Protein AF-A0AA88HVN9-F1 (afdb_monomer)

Organism: Artemia franciscana (NCBI:txid6661)

Secondary structure (DSSP, 8-state):
--PPP-HHHHHHHHHHHHHHHHTT---TT-EEEEEETTTEEEEEESS-B-TTEEEEEEEGGG-EEHHHHHT-TTTTTTS-TTS-HHHHHHHHHHHHHHTGGG-TTHHHHTTS-S----GGGS-HHHHTTS-HHHHHHHHHHHHHHHHHHHHHHHHHHHHHSSPPPHHHHHHHHHHHHHH-EESS-SSTT----TT--EEE-TTGGGSEE-SS--EEEEEETTTTEEEEEESS-B-TTSEEEE---S--HHHHHHHHS---TT-TT-EEE--HHHHHHHHHHTT----HHHHHHHHHTTTTSS-EEETTEE-HHHHHHHHHHH--TTS-S-SHHHHSS-SSS--HHHHHHHHHHHHHHHHHHHHHHHHHTT--SSHHHHHHHHHHHHHHHHHHHHHH-

Solvent-accessible surface area (backbone atoms only — not comparable to full-atom values): 22092 Å² total; per-residue (Å²): 132,78,59,77,58,56,69,65,57,55,48,26,49,50,46,28,56,52,55,43,39,78,69,76,43,62,75,80,46,50,62,39,86,43,38,44,92,88,74,37,69,28,28,25,24,75,46,67,43,52,56,74,38,57,61,43,60,44,50,56,87,66,43,52,34,20,28,60,49,53,68,29,94,88,41,34,92,60,48,66,84,84,50,51,50,66,49,40,38,26,40,48,52,49,56,43,58,73,45,42,87,76,22,92,55,34,46,48,62,66,57,53,78,90,74,82,48,43,59,76,72,58,54,69,73,62,41,72,48,41,40,66,80,58,31,50,54,44,50,51,49,44,51,51,51,54,56,47,45,60,56,32,37,54,41,40,29,67,73,69,74,43,88,67,53,68,69,63,49,50,50,36,44,50,50,44,61,57,43,45,42,59,32,48,23,89,47,95,89,22,71,56,63,88,73,33,56,34,25,43,46,72,78,58,63,40,45,41,77,40,86,93,40,49,60,53,46,22,27,36,73,90,77,43,19,40,36,31,29,29,63,41,70,39,60,56,71,32,75,46,64,38,48,89,64,93,57,24,44,68,54,34,24,70,49,58,35,45,75,65,85,89,50,87,52,31,57,44,77,55,55,71,66,47,56,52,54,26,27,64,75,70,72,49,78,84,47,73,67,48,57,50,48,41,60,77,68,50,37,81,50,73,30,27,35,27,88,92,34,68,27,70,29,39,55,37,43,36,48,56,65,58,50,67,76,90,78,64,87,60,67,62,65,61,63,71,43,79,77,89,68,78,50,72,61,33,50,53,40,48,51,48,38,46,54,53,51,50,50,43,45,52,53,21,44,67,63,47,70,76,52,71,86,45,71,51,47,50,51,51,51,55,53,45,54,51,42,50,53,28,48,58,51,52,74,77,107

Sequence (397 aa):
MVDRIDPLDITNIKALSTWMKTQNWRNIAKLEPCRFKDSGRGMRTRKGLEAGQLLVQIPRLLLMTAGGFRSSKEWSWLVDKNLSCHDALVLYLLVEKNKRDSSFFHAYIKTLPEEFSMPTDLGNEMICMLPTFIAMKFQDKIKSLQDSFKKVARGYKNICIKELGFCEFKWAYYVVNTRAVHITGSSGKFNADSSDCMALVPFLDLLNHTHDTSCISGFNPDTNCYEIETLSKTPKCSEVFINYGPHDNLSLFVEYGFLIPRNPNNCLPLEMTDFISACNEYDVKLSNLCLQTISLHNLMKNLGLFTDGPSWSVKALLKVLSCDWSSLMRIEDIIYRDFENQGLTEKTLLNCILDKKKGEVCDSLSAIAKDKSCLVTNCIVSFLEECLSIIEFSYAN

Nearest PDB structures (foldseek):
  3smt-assembly1_A  TM=7.473E-01  e=8.459E-19  Homo sapiens
  6v62-assembly1_A  TM=7.464E-01  e=6.113E-18  Homo sapiens
  6ox1-assembly2_B  TM=7.204E-01  e=6.732E-18  Homo sapiens
  6ict-assembly1_A  TM=7.266E-01  e=6.732E-18  Homo sapiens
  6ox4-assembly1_A  TM=7.173E-01  e=3.152E-17  Homo sapiens

pLDDT: mean 89.6, std 10.54, range [31.25, 98.56]

Foldseek 3Di:
DFPADDPQLQVLLVLLVVLQVVVVDDQQQCWDWGQDDAFGIAIAGQAKDAFQDWRDWGALVQKQWLLCQCPPPQCVVLADLPDDRLLSSLLSLLLLVVCAPNRSCNSQNSNFDPDAQALLVDDPVLLVLAQPVLSVLSVVLVVVLVVSLVNSQSSNCSRVVDGDDSSSSVSSSLRQLAAKDFQAKPDPQADDDPSTGIIRHGPVSRAAADPVWEWTWHQDPVSNTTIIGTRDIDHRRDTHHYHRDLDAQSRCCNRHNGGDPPRQSHWDADAVVLLVVLCVVVVQDDDPVLVVVCVVVVLRPPATFGLVGTDLSLLLNLQSSPDDPVPDDDSCCRSVPDSPDDDPSSLSSLVSSLVVLLVSLVSSLVVLVVDPPDPNSVSSNVSSVVNNSRSVSHNVD

InterPro domains:
  IPR001214 SET domain [PF00856] (40-245)
  IPR001214 SET domain [PS50280] (29-245)
  IPR044429 SETD4, SET domain [cd19177] (27-260)
  IPR046341 SET domain superfamily [SSF82199] (13-263)
  IPR050600 SETD3/SETD6 methyltransferase [PTHR13271] (14-340)

Radius of gyration: 24.18 Å; Cα contacts (8 Å, |Δi|>4): 601; chains: 1; bounding box: 54×49×72 Å

Structure (mmCIF, N/CA/C/O backbone):
data_AF-A0AA88HVN9-F1
#
_entry.id   AF-A0AA88HVN9-F1
#
loop_
_atom_site.group_PDB
_atom_site.id
_atom_site.type_symbol
_atom_site.label_atom_id
_atom_site.label_alt_id
_atom_site.label_comp_id
_atom_site.label_asym_id
_atom_site.label_entity_id
_atom_site.label_seq_id
_atom_site.pdbx_PDB_ins_code
_atom_site.Cartn_x
_atom_site.Cartn_y
_atom_site.Cartn_z
_atom_site.occupancy
_atom_site.B_iso_or_equiv
_atom_site.auth_seq_id
_atom_site.auth_comp_id
_atom_site.auth_asym_id
_atom_site.auth_atom_id
_atom_site.pdbx_PDB_model_num
ATOM 1 N N . MET A 1 1 ? 16.338 -9.432 23.329 1.00 31.25 1 MET A N 1
ATOM 2 C CA . MET A 1 1 ? 15.656 -8.612 24.352 1.00 31.25 1 MET A CA 1
ATOM 3 C C . MET A 1 1 ? 14.377 -8.114 23.709 1.00 31.25 1 MET A C 1
ATOM 5 O O . MET A 1 1 ? 14.465 -7.547 22.633 1.00 31.25 1 MET A O 1
ATOM 9 N N . VAL A 1 2 ? 13.208 -8.447 24.261 1.00 38.16 2 VAL A N 1
ATOM 10 C CA . VAL A 1 2 ? 11.931 -7.904 23.771 1.00 38.16 2 VAL A CA 1
ATOM 11 C C . VAL A 1 2 ? 11.821 -6.511 24.370 1.00 38.16 2 VAL A C 1
ATOM 13 O O . VAL A 1 2 ? 11.674 -6.395 25.588 1.00 38.16 2 VAL A O 1
ATOM 16 N N . ASP A 1 3 ? 11.963 -5.474 23.551 1.00 45.22 3 ASP A N 1
ATOM 17 C CA . ASP A 1 3 ? 11.739 -4.112 24.024 1.00 45.22 3 ASP A CA 1
ATOM 18 C C . ASP A 1 3 ? 10.291 -3.992 24.491 1.00 45.22 3 ASP A C 1
ATOM 20 O O . ASP A 1 3 ? 9.355 -4.445 23.826 1.00 45.22 3 ASP A O 1
ATOM 24 N N . ARG A 1 4 ? 10.094 -3.432 25.687 1.00 55.19 4 ARG A N 1
ATOM 25 C CA . ARG A 1 4 ? 8.744 -3.210 26.205 1.00 55.19 4 ARG A CA 1
ATOM 26 C C . ARG A 1 4 ? 8.040 -2.239 25.252 1.00 55.19 4 ARG A C 1
ATOM 28 O O . ARG A 1 4 ? 8.607 -1.204 24.907 1.00 55.19 4 ARG A O 1
ATOM 35 N N . ILE A 1 5 ? 6.826 -2.588 24.814 1.00 62.59 5 ILE A N 1
ATOM 36 C CA . ILE A 1 5 ? 5.940 -1.633 24.132 1.00 62.59 5 ILE A CA 1
ATOM 37 C C . ILE A 1 5 ? 5.801 -0.412 25.043 1.00 62.59 5 ILE A C 1
ATOM 39 O O . ILE A 1 5 ? 5.764 -0.572 26.269 1.00 62.59 5 ILE A O 1
ATOM 43 N N . ASP A 1 6 ? 5.709 0.773 24.443 1.00 72.94 6 ASP A N 1
ATOM 44 C CA . ASP A 1 6 ? 5.365 1.991 25.164 1.00 72.94 6 ASP A CA 1
ATOM 45 C C . ASP A 1 6 ? 4.155 1.717 26.093 1.00 72.94 6 ASP A C 1
ATOM 47 O O . ASP A 1 6 ? 3.114 1.221 25.638 1.00 72.94 6 ASP A O 1
ATOM 51 N N . PRO A 1 7 ? 4.277 1.959 27.413 1.00 75.19 7 PRO A N 1
ATOM 52 C CA . PRO A 1 7 ? 3.180 1.769 28.355 1.00 75.19 7 PRO A CA 1
ATOM 53 C C . PRO A 1 7 ? 1.879 2.467 27.935 1.00 75.19 7 PRO A C 1
ATOM 55 O O . PRO A 1 7 ? 0.793 1.944 28.214 1.00 75.19 7 PRO A O 1
ATOM 58 N N . LEU A 1 8 ? 1.972 3.612 27.253 1.00 77.38 8 LEU A N 1
ATOM 59 C CA . LEU A 1 8 ? 0.824 4.342 26.730 1.00 77.38 8 LEU A CA 1
ATOM 60 C C . LEU A 1 8 ? 0.139 3.568 25.598 1.00 77.38 8 LEU A C 1
ATOM 62 O O . LEU A 1 8 ? -1.080 3.409 25.624 1.00 77.38 8 LEU A O 1
ATOM 66 N N . ASP A 1 9 ? 0.907 2.981 24.681 1.00 79.69 9 ASP A N 1
ATOM 67 C CA . ASP A 1 9 ? 0.378 2.139 23.601 1.00 79.69 9 ASP A CA 1
ATOM 68 C C . ASP A 1 9 ? -0.322 0.891 24.143 1.00 79.69 9 ASP A C 1
ATOM 70 O O . ASP A 1 9 ? -1.435 0.562 23.726 1.00 79.69 9 ASP A O 1
ATOM 74 N N . ILE A 1 10 ? 0.276 0.213 25.131 1.00 82.25 10 ILE A N 1
ATOM 75 C CA . ILE A 1 10 ? -0.382 -0.919 25.805 1.00 82.25 10 ILE A CA 1
ATOM 76 C C . ILE A 1 10 ? -1.712 -0.468 26.415 1.00 82.25 10 ILE A C 1
ATOM 78 O O . ILE A 1 10 ? -2.709 -1.193 26.343 1.00 82.25 10 ILE A O 1
ATOM 82 N N . THR A 1 11 ? -1.724 0.707 27.042 1.00 89.00 11 THR A N 1
ATOM 83 C CA . THR A 1 11 ? -2.916 1.268 27.681 1.00 89.00 11 THR A CA 1
ATOM 84 C C . THR A 1 11 ? -3.999 1.562 26.646 1.00 89.00 11 THR A C 1
ATOM 86 O O . THR A 1 11 ? -5.137 1.123 26.827 1.00 89.00 11 THR A O 1
ATOM 89 N N . ASN A 1 12 ? -3.643 2.182 25.520 1.00 93.25 12 ASN A N 1
ATOM 90 C CA . ASN A 1 12 ? -4.568 2.483 24.430 1.00 93.25 12 ASN A CA 1
ATOM 91 C C . ASN A 1 12 ? -5.128 1.203 23.788 1.00 93.25 12 ASN A C 1
ATOM 93 O O . ASN A 1 12 ? -6.336 1.096 23.596 1.00 93.25 12 ASN A O 1
ATOM 97 N N . ILE A 1 13 ? -4.305 0.176 23.541 1.00 92.44 13 ILE A N 1
ATOM 98 C CA . ILE A 1 13 ? -4.773 -1.099 22.958 1.00 92.44 13 ILE A CA 1
ATOM 99 C C . ILE A 1 13 ? -5.683 -1.866 23.931 1.00 92.44 13 ILE A C 1
ATOM 101 O O . ILE A 1 13 ? -6.660 -2.508 23.524 1.00 92.44 13 ILE A O 1
ATOM 105 N N . LYS A 1 14 ? -5.407 -1.795 25.239 1.00 92.31 14 LYS A N 1
ATOM 106 C CA . LYS A 1 14 ? -6.304 -2.340 26.270 1.00 92.31 14 LYS A CA 1
ATOM 107 C C . LYS A 1 14 ? -7.628 -1.578 26.323 1.00 92.31 14 LYS A C 1
ATOM 109 O O . LYS A 1 14 ? -8.675 -2.218 26.445 1.00 92.31 14 LYS A O 1
ATOM 114 N N . ALA A 1 15 ? -7.597 -0.250 26.212 1.00 95.75 15 ALA A N 1
ATOM 115 C CA . ALA A 1 15 ? -8.796 0.580 26.142 1.00 95.75 15 ALA A CA 1
ATOM 116 C C . ALA A 1 15 ? -9.628 0.249 24.894 1.00 95.75 15 ALA A C 1
ATOM 118 O O . ALA A 1 15 ? -10.822 -0.018 25.024 1.00 95.75 15 ALA A O 1
ATOM 119 N N . LEU A 1 16 ? -8.986 0.124 23.725 1.00 97.12 16 LEU A N 1
ATOM 120 C CA . LEU A 1 16 ? -9.605 -0.352 22.485 1.00 97.12 16 LEU A CA 1
ATOM 121 C C . LEU A 1 16 ? -10.295 -1.702 22.697 1.00 97.12 16 LEU A C 1
ATOM 123 O O . LEU A 1 16 ? -11.494 -1.830 22.467 1.00 97.12 16 LEU A O 1
ATOM 127 N N . SER A 1 17 ? -9.569 -2.694 23.217 1.00 96.38 17 SER A N 1
ATOM 128 C CA . SER A 1 17 ? -10.122 -4.029 23.474 1.00 96.38 17 SER A CA 1
ATOM 129 C C . SER A 1 17 ? -11.302 -4.004 24.452 1.00 96.38 17 SER A C 1
ATOM 131 O O . SER A 1 17 ? -12.193 -4.845 24.364 1.00 96.38 17 SER A O 1
ATOM 133 N N . THR A 1 18 ? -11.299 -3.080 25.413 1.00 97.06 18 THR A N 1
ATOM 134 C CA . THR A 1 18 ? -12.378 -2.924 26.398 1.00 97.06 18 THR A CA 1
ATOM 135 C C . THR A 1 18 ? -13.615 -2.323 25.745 1.00 97.06 18 THR A C 1
ATOM 137 O O . THR A 1 18 ? -14.698 -2.881 25.896 1.00 97.06 18 THR A O 1
ATOM 140 N N . TRP A 1 19 ? -13.449 -1.259 24.958 1.00 97.81 19 TRP A N 1
ATOM 141 C CA . TRP A 1 19 ? -14.522 -0.656 24.170 1.00 97.81 19 TRP A CA 1
ATOM 142 C C . TRP A 1 19 ? -15.124 -1.651 23.170 1.00 97.81 19 TRP A C 1
ATOM 144 O O . TRP A 1 19 ? -16.333 -1.845 23.162 1.00 97.81 19 TRP A O 1
ATOM 154 N N . MET A 1 20 ? -14.308 -2.384 22.409 1.00 98.12 20 MET A N 1
ATOM 155 C CA . MET A 1 20 ? -14.822 -3.384 21.464 1.00 98.12 20 MET A CA 1
ATOM 156 C C . MET A 1 20 ? -15.652 -4.469 22.175 1.00 98.12 20 MET A C 1
ATOM 158 O O . MET A 1 20 ? -16.693 -4.886 21.670 1.00 98.12 20 MET A O 1
ATOM 162 N N . LYS A 1 21 ? -15.252 -4.901 23.382 1.00 97.31 21 LYS A N 1
ATOM 163 C CA . LYS A 1 21 ? -16.027 -5.872 24.178 1.00 97.31 21 LYS A CA 1
ATOM 164 C C . LYS A 1 21 ? -17.396 -5.348 24.611 1.00 97.31 21 LYS A C 1
ATOM 166 O O . LYS A 1 21 ? -18.325 -6.149 24.679 1.00 97.31 21 LYS A O 1
ATOM 171 N N . THR A 1 22 ? -17.548 -4.047 24.888 1.00 97.38 22 THR A N 1
ATOM 172 C CA . THR A 1 22 ? -18.880 -3.473 25.188 1.00 97.38 22 THR A CA 1
ATOM 173 C C . THR A 1 22 ? -19.804 -3.524 23.973 1.00 97.38 22 THR A C 1
ATOM 175 O O . THR A 1 22 ? -21.020 -3.519 24.128 1.00 97.38 22 THR A O 1
ATOM 178 N N . GLN A 1 23 ? -19.227 -3.656 22.777 1.00 96.69 23 GLN A N 1
ATOM 179 C CA . GLN A 1 23 ? -19.919 -3.852 21.508 1.00 96.69 23 GLN A CA 1
ATOM 180 C C . GLN A 1 23 ? -19.972 -5.332 21.077 1.00 96.69 23 GLN A C 1
ATOM 182 O O . GLN A 1 23 ? -20.036 -5.639 19.888 1.00 96.69 23 GLN A O 1
ATOM 187 N N . ASN A 1 24 ? -19.923 -6.266 22.036 1.00 94.31 24 ASN A N 1
ATOM 188 C CA . ASN A 1 24 ? -20.006 -7.720 21.833 1.00 94.31 24 ASN A CA 1
ATOM 189 C C . ASN A 1 24 ? -18.873 -8.362 21.011 1.00 94.31 24 ASN A C 1
ATOM 191 O O . ASN A 1 24 ? -18.975 -9.530 20.633 1.00 94.31 24 ASN A O 1
ATOM 195 N N . TRP A 1 25 ? -17.760 -7.666 20.780 1.00 97.12 25 TRP A N 1
ATOM 196 C CA . TRP A 1 25 ? -16.593 -8.274 20.144 1.00 97.12 25 TRP A CA 1
ATOM 197 C C . TRP A 1 25 ? -15.794 -9.165 21.107 1.00 97.12 25 TRP A C 1
ATOM 199 O O . TRP A 1 25 ? -15.692 -8.904 22.311 1.00 97.12 25 TRP A O 1
ATOM 209 N N . ARG A 1 26 ? -15.160 -10.213 20.563 1.00 95.94 26 ARG A N 1
ATOM 210 C CA . ARG A 1 26 ? -14.267 -11.113 21.301 1.00 95.94 26 ARG A CA 1
ATOM 211 C C . ARG A 1 26 ? -12.961 -11.338 20.544 1.00 95.94 26 ARG A C 1
ATOM 213 O O . ARG A 1 26 ? -12.950 -11.612 19.352 1.00 95.94 26 ARG A O 1
ATOM 220 N N . ASN A 1 27 ? -11.856 -11.347 21.284 1.00 94.88 27 ASN A N 1
ATOM 221 C CA . ASN A 1 27 ? -10.547 -11.761 20.781 1.00 94.88 27 ASN A CA 1
ATOM 222 C C . ASN A 1 27 ? -10.461 -13.299 20.713 1.00 94.88 27 ASN A C 1
ATOM 224 O O . ASN A 1 27 ? -9.920 -13.946 21.618 1.00 94.88 27 ASN A O 1
ATOM 228 N N . ILE A 1 28 ? -11.049 -13.877 19.662 1.00 94.69 28 ILE A N 1
ATOM 229 C CA . ILE A 1 28 ? -11.197 -15.328 19.462 1.00 94.69 28 ILE A CA 1
ATOM 230 C C . ILE A 1 28 ? -9.853 -16.066 19.369 1.00 94.69 28 ILE A C 1
ATOM 232 O O . ILE A 1 28 ? -9.683 -17.110 20.000 1.00 94.69 28 ILE A O 1
ATOM 236 N N . ALA A 1 29 ? -8.862 -15.479 18.691 1.00 94.19 29 ALA A N 1
ATOM 237 C CA . ALA A 1 29 ? -7.520 -16.044 18.542 1.00 94.19 29 ALA A CA 1
ATOM 238 C C . ALA A 1 29 ? -6.606 -15.777 19.752 1.00 94.19 29 ALA A C 1
ATOM 240 O O . ALA A 1 29 ? -5.466 -16.236 19.800 1.00 94.19 29 ALA A O 1
ATOM 241 N N . LYS A 1 30 ? -7.106 -15.070 20.777 1.00 93.50 30 LYS A N 1
ATOM 242 C CA . LYS A 1 30 ? -6.376 -14.744 22.011 1.00 93.50 30 LYS A CA 1
ATOM 243 C C . LYS A 1 30 ? -5.041 -14.044 21.737 1.00 93.50 30 LYS A C 1
ATOM 245 O O . LYS A 1 30 ? -4.089 -14.286 22.483 1.00 93.50 30 LYS A O 1
ATOM 250 N N . LEU A 1 31 ? -5.009 -13.161 20.746 1.00 94.56 31 LEU A N 1
ATOM 251 C CA . LEU A 1 31 ? -3.831 -12.382 20.384 1.00 94.56 31 LEU A CA 1
ATOM 252 C C . LEU A 1 31 ? -3.495 -11.341 21.457 1.00 94.56 31 LEU A C 1
ATOM 254 O O . LEU A 1 31 ? -4.385 -10.829 22.139 1.00 94.56 31 LEU A O 1
ATOM 258 N N . GLU A 1 32 ? -2.217 -11.029 21.611 1.00 91.88 32 GLU A N 1
ATOM 259 C CA . GLU A 1 32 ? -1.713 -10.026 22.547 1.00 91.88 32 GLU A CA 1
ATOM 260 C C . GLU A 1 32 ? -0.845 -9.004 21.819 1.00 91.88 32 GLU A C 1
ATOM 262 O O . GLU A 1 32 ? -0.016 -9.418 21.009 1.00 91.88 32 GLU A O 1
ATOM 267 N N . PRO A 1 33 ? -0.965 -7.703 22.131 1.00 90.69 33 PRO A N 1
ATOM 268 C CA . PRO A 1 33 ? -0.030 -6.721 21.605 1.00 90.69 33 PRO A CA 1
ATOM 269 C C . PRO A 1 33 ? 1.387 -7.020 22.104 1.00 90.69 33 PRO A C 1
ATOM 271 O O . PRO A 1 33 ? 1.600 -7.283 23.291 1.00 90.69 33 PRO A O 1
ATOM 274 N N . CYS A 1 34 ? 2.356 -6.974 21.194 1.00 90.25 34 CYS A N 1
ATOM 275 C CA . CYS A 1 34 ? 3.781 -7.128 21.472 1.00 90.25 34 CYS A CA 1
ATOM 276 C C . CYS A 1 34 ? 4.585 -6.116 20.640 1.00 90.25 34 CYS A C 1
ATOM 278 O O . CYS A 1 34 ? 4.101 -5.619 19.624 1.00 90.25 34 CYS A O 1
ATOM 280 N N . ARG A 1 35 ? 5.810 -5.800 21.073 1.00 88.56 35 ARG A N 1
ATOM 281 C CA . ARG A 1 35 ? 6.793 -5.120 20.225 1.00 88.56 35 ARG A CA 1
ATOM 282 C C . ARG A 1 35 ? 7.789 -6.155 19.737 1.00 88.56 35 ARG A C 1
ATOM 284 O O . ARG A 1 35 ? 8.287 -6.958 20.527 1.00 88.56 35 ARG A O 1
ATOM 291 N N . PHE A 1 36 ? 8.061 -6.124 18.452 1.00 89.44 36 PHE A N 1
ATOM 292 C CA . PHE A 1 36 ? 9.018 -6.959 17.763 1.00 89.44 36 PHE A CA 1
ATOM 293 C C . PHE A 1 36 ? 10.138 -6.074 17.237 1.00 89.44 36 PHE A C 1
ATOM 295 O O . PHE A 1 36 ? 9.944 -4.888 16.967 1.00 89.44 36 PHE A O 1
ATOM 302 N N . LYS A 1 37 ? 11.334 -6.653 17.149 1.00 86.62 37 LYS A N 1
ATOM 303 C CA . LYS A 1 37 ? 12.539 -5.919 16.767 1.00 86.62 37 LYS A CA 1
ATOM 304 C C . LYS A 1 37 ? 12.442 -5.389 15.333 1.00 86.62 37 LYS A C 1
ATOM 306 O O . LYS A 1 37 ? 12.811 -4.246 15.097 1.00 86.62 37 LYS A O 1
ATOM 311 N N . ASP A 1 38 ? 11.930 -6.215 14.424 1.00 85.31 38 ASP A N 1
ATOM 312 C CA . ASP A 1 38 ? 12.015 -5.958 12.984 1.00 85.31 38 ASP A CA 1
ATOM 313 C C . ASP A 1 38 ? 10.730 -5.325 12.420 1.00 85.31 38 ASP A C 1
ATOM 315 O O . ASP A 1 38 ? 10.795 -4.500 11.518 1.00 85.31 38 ASP A O 1
ATOM 319 N N . SER A 1 39 ? 9.563 -5.654 12.983 1.00 87.81 39 SER A N 1
ATOM 320 C CA . SER A 1 39 ? 8.243 -5.177 12.532 1.00 87.81 39 SER A CA 1
ATOM 321 C C . SER A 1 39 ? 7.609 -4.137 13.467 1.00 87.81 39 SER A C 1
ATOM 323 O O . SER A 1 39 ? 6.527 -3.615 13.202 1.00 87.81 39 SER A O 1
ATOM 325 N N . GLY A 1 40 ? 8.266 -3.809 14.584 1.00 88.44 40 GLY A N 1
ATOM 326 C CA . GLY A 1 40 ? 7.758 -2.839 15.546 1.00 88.44 40 GLY A CA 1
ATOM 327 C C . GLY A 1 40 ? 6.528 -3.349 16.297 1.00 88.44 40 GLY A C 1
ATOM 328 O O . GLY A 1 40 ? 6.552 -4.406 16.923 1.00 88.44 40 GLY A O 1
ATOM 329 N N . ARG A 1 41 ? 5.460 -2.553 16.344 1.00 90.19 41 ARG A N 1
ATOM 330 C CA . ARG A 1 41 ? 4.231 -2.929 17.054 1.00 90.19 41 ARG A CA 1
ATOM 331 C C . ARG A 1 41 ? 3.497 -4.012 16.266 1.00 90.19 41 ARG A C 1
ATOM 333 O O . ARG A 1 41 ? 3.231 -3.822 15.089 1.00 90.19 41 ARG A O 1
ATOM 340 N N . GLY A 1 42 ? 3.133 -5.105 16.928 1.00 93.50 42 GLY A N 1
ATOM 341 C CA . GLY A 1 42 ? 2.446 -6.227 16.296 1.00 93.50 42 GLY A CA 1
ATOM 342 C C . GLY A 1 42 ? 1.602 -7.035 17.277 1.00 93.50 42 GLY A C 1
ATOM 343 O O . GLY A 1 42 ? 1.461 -6.684 18.454 1.00 93.50 42 GLY A O 1
ATOM 344 N N . MET A 1 43 ? 1.086 -8.170 16.810 1.00 94.44 43 MET A N 1
ATOM 345 C CA . MET A 1 43 ? 0.309 -9.100 17.628 1.00 94.44 43 MET A CA 1
ATOM 346 C C . MET A 1 43 ? 1.014 -10.447 17.752 1.00 94.44 43 MET A C 1
ATOM 348 O O . MET A 1 43 ? 1.514 -11.004 16.782 1.00 94.44 43 MET A O 1
ATOM 352 N N . ARG A 1 44 ? 1.017 -11.009 18.958 1.00 95.00 44 ARG A N 1
ATOM 353 C CA . ARG A 1 44 ? 1.562 -12.332 19.270 1.00 95.00 44 ARG A CA 1
ATOM 354 C C . ARG A 1 44 ? 0.444 -13.290 19.647 1.00 95.00 44 ARG A C 1
ATOM 356 O O . ARG A 1 44 ? -0.472 -12.914 20.380 1.00 95.00 44 ARG A O 1
ATOM 363 N N . THR A 1 45 ? 0.546 -14.553 19.248 1.00 94.88 45 THR A N 1
ATOM 364 C CA . THR A 1 45 ? -0.393 -15.582 19.714 1.00 94.88 45 THR A CA 1
ATOM 365 C C . THR A 1 45 ? 0.017 -16.193 21.062 1.00 94.88 45 THR A C 1
ATOM 367 O O . THR A 1 45 ? 1.192 -16.451 21.326 1.00 94.88 45 THR A O 1
ATOM 370 N N . ARG A 1 46 ? -0.958 -16.490 21.934 1.00 92.62 46 ARG A N 1
ATOM 371 C CA . ARG A 1 46 ? -0.742 -17.231 23.200 1.00 92.62 46 ARG A CA 1
ATOM 372 C C . ARG A 1 46 ? -0.787 -18.753 23.050 1.00 92.62 46 ARG A C 1
ATOM 374 O O . ARG A 1 46 ? -0.469 -19.472 24.001 1.00 92.62 46 ARG A O 1
ATOM 381 N N . LYS A 1 47 ? -1.233 -19.253 21.899 1.00 93.69 47 LYS A N 1
ATOM 382 C CA . LYS A 1 47 ? -1.371 -20.683 21.581 1.00 93.69 47 LYS A CA 1
ATOM 383 C C . LYS A 1 47 ? -0.932 -20.932 20.137 1.00 93.69 47 LYS A C 1
ATOM 385 O O . LYS A 1 47 ? -0.841 -19.984 19.371 1.00 93.69 47 LYS A O 1
ATOM 390 N N . GLY A 1 48 ? -0.655 -22.179 19.769 1.00 94.38 48 GLY A N 1
ATOM 391 C CA . GLY A 1 48 ? -0.487 -22.503 18.351 1.00 94.38 48 GLY A CA 1
ATOM 392 C C . GLY A 1 48 ? -1.765 -22.163 17.579 1.00 94.38 48 GLY A C 1
ATOM 393 O O . GLY A 1 48 ? -2.858 -22.357 18.118 1.00 94.38 48 GLY A O 1
ATOM 394 N N . LEU A 1 49 ? -1.611 -21.613 16.379 1.00 96.06 49 LEU A N 1
ATOM 395 C CA . LEU A 1 49 ? -2.690 -21.394 15.419 1.00 96.06 49 LEU A CA 1
ATOM 396 C C . LEU A 1 49 ? -2.574 -22.447 14.322 1.00 96.06 49 LEU A C 1
ATOM 398 O O . LEU A 1 49 ? -1.472 -22.701 13.830 1.00 96.06 49 LEU A O 1
ATOM 402 N N . GLU A 1 50 ? -3.700 -23.043 13.950 1.00 96.25 50 GLU A N 1
ATOM 403 C CA . GLU A 1 50 ? -3.786 -23.998 12.844 1.00 96.25 50 GLU A CA 1
ATOM 404 C C . GLU A 1 50 ? -4.383 -23.3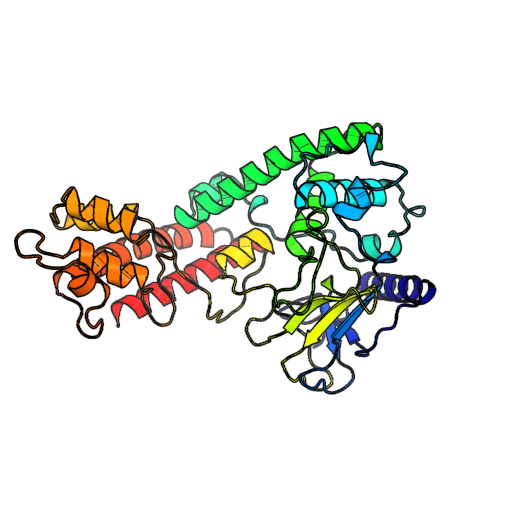31 11.600 1.00 96.25 50 GLU A C 1
ATOM 406 O O . GLU A 1 50 ? -5.104 -22.336 11.696 1.00 96.25 50 GLU A O 1
ATOM 411 N N . ALA A 1 51 ? -4.106 -23.907 10.429 1.00 96.06 51 ALA A N 1
ATOM 412 C CA . ALA A 1 51 ? -4.751 -23.497 9.187 1.00 96.06 51 ALA A CA 1
ATOM 413 C C . ALA A 1 51 ? -6.278 -23.695 9.272 1.00 96.06 51 ALA A C 1
ATOM 415 O O . ALA A 1 51 ? -6.756 -24.671 9.852 1.00 96.06 51 ALA A O 1
ATOM 416 N N . GLY A 1 52 ? -7.035 -22.762 8.698 1.00 95.31 52 GLY A N 1
ATOM 417 C CA . GLY A 1 52 ? -8.495 -22.685 8.776 1.00 95.31 52 GLY A CA 1
ATOM 418 C C . GLY A 1 52 ? -9.027 -21.985 10.033 1.00 95.31 52 GLY A C 1
ATOM 419 O O . GLY A 1 52 ? -10.238 -21.859 10.201 1.00 95.31 52 GLY A O 1
ATOM 420 N N . GLN A 1 53 ? -8.162 -21.529 10.946 1.00 95.69 53 GLN A N 1
ATOM 421 C CA . GLN A 1 53 ? -8.603 -20.829 12.151 1.00 95.69 53 GLN A CA 1
ATOM 422 C C . GLN A 1 53 ? -8.869 -19.340 11.875 1.00 95.69 53 GLN A C 1
ATOM 424 O O . GLN A 1 53 ? -8.076 -18.655 11.230 1.00 95.69 53 GLN A O 1
ATOM 429 N N . LEU A 1 54 ? -9.948 -18.799 12.448 1.00 96.06 54 LEU A N 1
ATOM 430 C CA . LEU A 1 54 ? -10.194 -17.357 12.442 1.00 96.06 54 LEU A CA 1
ATOM 431 C C . LEU A 1 54 ? -9.206 -16.622 13.363 1.00 96.06 54 LEU A C 1
ATOM 433 O O . LEU A 1 54 ? -9.162 -16.857 14.576 1.00 96.06 54 LEU A O 1
ATOM 437 N N . LEU A 1 55 ? -8.444 -15.699 12.780 1.00 95.88 55 LEU A N 1
ATOM 438 C CA . LEU A 1 55 ? -7.584 -14.744 13.479 1.00 95.88 55 LEU A CA 1
ATOM 439 C C . LEU A 1 55 ? -8.400 -13.579 14.038 1.00 95.88 55 LEU A C 1
ATOM 441 O O . LEU A 1 55 ? -8.218 -13.160 15.184 1.00 95.88 55 LEU A O 1
ATOM 445 N N . VAL A 1 56 ? -9.299 -13.058 13.205 1.00 95.62 56 VAL A N 1
ATOM 446 C CA . VAL A 1 56 ? -10.054 -11.829 13.435 1.00 95.62 56 VAL A CA 1
ATOM 447 C C . VAL A 1 56 ? -11.500 -12.057 13.009 1.00 95.62 56 VAL A C 1
ATOM 449 O O . VAL A 1 56 ? -11.753 -12.669 11.978 1.00 95.62 56 VAL A O 1
ATOM 452 N N . GLN A 1 57 ? -12.434 -11.550 13.810 1.00 96.75 57 GLN A N 1
ATOM 453 C CA . GLN A 1 57 ? -13.860 -11.468 13.498 1.00 96.75 57 GLN A CA 1
ATOM 454 C C . GLN A 1 57 ? -14.389 -10.180 14.137 1.00 96.75 57 GLN A C 1
ATOM 456 O O . GLN A 1 57 ? -14.551 -10.122 15.357 1.00 96.75 57 GLN A O 1
ATOM 461 N N . ILE A 1 58 ? -14.555 -9.117 13.345 1.00 97.25 58 ILE A N 1
ATOM 462 C CA . ILE A 1 58 ? -14.959 -7.785 13.820 1.00 97.25 58 ILE A CA 1
ATOM 463 C C . ILE A 1 58 ? -16.374 -7.457 13.322 1.00 97.25 58 ILE A C 1
ATOM 465 O O . ILE A 1 58 ? -16.565 -7.350 12.111 1.00 97.25 58 ILE A O 1
ATOM 469 N N . PRO A 1 59 ? -17.356 -7.237 14.216 1.00 96.12 59 PRO A N 1
ATOM 470 C CA . PRO A 1 59 ? -18.702 -6.811 13.839 1.00 96.12 59 PRO A CA 1
ATOM 471 C C . PRO A 1 59 ? -18.726 -5.558 12.963 1.00 96.12 59 PRO A C 1
ATOM 473 O O . PRO A 1 59 ? -18.025 -4.589 13.255 1.00 96.12 59 PRO A O 1
ATOM 476 N N . ARG A 1 60 ? -19.619 -5.532 11.964 1.00 93.81 60 ARG A N 1
ATOM 477 C CA . ARG A 1 60 ? -19.844 -4.408 11.032 1.00 93.81 60 ARG A CA 1
ATOM 478 C C . ARG A 1 60 ? -19.886 -3.034 11.706 1.00 93.81 60 ARG A C 1
ATOM 480 O O . ARG A 1 60 ? -19.337 -2.081 11.168 1.00 93.81 60 ARG A O 1
ATOM 487 N N . LEU A 1 61 ? -20.524 -2.935 12.875 1.00 94.88 61 LEU A N 1
ATOM 488 C CA . LEU A 1 61 ? -20.697 -1.672 13.603 1.00 94.88 61 LEU A CA 1
ATOM 489 C C . LEU A 1 61 ? -19.365 -1.043 14.057 1.00 94.88 61 LEU A C 1
ATOM 491 O O . LEU A 1 61 ? -19.299 0.163 14.262 1.00 94.88 61 LEU A O 1
ATOM 495 N N . LEU A 1 62 ? -18.317 -1.855 14.236 1.00 97.31 62 LEU A N 1
ATOM 496 C CA . LEU A 1 62 ? -16.997 -1.411 14.687 1.00 97.31 62 LEU A CA 1
ATOM 497 C C . LEU A 1 62 ? -16.092 -0.977 13.529 1.00 97.31 62 LEU A C 1
ATOM 499 O O . LEU A 1 62 ? -14.993 -0.489 13.780 1.00 97.31 62 LEU A O 1
ATOM 503 N N . LEU A 1 63 ? -16.514 -1.159 12.277 1.00 95.88 63 LEU A N 1
ATOM 504 C CA . LEU A 1 63 ? -15.737 -0.758 11.112 1.00 95.88 63 LEU A CA 1
ATOM 505 C C . LEU A 1 63 ? -16.014 0.707 10.774 1.00 95.88 63 LEU A C 1
ATOM 507 O O . LEU A 1 63 ? -17.170 1.121 10.675 1.00 95.88 63 LEU A O 1
ATOM 511 N N . MET A 1 64 ? -14.960 1.470 10.485 1.00 96.69 64 MET A N 1
ATOM 512 C CA . MET A 1 64 ? -15.124 2.747 9.792 1.00 96.69 64 MET A CA 1
ATOM 513 C C . MET A 1 64 ? -15.101 2.470 8.296 1.00 96.69 64 MET A C 1
ATOM 515 O O . MET A 1 64 ? -14.089 2.017 7.769 1.00 96.69 64 MET A O 1
ATOM 519 N N . THR A 1 65 ? -16.214 2.720 7.614 1.00 94.19 65 THR A N 1
ATOM 520 C CA . THR A 1 65 ? -16.410 2.323 6.216 1.00 94.19 65 THR A CA 1
ATOM 521 C C . THR A 1 65 ? -16.779 3.525 5.353 1.00 94.19 65 THR A C 1
ATOM 523 O O . THR A 1 65 ? -17.495 4.426 5.804 1.00 94.19 65 THR A O 1
ATOM 526 N N . ALA A 1 66 ? -16.293 3.563 4.110 1.00 90.25 66 ALA A N 1
ATOM 527 C CA . ALA A 1 66 ? -16.609 4.655 3.188 1.00 90.25 66 ALA A CA 1
ATOM 528 C C . ALA A 1 66 ? -18.108 4.692 2.849 1.00 90.25 66 ALA A C 1
ATOM 530 O O . ALA A 1 66 ? -18.714 5.765 2.811 1.00 90.25 66 ALA A O 1
ATOM 531 N N . GLY A 1 67 ? -18.719 3.521 2.652 1.00 88.25 67 GLY A N 1
ATOM 532 C CA . GLY A 1 67 ? -20.152 3.383 2.420 1.00 88.25 67 GLY A CA 1
ATOM 533 C C . GLY A 1 67 ? -20.964 3.840 3.627 1.00 88.25 67 GLY A C 1
ATOM 534 O O . GLY A 1 67 ? -21.849 4.681 3.476 1.00 88.25 67 GLY A O 1
ATOM 535 N N . GLY A 1 68 ? -20.605 3.382 4.834 1.00 88.38 68 GLY A N 1
ATOM 536 C CA . GLY A 1 68 ? -21.280 3.782 6.072 1.00 88.38 68 GLY A CA 1
ATOM 537 C C . GLY A 1 68 ? -21.222 5.289 6.331 1.00 88.38 68 GLY A C 1
ATOM 538 O O . GLY A 1 68 ? -22.211 5.878 6.765 1.00 88.38 68 GLY A O 1
ATOM 539 N N . PHE A 1 69 ? -20.104 5.936 5.994 1.00 90.94 69 PHE A N 1
ATOM 540 C CA . PHE A 1 69 ? -19.989 7.390 6.079 1.00 90.94 69 PHE A CA 1
ATOM 541 C C . PHE A 1 69 ? -20.908 8.107 5.079 1.00 90.94 69 PHE A C 1
ATOM 543 O O . PHE A 1 69 ? -21.663 9.004 5.465 1.00 90.94 69 PHE A O 1
ATOM 550 N N . ARG A 1 70 ? -20.909 7.678 3.809 1.00 89.88 70 ARG A N 1
ATOM 551 C CA . ARG A 1 70 ? -21.743 8.260 2.740 1.00 89.88 70 ARG A CA 1
ATOM 552 C C . ARG A 1 70 ? -23.241 8.070 2.967 1.00 89.88 70 ARG A C 1
ATOM 554 O O . ARG A 1 70 ? -24.022 8.914 2.538 1.00 89.88 70 ARG A O 1
ATOM 561 N N . SER A 1 71 ? -23.646 6.983 3.619 1.00 88.06 71 SER A N 1
ATOM 562 C CA . SER A 1 71 ? -25.047 6.702 3.950 1.00 88.06 71 SER A CA 1
ATOM 563 C C . SER A 1 71 ? -25.451 7.176 5.350 1.00 88.06 71 SER A C 1
ATOM 565 O O . SER A 1 71 ? -26.572 6.902 5.778 1.00 88.06 71 SER A O 1
ATOM 567 N N . SER A 1 72 ? -24.554 7.838 6.089 1.00 89.19 72 SER A N 1
ATOM 568 C CA . SER A 1 72 ? -24.838 8.290 7.454 1.00 89.19 72 SER A CA 1
ATOM 569 C C . SER A 1 72 ? -25.989 9.296 7.482 1.00 89.19 72 SER A C 1
ATOM 571 O O . SER A 1 72 ? -26.116 10.158 6.606 1.00 89.19 72 SER A O 1
ATOM 573 N N . LYS A 1 73 ? -26.833 9.213 8.513 1.00 89.31 73 LYS A N 1
ATOM 574 C CA . LYS A 1 73 ? -27.942 10.160 8.685 1.00 89.31 73 LYS A CA 1
ATOM 575 C C . LYS A 1 73 ? -27.446 11.553 9.032 1.00 89.31 73 LYS A C 1
ATOM 577 O O . LYS A 1 73 ? -28.198 12.495 8.888 1.00 89.31 73 LYS A O 1
ATOM 582 N N . GLU A 1 74 ? -26.219 11.674 9.510 1.00 89.12 74 GLU A N 1
ATOM 583 C CA . GLU A 1 74 ? -25.631 12.920 9.972 1.00 89.12 74 GLU A CA 1
ATOM 584 C C . GLU A 1 74 ? -24.912 13.662 8.840 1.00 89.12 74 GLU A C 1
ATOM 586 O O . GLU A 1 74 ? -24.949 14.889 8.802 1.00 89.12 74 GLU A O 1
ATOM 591 N N . TRP A 1 75 ? -24.259 12.940 7.917 1.00 89.56 75 TRP A N 1
ATOM 592 C CA . TRP A 1 75 ? -23.325 13.546 6.958 1.00 89.56 75 TRP A CA 1
ATOM 593 C C . TRP A 1 75 ? -23.645 13.287 5.488 1.00 89.56 75 TRP A C 1
ATOM 595 O O . TRP A 1 75 ? -23.059 13.945 4.630 1.00 89.56 75 TRP A O 1
ATOM 605 N N . SER A 1 76 ? -24.568 12.377 5.163 1.00 88.44 76 SER A N 1
ATOM 606 C CA . SER A 1 76 ? -24.840 11.970 3.771 1.00 88.44 76 SER A CA 1
ATOM 607 C C . SER A 1 76 ? -25.150 13.121 2.806 1.00 88.44 76 SER A C 1
ATOM 609 O O . SER A 1 76 ? -24.806 13.029 1.630 1.00 88.44 76 SER A O 1
ATOM 611 N N . TRP A 1 77 ? -25.760 14.216 3.274 1.00 89.12 77 TRP A N 1
ATOM 612 C CA . TRP A 1 77 ? -26.042 15.397 2.444 1.00 89.12 77 TRP A CA 1
ATOM 613 C C . TRP A 1 77 ? -24.863 16.375 2.305 1.00 89.12 77 TRP A C 1
ATOM 615 O O . TRP A 1 77 ? -24.910 17.248 1.443 1.00 89.12 77 TRP A O 1
ATOM 625 N N . LEU A 1 78 ? -23.820 16.259 3.137 1.00 89.38 78 LEU A N 1
ATOM 626 C CA . LEU A 1 78 ? -22.617 17.111 3.096 1.00 89.38 78 LEU A CA 1
ATOM 627 C C . LEU A 1 78 ? -21.440 16.446 2.378 1.00 89.38 78 LEU A C 1
ATOM 629 O O . LEU A 1 78 ? -20.538 17.140 1.902 1.00 89.38 78 LEU A O 1
ATOM 633 N N . VAL A 1 79 ? -21.421 15.114 2.333 1.00 87.75 79 VAL A N 1
ATOM 634 C CA . VAL A 1 79 ? -20.340 14.339 1.721 1.00 87.75 79 VAL A CA 1
ATOM 635 C C . VAL A 1 79 ? -20.503 14.324 0.202 1.00 87.75 79 VAL A C 1
ATOM 637 O O . VAL A 1 79 ? -21.524 13.888 -0.329 1.00 87.75 79 VAL A O 1
ATOM 640 N N . ASP A 1 80 ? -19.463 14.756 -0.510 1.00 88.56 80 ASP A N 1
ATOM 641 C CA . ASP A 1 80 ? -19.405 14.639 -1.967 1.00 88.56 80 ASP A CA 1
ATOM 642 C C . ASP A 1 80 ? -19.347 13.156 -2.373 1.00 88.56 80 ASP A C 1
ATOM 644 O O . ASP A 1 80 ? -18.417 12.420 -2.026 1.00 88.56 80 ASP A O 1
ATOM 648 N N . LYS A 1 81 ? -20.359 12.715 -3.127 1.00 84.81 81 LYS A N 1
ATOM 649 C CA . LYS A 1 81 ? -20.487 11.327 -3.589 1.00 84.81 81 LYS A CA 1
ATOM 650 C C . LYS A 1 81 ? -19.396 10.926 -4.584 1.00 84.81 81 LYS A C 1
ATOM 652 O O . LYS A 1 81 ? -19.172 9.733 -4.758 1.00 84.81 81 LYS A O 1
ATOM 657 N N . ASN A 1 82 ? -18.703 11.892 -5.190 1.00 88.06 82 ASN A N 1
ATOM 658 C CA . ASN A 1 82 ? -17.607 11.653 -6.130 1.00 88.06 82 ASN A CA 1
ATOM 659 C C . ASN A 1 82 ? -16.246 11.449 -5.449 1.00 88.06 82 ASN A C 1
ATOM 661 O O . ASN A 1 82 ? -15.262 11.169 -6.137 1.00 88.06 82 ASN A O 1
ATOM 665 N N . LEU A 1 83 ? -16.150 11.594 -4.120 1.00 92.31 83 LEU A N 1
ATOM 666 C CA . LEU A 1 83 ? -14.930 11.217 -3.406 1.00 92.31 83 LEU A CA 1
ATOM 667 C C . LEU A 1 83 ? -14.623 9.742 -3.659 1.00 92.31 83 LEU A C 1
ATOM 669 O O . LEU A 1 83 ? -15.530 8.911 -3.649 1.00 92.31 83 LEU A O 1
ATOM 673 N N . SER A 1 84 ? -13.345 9.401 -3.820 1.00 93.81 84 SER A N 1
ATOM 674 C CA . SER A 1 84 ? -12.912 8.000 -3.814 1.00 93.81 84 SER A CA 1
ATOM 675 C C . SER A 1 84 ? -13.258 7.340 -2.465 1.00 93.81 84 SER A C 1
ATOM 677 O O . SER A 1 84 ? -13.471 8.042 -1.473 1.00 93.81 84 SER A O 1
ATOM 679 N N . CYS A 1 85 ? -13.341 6.000 -2.382 1.00 93.06 85 CYS A N 1
ATOM 680 C CA . CYS A 1 85 ? -13.526 5.344 -1.070 1.00 93.06 85 CYS A CA 1
ATOM 681 C C . CYS A 1 85 ? -12.408 5.737 -0.094 1.00 93.06 85 CYS A C 1
ATOM 683 O O . CYS A 1 85 ? -12.680 5.965 1.081 1.00 93.06 85 CYS A O 1
ATOM 685 N N . HIS A 1 86 ? -11.180 5.864 -0.604 1.00 95.44 86 HIS A N 1
ATOM 686 C CA . HIS A 1 86 ? -10.027 6.317 0.160 1.00 95.44 86 HIS A CA 1
ATOM 687 C C . HIS A 1 86 ? -10.264 7.718 0.747 1.00 95.44 86 HIS A C 1
ATOM 689 O O . HIS A 1 86 ? -10.261 7.880 1.964 1.00 95.44 86 HIS A O 1
ATOM 695 N N . ASP A 1 87 ? -10.566 8.718 -0.086 1.00 96.94 87 ASP A N 1
ATOM 696 C CA . ASP A 1 87 ? -10.778 10.102 0.370 1.00 96.94 87 ASP A CA 1
ATOM 697 C C . ASP A 1 87 ? -11.980 10.234 1.311 1.00 96.94 87 ASP A C 1
ATOM 699 O O . ASP A 1 87 ? -11.939 11.003 2.272 1.00 96.94 87 ASP A O 1
ATOM 703 N N . ALA A 1 88 ? -13.047 9.468 1.064 1.00 95.75 88 ALA A N 1
ATOM 704 C CA . ALA A 1 88 ? -14.207 9.422 1.948 1.00 95.75 88 ALA A CA 1
ATOM 705 C C . ALA A 1 88 ? -13.836 8.877 3.336 1.00 95.75 88 ALA A C 1
ATOM 707 O O . ALA A 1 88 ? -14.293 9.412 4.345 1.00 95.75 88 ALA A O 1
ATOM 708 N N . LEU A 1 89 ? -12.982 7.853 3.400 1.00 96.75 89 LEU A N 1
ATOM 709 C CA . LEU A 1 89 ? -12.518 7.269 4.655 1.00 96.75 89 LEU A CA 1
ATOM 710 C C . LEU A 1 89 ? -11.530 8.191 5.390 1.00 96.75 89 LEU A C 1
ATOM 712 O O . LEU A 1 89 ? -11.622 8.321 6.610 1.00 96.75 89 LEU A O 1
ATOM 716 N N . VAL A 1 90 ? -10.660 8.902 4.659 1.00 98.31 90 VAL A N 1
ATOM 717 C CA . VAL A 1 90 ? -9.789 9.954 5.220 1.00 98.31 90 VAL A CA 1
ATOM 718 C C . VAL A 1 90 ? -10.634 11.064 5.843 1.00 98.31 90 VAL A C 1
ATOM 720 O O . VAL A 1 90 ? -10.407 11.450 6.990 1.00 98.31 90 VAL A O 1
ATOM 723 N N . LEU A 1 91 ? -11.642 11.551 5.115 1.00 98.06 91 LEU A N 1
ATOM 724 C CA . LEU A 1 91 ? -12.568 12.559 5.620 1.00 98.06 91 LEU A CA 1
ATOM 725 C C . LEU A 1 91 ? -13.321 12.053 6.858 1.00 98.06 91 LEU A C 1
ATOM 727 O O . LEU A 1 91 ? -13.416 12.778 7.848 1.00 98.06 91 LEU A O 1
ATOM 731 N N . TYR A 1 92 ? -13.805 10.808 6.836 1.00 97.56 92 TYR A N 1
ATOM 732 C CA . TYR A 1 92 ? -14.514 10.231 7.975 1.00 97.56 92 TYR A CA 1
ATOM 733 C C . TYR A 1 92 ? -13.630 10.160 9.226 1.00 97.56 92 TYR A C 1
ATOM 735 O O . TYR A 1 92 ? -14.045 10.585 10.306 1.00 97.56 92 TYR A O 1
ATOM 743 N N . LEU A 1 93 ? -12.385 9.698 9.076 1.00 98.56 93 LEU A N 1
ATOM 744 C CA . LEU A 1 93 ? -11.413 9.642 10.165 1.00 98.56 93 LEU A CA 1
ATOM 745 C C . LEU A 1 93 ? -11.141 11.027 10.767 1.00 98.56 93 LEU A C 1
ATOM 747 O O . LEU A 1 93 ? -11.095 11.166 11.989 1.00 98.56 93 LEU A O 1
ATOM 751 N N . LEU A 1 94 ? -10.991 12.057 9.932 1.00 98.44 94 LEU A N 1
ATOM 752 C CA . LEU A 1 94 ? -10.779 13.432 10.391 1.00 98.44 94 LEU A CA 1
ATOM 753 C C . LEU A 1 94 ? -11.986 13.975 11.165 1.00 98.44 94 LEU A C 1
ATOM 755 O O . LEU A 1 94 ? -11.812 14.578 12.224 1.00 98.44 94 LEU A O 1
ATOM 759 N N . VAL A 1 95 ? -13.202 13.737 10.665 1.00 97.06 95 VAL A N 1
ATOM 760 C CA . VAL A 1 95 ? -14.449 14.146 11.331 1.00 97.06 95 VAL A CA 1
ATOM 761 C C . VAL A 1 95 ? -14.573 13.477 12.700 1.00 97.06 95 VAL A C 1
ATOM 763 O O . VAL A 1 95 ? -14.843 14.154 13.692 1.00 97.06 95 VAL A O 1
ATOM 766 N N . GLU A 1 96 ? -14.330 12.168 12.785 1.00 97.62 96 GLU A N 1
ATOM 767 C CA . GLU A 1 96 ? -14.354 11.440 14.058 1.00 97.62 96 GLU A CA 1
ATOM 768 C C . GLU A 1 96 ? -13.237 11.898 15.004 1.00 97.62 96 GLU A C 1
ATOM 770 O O . GLU A 1 96 ? -13.485 12.115 16.189 1.00 97.62 96 GLU A O 1
ATOM 775 N N . LYS A 1 97 ? -12.029 12.170 14.501 1.00 97.38 97 LYS A N 1
ATOM 776 C CA . LYS A 1 97 ? -10.943 12.726 15.323 1.00 97.38 97 LYS A CA 1
ATOM 777 C C . LYS A 1 97 ? -11.301 14.098 15.899 1.00 97.38 97 LYS A C 1
ATOM 779 O O . LYS A 1 97 ? -11.007 14.363 17.066 1.00 97.38 97 LYS A O 1
ATOM 784 N N . ASN A 1 98 ? -11.977 14.952 15.130 1.00 96.31 98 ASN A N 1
ATOM 785 C CA . ASN A 1 98 ? -12.415 16.271 15.589 1.00 96.31 98 ASN A CA 1
ATOM 786 C C . ASN A 1 98 ? -13.457 16.205 16.724 1.00 96.31 98 ASN A C 1
ATOM 788 O O . ASN A 1 98 ? -13.496 17.099 17.568 1.00 96.31 98 ASN A O 1
ATOM 792 N N . LYS A 1 99 ? -14.246 15.124 16.803 1.00 96.06 99 LYS A N 1
ATOM 793 C CA . LYS A 1 99 ? -15.192 14.866 17.906 1.00 96.06 99 LYS A CA 1
ATOM 794 C C . LYS A 1 99 ? -14.511 14.525 19.239 1.00 96.06 99 LYS A C 1
ATOM 796 O O . LYS A 1 99 ? -15.170 14.574 20.281 1.00 96.06 99 LYS A O 1
ATOM 801 N N . ARG A 1 100 ? -13.210 14.205 19.242 1.00 96.00 100 ARG A N 1
ATOM 802 C CA . ARG A 1 100 ? -12.430 13.867 20.448 1.00 96.00 100 ARG A CA 1
ATOM 803 C C . ARG A 1 100 ? -13.115 12.758 21.257 1.00 96.00 100 ARG A C 1
ATOM 805 O O . ARG A 1 1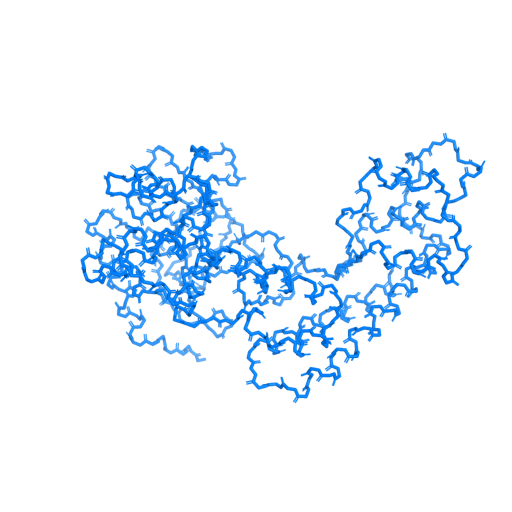00 ? -13.384 11.693 20.711 1.00 96.00 100 ARG A O 1
ATOM 812 N N . ASP A 1 101 ? -13.386 12.991 22.536 1.00 96.19 101 ASP A N 1
ATOM 813 C CA . ASP A 1 101 ? -13.926 12.005 23.479 1.00 96.19 101 ASP A CA 1
ATOM 814 C C . ASP A 1 101 ? -15.392 11.646 23.183 1.00 96.19 101 ASP A C 1
ATOM 816 O O . ASP A 1 101 ? -15.881 10.619 23.638 1.00 96.19 101 ASP A O 1
ATOM 820 N N . SER A 1 102 ? -16.085 12.461 22.378 1.00 97.06 102 SER A N 1
ATOM 821 C CA . SER A 1 102 ? -17.453 12.174 21.925 1.00 97.06 102 SER A CA 1
ATOM 822 C C . SER A 1 102 ? -17.517 11.262 20.692 1.00 97.06 102 SER A C 1
ATOM 824 O O . SER A 1 102 ? -18.606 10.865 20.277 1.00 97.06 102 SER A O 1
ATOM 826 N N . SER A 1 103 ? -16.371 10.925 20.086 1.00 97.31 103 SER A N 1
ATOM 827 C CA . SER A 1 103 ? -16.326 9.996 18.955 1.00 97.31 103 SER A CA 1
ATOM 828 C C . SER A 1 103 ? -16.654 8.575 19.400 1.00 97.31 103 SER A C 1
ATOM 830 O O . SER A 1 103 ? -16.070 8.059 20.354 1.00 97.31 103 SER A O 1
ATOM 832 N N . PHE A 1 104 ? -17.502 7.892 18.629 1.00 96.81 104 PHE A N 1
ATOM 833 C CA . PHE A 1 104 ? -17.728 6.458 18.804 1.00 96.81 104 PHE A CA 1
ATOM 834 C C . PHE A 1 104 ? -16.426 5.658 18.644 1.00 96.81 104 PHE A C 1
ATOM 836 O O . PHE A 1 104 ? -16.201 4.691 19.365 1.00 96.81 104 PHE A O 1
ATOM 843 N N . PHE A 1 105 ? -15.536 6.111 17.756 1.00 97.88 105 PHE A N 1
ATOM 844 C CA . PHE A 1 105 ? -14.250 5.484 17.452 1.00 97.88 105 PHE A CA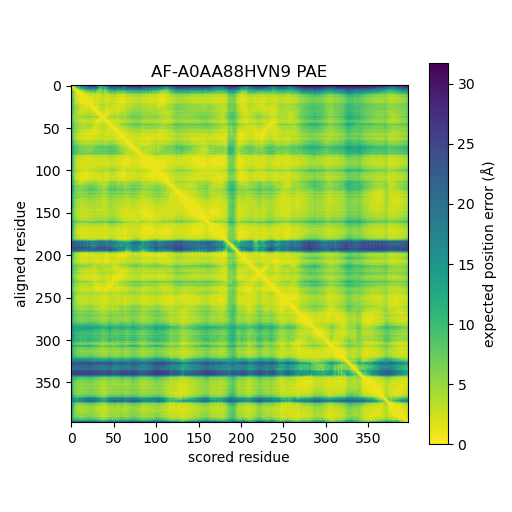 1
ATOM 845 C C . PHE A 1 105 ? -13.089 6.042 18.283 1.00 97.88 105 PHE A C 1
ATOM 847 O O . PHE A 1 105 ? -11.934 5.752 17.974 1.00 97.88 105 PHE A O 1
ATOM 854 N N . HIS A 1 106 ? -13.353 6.811 19.347 1.00 98.00 106 HIS A N 1
ATOM 855 C CA . HIS A 1 106 ? -12.310 7.457 20.151 1.00 98.00 106 HIS A CA 1
ATOM 856 C C . HIS A 1 106 ? -11.203 6.484 20.588 1.00 98.00 106 HIS A C 1
ATOM 858 O O . HIS A 1 106 ? -10.015 6.748 20.390 1.00 98.00 106 HIS A O 1
ATOM 864 N N . ALA A 1 107 ? -11.595 5.327 21.136 1.00 97.56 107 ALA A N 1
ATOM 865 C CA . ALA A 1 107 ? -10.659 4.315 21.618 1.00 97.56 107 ALA A CA 1
ATOM 866 C C . ALA A 1 107 ? -9.795 3.725 20.492 1.00 97.56 107 ALA A C 1
ATOM 868 O O . ALA A 1 107 ? -8.633 3.407 20.724 1.00 97.56 107 ALA A O 1
ATOM 869 N N . TYR A 1 108 ? -10.336 3.613 19.275 1.00 98.25 108 TYR A N 1
ATOM 870 C CA . TYR A 1 108 ? -9.576 3.190 18.100 1.00 98.25 108 TYR A CA 1
ATOM 871 C C . TYR A 1 108 ? -8.615 4.279 17.630 1.00 98.25 108 TYR A C 1
ATOM 873 O O . TYR A 1 108 ? -7.426 4.012 17.482 1.00 98.25 108 TYR A O 1
ATOM 881 N N . ILE A 1 109 ? -9.084 5.519 17.489 1.00 98.25 109 ILE A N 1
ATOM 882 C CA . ILE A 1 109 ? -8.257 6.638 17.019 1.00 98.25 109 ILE A CA 1
ATOM 883 C C . ILE A 1 109 ? -7.023 6.835 17.911 1.00 98.25 109 ILE A C 1
ATOM 885 O O . ILE A 1 109 ? -5.941 7.106 17.400 1.00 98.25 109 ILE A O 1
ATOM 889 N N . LYS A 1 110 ? -7.151 6.623 19.228 1.00 96.25 110 LYS A N 1
ATOM 890 C CA . LYS A 1 110 ? -6.039 6.672 20.196 1.00 96.25 110 LYS A CA 1
ATOM 891 C C . LYS A 1 110 ? -4.968 5.590 20.011 1.00 96.25 110 LYS A C 1
ATOM 893 O O . LYS A 1 110 ? -3.894 5.715 20.585 1.00 96.25 110 LYS A O 1
ATOM 898 N N . THR A 1 111 ? -5.249 4.527 19.259 1.00 95.75 111 THR A N 1
ATOM 899 C CA . THR A 1 111 ? -4.273 3.463 18.959 1.00 95.75 111 THR A CA 1
ATOM 900 C C . THR A 1 111 ? -3.520 3.687 17.651 1.00 95.75 111 THR A C 1
ATOM 902 O O . THR A 1 111 ? -2.518 3.014 17.403 1.00 95.75 111 THR A O 1
ATOM 905 N N . LEU A 1 112 ? -3.976 4.613 16.806 1.00 96.12 112 LEU A N 1
ATOM 906 C CA . LEU A 1 112 ? -3.354 4.875 15.512 1.00 96.12 112 LEU A CA 1
ATOM 907 C C . LEU A 1 112 ? -1.951 5.483 15.682 1.00 96.12 112 LEU A C 1
ATOM 909 O O . LEU A 1 112 ? -1.746 6.258 16.615 1.00 96.12 112 LEU A O 1
ATOM 913 N N . PRO A 1 113 ? -0.992 5.165 14.792 1.00 92.69 113 PRO A N 1
ATOM 914 C CA . PRO A 1 113 ? 0.329 5.785 14.820 1.00 92.69 113 PRO A CA 1
ATOM 915 C C . PRO A 1 113 ? 0.247 7.303 14.644 1.00 92.69 113 PRO A C 1
ATOM 917 O O . PRO A 1 113 ? -0.588 7.805 13.886 1.00 92.69 113 PRO A O 1
ATOM 920 N N . GLU A 1 114 ? 1.133 8.027 15.320 1.00 90.62 114 GLU A N 1
ATOM 921 C CA . GLU A 1 114 ? 1.279 9.478 15.150 1.00 90.62 114 GLU A CA 1
ATOM 922 C C . GLU A 1 114 ? 2.277 9.826 14.039 1.00 90.62 114 GLU A C 1
ATOM 924 O O . GLU A 1 114 ? 2.108 10.835 13.354 1.00 90.62 114 GLU A O 1
ATOM 929 N N . GLU A 1 115 ? 3.257 8.951 13.809 1.00 87.81 115 GLU A N 1
ATOM 930 C CA . GLU A 1 115 ? 4.341 9.131 12.845 1.00 87.81 115 GLU A CA 1
ATOM 931 C C . GLU A 1 115 ? 4.376 7.995 11.819 1.00 87.81 115 GLU A C 1
ATOM 933 O O . GLU A 1 115 ? 4.008 6.852 12.104 1.00 87.81 115 GLU A O 1
ATOM 938 N N . PHE A 1 116 ? 4.842 8.329 10.616 1.00 91.00 116 PHE A N 1
ATOM 939 C CA . PHE A 1 116 ? 4.993 7.416 9.487 1.00 91.00 116 PHE A CA 1
ATOM 940 C C . PHE A 1 116 ? 6.318 7.701 8.782 1.00 91.00 116 PHE A C 1
ATOM 942 O O . PHE A 1 116 ? 6.868 8.794 8.892 1.00 91.00 116 PHE A O 1
ATOM 949 N N . SER A 1 117 ? 6.834 6.718 8.052 1.00 88.25 117 SER A N 1
ATOM 950 C CA . SER A 1 117 ? 8.057 6.848 7.252 1.00 88.25 117 SER A CA 1
ATOM 951 C C . SER A 1 117 ? 7.712 6.732 5.776 1.00 88.25 117 SER A C 1
ATOM 953 O O . SER A 1 117 ? 7.997 5.722 5.140 1.00 88.25 117 SER A O 1
ATOM 955 N N . MET A 1 118 ? 7.030 7.749 5.248 1.00 91.00 118 MET A N 1
ATOM 956 C CA . MET A 1 118 ? 6.513 7.704 3.885 1.00 91.00 118 MET A CA 1
ATOM 957 C C . MET A 1 118 ? 7.462 8.402 2.907 1.00 91.00 118 MET A C 1
ATOM 959 O O . MET A 1 118 ? 7.993 9.470 3.217 1.00 91.00 118 MET A O 1
ATOM 963 N N . PRO A 1 119 ? 7.617 7.887 1.676 1.00 87.19 119 PRO A N 1
ATOM 964 C CA . PRO A 1 119 ? 8.460 8.530 0.666 1.00 87.19 119 PRO A CA 1
ATOM 965 C C . PRO A 1 119 ? 8.038 9.954 0.294 1.00 87.19 119 PRO A C 1
ATOM 967 O O . PRO A 1 119 ? 8.859 10.772 -0.104 1.00 87.19 119 PRO A O 1
ATOM 970 N N . THR A 1 120 ? 6.757 10.282 0.468 1.00 88.50 120 THR A N 1
ATOM 971 C CA . THR A 1 120 ? 6.189 11.624 0.268 1.00 88.50 120 THR A CA 1
ATOM 972 C C . THR A 1 120 ? 6.671 12.664 1.290 1.00 88.50 120 THR A C 1
ATOM 974 O O . THR A 1 120 ? 6.297 13.835 1.194 1.00 88.50 120 THR A O 1
ATOM 977 N N . ASP A 1 121 ? 7.462 12.257 2.286 1.00 86.50 121 ASP A N 1
ATOM 978 C CA . ASP A 1 121 ? 8.159 13.146 3.221 1.00 86.50 121 ASP A CA 1
ATOM 979 C C . ASP A 1 121 ? 9.560 13.544 2.726 1.00 86.50 121 ASP A C 1
ATOM 981 O O . ASP A 1 121 ? 10.181 14.439 3.298 1.00 86.50 121 ASP A O 1
ATOM 985 N N . LEU A 1 122 ? 10.046 12.916 1.650 1.00 87.56 122 LEU A N 1
ATOM 986 C CA . LEU A 1 122 ? 11.344 13.207 1.058 1.00 87.56 122 LEU A CA 1
ATOM 987 C C . LEU A 1 122 ? 11.322 14.549 0.305 1.00 87.56 122 LEU A C 1
ATOM 989 O O . LEU A 1 122 ? 10.363 14.876 -0.397 1.00 87.56 122 LEU A O 1
ATOM 993 N N . GLY A 1 123 ? 12.396 15.330 0.428 1.00 87.31 123 GLY A N 1
ATOM 994 C CA . GLY A 1 123 ? 12.539 16.593 -0.297 1.00 87.31 123 GLY A CA 1
ATOM 995 C C . GLY A 1 123 ? 12.721 16.384 -1.805 1.00 87.31 123 GLY A C 1
ATOM 996 O O . GLY A 1 123 ? 13.357 15.423 -2.233 1.00 87.31 123 GLY A O 1
ATOM 997 N N . ASN A 1 124 ? 12.220 17.322 -2.618 1.00 88.44 124 ASN A N 1
ATOM 998 C CA . ASN A 1 124 ? 12.320 17.252 -4.085 1.00 88.44 124 ASN A CA 1
ATOM 999 C C . ASN A 1 124 ? 13.765 17.092 -4.585 1.00 88.44 124 ASN A C 1
ATOM 1001 O O . ASN A 1 124 ? 13.990 16.382 -5.558 1.00 88.44 124 ASN A O 1
ATOM 1005 N N . GLU A 1 125 ? 14.738 17.715 -3.916 1.00 87.75 125 GLU A N 1
ATOM 1006 C CA . GLU A 1 125 ? 16.160 17.598 -4.267 1.00 87.75 125 GLU A CA 1
ATOM 1007 C C . GLU A 1 125 ? 16.652 16.150 -4.185 1.00 87.75 125 GLU A C 1
ATOM 1009 O O . GLU A 1 125 ? 17.312 15.678 -5.104 1.00 87.75 125 GLU A O 1
ATOM 1014 N N . MET A 1 126 ? 16.267 15.422 -3.133 1.00 88.12 126 MET A N 1
ATOM 1015 C CA . MET A 1 126 ? 16.595 14.004 -2.983 1.00 88.12 126 MET A CA 1
ATOM 1016 C C . MET A 1 126 ? 15.843 13.141 -3.992 1.00 88.12 126 MET A C 1
ATOM 1018 O O . MET A 1 126 ? 16.422 12.210 -4.539 1.00 88.12 126 MET A O 1
ATOM 1022 N N . ILE A 1 127 ? 14.573 13.456 -4.279 1.00 91.44 127 ILE A N 1
ATOM 1023 C CA . ILE A 1 127 ? 13.789 12.725 -5.286 1.00 91.44 127 ILE A CA 1
ATOM 1024 C C . ILE A 1 127 ? 14.461 12.809 -6.662 1.00 91.44 127 ILE A C 1
ATOM 1026 O O . ILE A 1 127 ? 14.527 11.807 -7.367 1.00 91.44 127 ILE A O 1
ATOM 1030 N N . CYS A 1 128 ? 15.012 13.970 -7.024 1.00 90.50 128 CYS A N 1
ATOM 1031 C CA . CYS A 1 128 ? 15.752 14.157 -8.274 1.00 90.50 128 CYS A CA 1
ATOM 1032 C C . CYS A 1 128 ? 17.064 13.357 -8.353 1.00 90.50 128 CYS A C 1
ATOM 1034 O O . CYS A 1 128 ? 17.612 13.225 -9.443 1.00 90.50 128 CYS A O 1
ATOM 1036 N N . MET A 1 129 ? 17.577 12.843 -7.230 1.00 90.81 129 MET A N 1
ATOM 1037 C CA . MET A 1 129 ? 18.769 11.987 -7.188 1.00 90.81 129 MET A CA 1
ATOM 1038 C C . MET A 1 129 ? 18.434 10.494 -7.286 1.00 90.81 129 MET A C 1
ATOM 1040 O O . MET A 1 129 ? 19.352 9.679 -7.363 1.00 90.81 129 MET A O 1
ATOM 1044 N N . LEU A 1 130 ? 17.153 10.115 -7.242 1.00 92.25 130 LEU A N 1
ATOM 1045 C CA . LEU A 1 130 ? 16.715 8.723 -7.350 1.00 92.25 130 LEU A CA 1
ATOM 1046 C C . LEU A 1 130 ? 16.705 8.260 -8.812 1.00 92.25 130 LEU A C 1
ATOM 1048 O O . LEU A 1 130 ? 16.514 9.088 -9.708 1.00 92.25 130 LEU A O 1
ATOM 1052 N N . PRO A 1 131 ? 16.795 6.942 -9.068 1.00 92.62 131 PRO A N 1
ATOM 1053 C CA . PRO A 1 131 ? 16.547 6.409 -10.398 1.00 92.62 131 PRO A CA 1
ATOM 1054 C C . PRO A 1 131 ? 15.150 6.811 -10.874 1.00 92.62 131 PRO A C 1
ATOM 1056 O O . PRO A 1 131 ? 14.201 6.862 -10.079 1.00 92.62 131 PRO A O 1
ATOM 1059 N N . THR A 1 132 ? 15.006 7.060 -12.175 1.00 89.81 132 THR A N 1
ATOM 1060 C CA . THR A 1 132 ? 13.788 7.641 -12.759 1.00 89.81 132 THR A CA 1
ATOM 1061 C C . THR A 1 132 ? 12.524 6.865 -12.385 1.00 89.81 132 THR A C 1
ATOM 1063 O O . THR A 1 132 ? 11.527 7.475 -12.002 1.00 89.81 132 THR A O 1
ATOM 1066 N N . PHE A 1 133 ? 12.583 5.531 -12.379 1.00 87.69 133 PHE A N 1
ATOM 1067 C CA . PHE A 1 133 ? 11.439 4.677 -12.044 1.00 87.69 133 PHE A CA 1
ATOM 1068 C C . PHE A 1 133 ? 10.954 4.834 -10.588 1.00 87.69 133 PHE A C 1
ATOM 1070 O O . PHE A 1 133 ? 9.764 4.684 -10.311 1.00 87.69 133 PHE A O 1
ATOM 1077 N N . ILE A 1 134 ? 11.849 5.156 -9.646 1.00 92.69 134 ILE A N 1
ATOM 1078 C CA . ILE A 1 134 ? 11.485 5.445 -8.249 1.00 92.69 134 ILE A CA 1
ATOM 1079 C C . ILE A 1 134 ? 10.966 6.878 -8.148 1.00 92.69 134 ILE A C 1
ATOM 1081 O O . ILE A 1 134 ? 9.902 7.117 -7.570 1.00 92.69 134 ILE A O 1
ATOM 1085 N N . ALA A 1 135 ? 11.698 7.827 -8.741 1.00 92.81 135 ALA A N 1
ATOM 1086 C CA . ALA A 1 135 ? 11.364 9.246 -8.708 1.00 92.81 135 ALA A CA 1
ATOM 1087 C C . ALA A 1 135 ? 9.952 9.509 -9.253 1.00 92.81 135 ALA A C 1
ATOM 1089 O O . ALA A 1 135 ? 9.169 10.208 -8.609 1.00 92.81 135 ALA A O 1
ATOM 1090 N N . MET A 1 136 ? 9.597 8.893 -10.386 1.00 91.00 136 MET A N 1
ATOM 1091 C CA . MET A 1 136 ? 8.267 9.007 -10.989 1.00 91.00 136 MET A CA 1
ATOM 1092 C C . MET A 1 136 ? 7.170 8.491 -10.055 1.00 91.00 136 MET A C 1
ATOM 1094 O O . MET A 1 136 ? 6.203 9.209 -9.805 1.00 91.00 136 MET A O 1
ATOM 1098 N N . LYS A 1 137 ? 7.343 7.305 -9.450 1.00 92.38 137 LYS A N 1
ATOM 1099 C CA . LYS A 1 137 ? 6.361 6.777 -8.487 1.00 92.38 137 LYS A CA 1
ATOM 1100 C C . LYS A 1 137 ? 6.166 7.705 -7.287 1.00 92.38 137 LYS A C 1
ATOM 1102 O O . LYS A 1 137 ? 5.037 7.894 -6.833 1.00 92.38 137 LYS A O 1
ATOM 1107 N N . PHE A 1 138 ? 7.241 8.301 -6.770 1.00 94.50 138 PHE A N 1
ATOM 1108 C CA . PHE A 1 138 ? 7.141 9.224 -5.636 1.00 94.50 138 PHE A CA 1
ATOM 1109 C C . PHE A 1 138 ? 6.443 10.523 -6.045 1.00 94.50 138 PHE A C 1
ATOM 1111 O O . PHE A 1 138 ? 5.565 10.994 -5.324 1.00 94.50 138 PHE A O 1
ATOM 1118 N N . GLN A 1 139 ? 6.771 11.075 -7.216 1.00 93.81 139 GLN A N 1
ATOM 1119 C CA . GLN A 1 139 ? 6.118 12.270 -7.756 1.00 93.81 139 GLN A CA 1
ATOM 1120 C C . GLN A 1 139 ? 4.618 12.053 -7.987 1.00 93.81 139 GLN A C 1
ATOM 1122 O O . GLN A 1 139 ? 3.810 12.897 -7.587 1.00 93.81 139 GLN A O 1
ATOM 1127 N N . ASP A 1 140 ? 4.227 10.906 -8.545 1.00 93.94 140 ASP A N 1
ATOM 1128 C CA . ASP A 1 140 ? 2.821 10.535 -8.722 1.00 93.94 140 ASP A CA 1
ATOM 1129 C C . ASP A 1 140 ? 2.091 10.440 -7.379 1.00 93.94 140 ASP A C 1
ATOM 1131 O O . ASP A 1 140 ? 0.978 10.961 -7.228 1.00 93.94 140 ASP A O 1
ATOM 1135 N N . LYS A 1 141 ? 2.733 9.850 -6.360 1.00 94.75 141 LYS A N 1
ATOM 1136 C CA . LYS A 1 141 ? 2.164 9.775 -5.009 1.00 94.75 141 LYS A CA 1
ATOM 1137 C C . LYS A 1 141 ? 2.023 11.159 -4.367 1.00 94.75 141 LYS A C 1
ATOM 1139 O O . LYS A 1 141 ? 0.975 11.445 -3.788 1.00 94.75 141 LYS A O 1
ATOM 1144 N N . ILE A 1 142 ? 3.015 12.045 -4.511 1.00 95.38 142 ILE A N 1
ATOM 1145 C CA . ILE A 1 142 ? 2.952 13.438 -4.027 1.00 95.38 142 ILE A CA 1
ATOM 1146 C C . ILE A 1 142 ? 1.796 14.186 -4.696 1.00 95.38 142 ILE A C 1
ATOM 1148 O O . ILE A 1 142 ? 1.010 14.852 -4.017 1.00 95.38 142 ILE A O 1
ATOM 1152 N N . LYS A 1 143 ? 1.653 14.056 -6.017 1.00 95.69 143 LYS A N 1
ATOM 1153 C CA . LYS A 1 143 ? 0.559 14.677 -6.767 1.00 95.69 143 LYS A CA 1
ATOM 1154 C C . LYS A 1 143 ? -0.803 14.157 -6.302 1.00 95.69 143 LYS A C 1
ATOM 1156 O O . LYS A 1 143 ? -1.695 14.952 -6.011 1.00 95.69 143 LYS A O 1
ATOM 1161 N N . SER A 1 144 ? -0.942 12.839 -6.157 1.00 95.69 144 SER A N 1
ATOM 1162 C CA . SER A 1 144 ? -2.159 12.202 -5.638 1.00 95.69 144 SER A CA 1
ATOM 1163 C C . SER A 1 144 ? -2.520 12.707 -4.235 1.00 95.69 144 SER A C 1
ATOM 1165 O O . SER A 1 144 ? -3.676 13.058 -3.980 1.00 95.69 144 SER A O 1
ATOM 1167 N N . LEU A 1 145 ? -1.532 12.838 -3.343 1.00 96.50 145 LEU A N 1
ATOM 1168 C CA . LEU A 1 145 ? -1.703 13.393 -1.999 1.00 96.50 145 LEU A CA 1
ATOM 1169 C C . LEU A 1 145 ? -2.217 14.844 -2.043 1.00 96.50 145 LEU A C 1
ATOM 1171 O O . LEU A 1 145 ? -3.162 15.191 -1.331 1.00 96.50 145 LEU A O 1
ATOM 1175 N N . GLN A 1 146 ? -1.637 15.689 -2.900 1.00 96.69 146 GLN A N 1
ATOM 1176 C CA . GLN A 1 146 ? -2.048 17.089 -3.065 1.00 96.69 146 GLN A CA 1
ATOM 1177 C C . GLN A 1 146 ? -3.464 17.227 -3.636 1.00 96.69 146 GLN A C 1
ATOM 1179 O O . GLN A 1 146 ? -4.245 18.066 -3.179 1.00 96.69 146 GLN A O 1
ATOM 1184 N N . ASP A 1 147 ? -3.821 16.412 -4.626 1.00 97.25 147 ASP A N 1
ATOM 1185 C CA . ASP A 1 147 ? -5.159 16.436 -5.218 1.00 97.25 147 ASP A CA 1
ATOM 1186 C C . ASP A 1 147 ? -6.221 15.909 -4.248 1.00 97.25 147 ASP A C 1
ATOM 1188 O O . ASP A 1 147 ? -7.319 16.468 -4.165 1.00 97.25 147 ASP A O 1
ATOM 1192 N N . SER A 1 148 ? -5.873 14.900 -3.451 1.00 97.88 148 SER A N 1
ATOM 1193 C CA . SER A 1 148 ? -6.717 14.380 -2.373 1.00 97.88 148 SER A CA 1
ATOM 1194 C C . SER A 1 148 ? -6.939 15.432 -1.282 1.00 97.88 148 SER A C 1
ATOM 1196 O O . SER A 1 148 ? -8.076 15.630 -0.849 1.00 97.88 148 SER A O 1
ATOM 1198 N N . PHE A 1 149 ? -5.904 16.199 -0.907 1.00 98.44 149 PHE A N 1
ATOM 1199 C CA . PHE A 1 149 ? -6.032 17.281 0.078 1.00 98.44 149 PHE A CA 1
ATOM 1200 C C . PHE A 1 149 ? -7.089 18.307 -0.334 1.00 98.44 149 PHE A C 1
ATOM 1202 O O . PHE A 1 149 ? -7.958 18.646 0.466 1.00 98.44 149 PHE A O 1
ATOM 1209 N N . LYS A 1 150 ? -7.076 18.756 -1.596 1.00 97.00 150 LYS A N 1
ATOM 1210 C CA . LYS A 1 150 ? -8.051 19.739 -2.107 1.00 97.00 150 LYS A CA 1
ATOM 1211 C C . LYS A 1 150 ? -9.493 19.241 -1.960 1.00 97.00 150 LYS A C 1
ATOM 1213 O O . LYS A 1 150 ? -10.378 20.009 -1.580 1.00 97.00 150 LYS A O 1
ATOM 1218 N N . LYS A 1 151 ? -9.733 17.961 -2.265 1.00 96.88 151 LYS A N 1
ATOM 1219 C CA . LYS A 1 151 ? -11.060 17.333 -2.184 1.00 96.88 151 LYS A CA 1
ATOM 1220 C C . LYS A 1 151 ? -11.504 17.153 -0.731 1.00 96.88 151 LYS A C 1
ATOM 1222 O O . LYS A 1 151 ? -12.602 17.573 -0.365 1.00 96.88 151 LYS A O 1
ATOM 1227 N N . VAL A 1 152 ? -10.636 16.584 0.107 1.00 97.88 152 VAL A N 1
ATOM 1228 C CA . VAL A 1 152 ? -10.933 16.295 1.517 1.00 97.88 152 VAL A CA 1
ATOM 1229 C C . VAL A 1 152 ? -11.083 17.576 2.332 1.00 97.88 152 VAL A C 1
ATOM 1231 O O . VAL A 1 152 ? -12.025 17.673 3.111 1.00 97.88 152 VAL A O 1
ATOM 1234 N N . ALA A 1 153 ? -10.237 18.588 2.125 1.00 97.56 153 ALA A N 1
ATOM 1235 C CA . ALA A 1 153 ? -10.337 19.868 2.829 1.00 97.56 153 ALA A CA 1
ATOM 1236 C C . ALA A 1 153 ? -11.684 20.560 2.571 1.00 97.56 153 ALA A C 1
ATOM 1238 O O . ALA A 1 153 ? -12.297 21.084 3.501 1.00 97.56 153 ALA A O 1
ATOM 1239 N N . ARG A 1 154 ? -12.196 20.494 1.332 1.00 95.56 154 ARG A N 1
ATOM 1240 C CA . ARG A 1 154 ? -13.534 21.001 0.993 1.00 95.56 154 ARG A CA 1
ATOM 1241 C C . ARG A 1 154 ? -14.629 20.267 1.769 1.00 95.56 154 ARG A C 1
ATOM 1243 O O . ARG A 1 154 ? -15.471 20.915 2.384 1.00 95.56 154 ARG A O 1
ATOM 1250 N N . GLY A 1 155 ? -14.606 18.933 1.767 1.00 95.38 155 GLY A N 1
ATOM 1251 C CA . GLY A 1 155 ? -15.575 18.128 2.518 1.00 95.38 155 GLY A CA 1
ATOM 1252 C C . GLY A 1 155 ? -15.490 18.361 4.030 1.00 95.38 155 GLY A C 1
ATOM 1253 O O . GLY A 1 155 ? -16.511 18.501 4.699 1.00 95.38 155 GLY A O 1
ATOM 1254 N N . TYR A 1 156 ? -14.274 18.487 4.562 1.00 96.75 156 TYR A N 1
ATOM 1255 C CA . TYR A 1 156 ? -14.032 18.750 5.977 1.00 96.75 156 TYR A CA 1
ATOM 1256 C C . TYR A 1 156 ? -14.580 20.111 6.402 1.00 96.75 156 TYR A C 1
ATOM 1258 O O . TYR A 1 156 ? -15.272 20.201 7.413 1.00 96.75 156 TYR A O 1
ATOM 1266 N N . LYS A 1 157 ? -14.357 21.158 5.600 1.00 95.56 157 LYS A N 1
ATOM 1267 C CA . LYS A 1 157 ? -14.913 22.491 5.854 1.00 95.56 157 LYS A CA 1
ATOM 1268 C C . LYS A 1 157 ? -16.441 22.481 5.888 1.00 95.56 157 LYS A C 1
ATOM 1270 O O . LYS A 1 157 ? -17.021 23.129 6.754 1.00 95.56 157 LYS A O 1
ATOM 1275 N N . ASN A 1 158 ? -17.087 21.721 5.002 1.00 93.69 158 ASN A N 1
ATOM 1276 C CA . ASN A 1 158 ? -18.547 21.603 4.976 1.00 93.69 158 ASN A CA 1
ATOM 1277 C C . ASN A 1 158 ? -19.110 20.940 6.243 1.00 93.69 158 ASN A C 1
ATOM 1279 O O . ASN A 1 158 ? -20.180 21.323 6.703 1.00 93.69 158 ASN A O 1
ATOM 1283 N N . ILE A 1 159 ? -18.402 19.952 6.799 1.00 94.50 159 ILE A N 1
ATOM 1284 C CA . ILE A 1 159 ? -18.873 19.155 7.942 1.00 94.50 159 ILE A CA 1
ATOM 1285 C C . ILE A 1 159 ? -18.478 19.782 9.281 1.00 94.50 159 ILE A C 1
ATOM 1287 O O . ILE A 1 159 ? -19.298 19.893 10.188 1.00 94.50 159 ILE A O 1
ATOM 1291 N N . CYS A 1 160 ? -17.216 20.181 9.427 1.00 93.94 160 CYS A N 1
ATOM 1292 C CA . CYS A 1 160 ? -16.658 20.664 10.689 1.00 93.94 160 CYS A CA 1
ATOM 1293 C C . CYS A 1 160 ? -16.641 22.192 10.812 1.00 93.94 160 CYS A C 1
ATOM 1295 O O . CYS A 1 160 ? -16.296 22.690 11.881 1.00 93.94 160 CYS A O 1
ATOM 1297 N N . ILE A 1 161 ? -16.982 22.934 9.748 1.00 91.94 161 ILE A N 1
ATOM 1298 C CA . ILE A 1 161 ? -17.002 24.410 9.723 1.00 91.94 161 ILE A CA 1
ATOM 1299 C C . ILE A 1 161 ? -15.645 24.987 10.186 1.00 91.94 161 ILE A C 1
ATOM 1301 O O . ILE A 1 161 ? -15.551 25.967 10.921 1.00 91.94 161 ILE A O 1
ATOM 1305 N N . LYS A 1 162 ? -14.555 24.334 9.769 1.00 93.94 162 LYS A N 1
ATOM 1306 C CA . LYS A 1 162 ? -13.169 24.696 10.091 1.00 93.94 162 LYS A CA 1
ATOM 1307 C C . LYS A 1 162 ? -12.265 24.339 8.912 1.00 93.94 162 LYS A C 1
ATOM 1309 O O . LYS A 1 162 ? -12.499 23.339 8.237 1.00 93.94 162 LYS A O 1
ATOM 1314 N N . GLU A 1 163 ? -11.225 25.137 8.687 1.00 95.25 163 GLU A N 1
ATOM 1315 C CA . GLU A 1 163 ? -10.163 24.798 7.736 1.00 95.25 163 GLU A CA 1
ATOM 1316 C C . GLU A 1 163 ? -9.350 23.585 8.211 1.00 95.25 163 GLU A C 1
ATOM 1318 O O . GLU A 1 163 ? -9.045 23.443 9.401 1.00 95.25 163 GLU A O 1
ATOM 1323 N N . LEU A 1 164 ? -8.988 22.718 7.265 1.00 97.94 164 LEU A N 1
ATOM 1324 C CA . LEU A 1 164 ? -8.166 21.536 7.508 1.00 97.94 164 LEU A CA 1
ATOM 1325 C C . LEU A 1 164 ? -6.692 21.859 7.250 1.00 97.94 164 LEU A C 1
ATOM 1327 O O . LEU A 1 164 ? -6.326 22.263 6.146 1.00 97.94 164 LEU A O 1
ATOM 1331 N N . GLY A 1 165 ? -5.835 21.640 8.246 1.00 97.81 165 GLY A N 1
ATOM 1332 C CA . GLY A 1 165 ? -4.390 21.765 8.065 1.00 97.81 165 GLY A CA 1
ATOM 1333 C C . GLY A 1 165 ? -3.815 20.612 7.238 1.00 97.81 165 GLY A C 1
ATOM 1334 O O . GLY A 1 165 ? -4.249 19.466 7.371 1.00 97.81 165 GLY A O 1
ATOM 1335 N N . PHE A 1 166 ? -2.790 20.885 6.423 1.00 97.19 166 PHE A N 1
ATOM 1336 C CA . PHE A 1 166 ? -2.156 19.850 5.596 1.00 97.19 166 PHE A CA 1
ATOM 1337 C C . PHE A 1 166 ? -1.531 18.725 6.435 1.00 97.19 166 PHE A C 1
ATOM 1339 O O . PHE A 1 166 ? -1.669 17.564 6.073 1.00 97.19 166 PHE A O 1
ATOM 1346 N N . CYS A 1 167 ? -0.914 19.030 7.584 1.00 95.94 167 CYS A N 1
ATOM 1347 C CA . CYS A 1 167 ? -0.341 18.005 8.467 1.00 95.94 167 CYS A CA 1
ATOM 1348 C C . CYS A 1 167 ? -1.413 17.069 9.051 1.00 95.94 167 CYS A C 1
ATOM 1350 O O . CYS A 1 167 ? -1.219 15.856 9.083 1.00 95.94 167 CYS A O 1
ATOM 1352 N N . GLU A 1 168 ? -2.562 17.617 9.468 1.00 97.19 168 GLU A N 1
ATOM 1353 C CA . GLU A 1 168 ? -3.689 16.824 9.984 1.00 97.19 168 GLU A CA 1
ATOM 1354 C C . GLU A 1 168 ? -4.258 15.909 8.894 1.00 97.19 168 GLU A C 1
ATOM 1356 O O . GLU A 1 168 ? -4.472 14.719 9.131 1.00 97.19 168 GLU A O 1
ATOM 1361 N N . PHE A 1 169 ? -4.447 16.451 7.686 1.00 98.44 169 PHE A N 1
ATOM 1362 C CA . PHE A 1 169 ? -4.847 15.680 6.512 1.00 98.44 169 PHE A CA 1
ATOM 1363 C C . PHE A 1 169 ? -3.853 14.562 6.194 1.00 98.44 169 PHE A C 1
ATOM 1365 O O . PHE A 1 169 ? -4.256 13.416 6.029 1.00 98.44 169 PHE A O 1
ATOM 1372 N N . LYS A 1 170 ? -2.564 14.896 6.112 1.00 97.62 170 LYS A N 1
ATOM 1373 C CA . LYS A 1 170 ? -1.489 13.985 5.714 1.00 97.62 170 LYS A CA 1
ATOM 1374 C C . LYS A 1 170 ? -1.386 12.800 6.670 1.00 97.62 170 LYS A C 1
ATOM 1376 O O . LYS A 1 170 ? -1.313 11.665 6.214 1.00 97.62 170 LYS A O 1
ATOM 1381 N N . TRP A 1 171 ? -1.506 13.049 7.976 1.00 97.88 171 TRP A N 1
ATOM 1382 C CA . TRP A 1 171 ? -1.622 11.992 8.982 1.00 97.88 171 TRP A CA 1
ATOM 1383 C C . TRP A 1 171 ? -2.808 11.054 8.700 1.00 97.88 171 TRP A C 1
ATOM 1385 O O . TRP A 1 171 ? -2.636 9.839 8.657 1.00 97.88 171 TRP A O 1
ATOM 1395 N N . ALA A 1 172 ? -4.007 11.598 8.463 1.00 98.50 172 ALA A N 1
ATOM 1396 C CA . ALA A 1 172 ? -5.192 10.777 8.204 1.00 98.50 172 ALA A CA 1
ATOM 1397 C C . ALA A 1 172 ? -5.082 10.007 6.878 1.00 98.50 172 ALA A C 1
ATOM 1399 O O . ALA A 1 172 ? -5.500 8.854 6.802 1.00 98.50 172 ALA A O 1
ATOM 1400 N N . TYR A 1 173 ? -4.487 10.625 5.856 1.00 98.19 173 TYR A N 1
ATOM 1401 C CA . TYR A 1 173 ? -4.189 9.987 4.580 1.00 98.19 173 TYR A CA 1
ATOM 1402 C C . TYR A 1 173 ? -3.267 8.784 4.783 1.00 98.19 173 TYR A C 1
ATOM 1404 O O . TYR A 1 173 ? -3.598 7.692 4.336 1.00 98.19 173 TYR A O 1
ATOM 1412 N N . TYR A 1 174 ? -2.159 8.944 5.513 1.00 97.88 174 TYR A N 1
ATOM 1413 C CA . TYR A 1 174 ? -1.236 7.845 5.800 1.00 97.88 174 TYR A CA 1
ATOM 1414 C C . TYR A 1 174 ? -1.877 6.736 6.636 1.00 97.88 174 TYR A C 1
ATOM 1416 O O . TYR A 1 174 ? -1.673 5.562 6.333 1.00 97.88 174 TYR A O 1
ATOM 1424 N N . VAL A 1 175 ? -2.707 7.070 7.632 1.00 98.25 175 VAL A N 1
ATOM 1425 C CA . VAL A 1 175 ? -3.483 6.059 8.369 1.00 98.25 175 VAL A CA 1
ATOM 1426 C C . VAL A 1 175 ? -4.313 5.217 7.405 1.00 98.25 175 VAL A C 1
ATOM 1428 O O . VAL A 1 175 ? -4.235 3.994 7.451 1.00 98.25 175 VAL A O 1
ATOM 1431 N N . VAL A 1 176 ? -5.103 5.848 6.535 1.00 97.81 176 VAL A N 1
ATOM 1432 C CA . VAL A 1 176 ? -5.980 5.115 5.614 1.00 97.81 176 VAL A CA 1
ATOM 1433 C C . VAL A 1 176 ? -5.164 4.301 4.616 1.00 97.81 176 VAL A C 1
ATOM 1435 O O . VAL A 1 176 ? -5.440 3.118 4.447 1.00 97.81 176 VAL A O 1
ATOM 1438 N N . ASN A 1 177 ? -4.124 4.888 4.029 1.00 95.75 177 ASN A N 1
ATOM 1439 C CA . ASN A 1 177 ? -3.289 4.233 3.027 1.00 95.75 177 ASN A CA 1
ATOM 1440 C C . ASN A 1 177 ? -2.586 2.980 3.578 1.00 95.75 177 ASN A C 1
ATOM 1442 O O . ASN A 1 177 ? -2.528 1.959 2.906 1.00 95.75 177 ASN A O 1
ATOM 1446 N N . THR A 1 178 ? -2.104 3.042 4.824 1.00 96.06 178 THR A N 1
ATOM 1447 C CA . THR A 1 178 ? -1.323 1.955 5.439 1.00 96.06 178 THR A CA 1
ATOM 1448 C C . THR A 1 178 ? -2.165 0.899 6.166 1.00 96.06 178 THR A C 1
ATOM 1450 O O . THR A 1 178 ? -1.642 -0.169 6.485 1.00 96.06 178 THR A O 1
ATOM 1453 N N . ARG A 1 179 ? -3.440 1.181 6.489 1.00 96.88 179 ARG A N 1
ATOM 1454 C CA . ARG A 1 179 ? -4.252 0.350 7.414 1.00 96.88 179 ARG A CA 1
ATOM 1455 C C . ARG A 1 179 ? -5.631 -0.029 6.903 1.00 96.88 179 ARG A C 1
ATOM 1457 O O . ARG A 1 179 ? -6.271 -0.895 7.500 1.00 96.88 179 ARG A O 1
ATOM 1464 N N . ALA A 1 180 ? -6.132 0.632 5.864 1.00 96.12 180 ALA A N 1
ATOM 1465 C CA . ALA A 1 180 ? -7.430 0.277 5.323 1.00 96.12 180 ALA A CA 1
ATOM 1466 C C . ALA A 1 180 ? -7.351 -1.041 4.547 1.00 96.12 180 ALA A C 1
ATOM 1468 O O . ALA A 1 180 ? -6.377 -1.329 3.858 1.00 96.12 180 ALA A O 1
ATOM 1469 N N . VAL A 1 181 ? -8.418 -1.824 4.642 1.00 93.69 181 VAL A N 1
ATOM 1470 C CA . VAL A 1 181 ? -8.587 -3.084 3.917 1.00 93.69 181 VAL A CA 1
ATOM 1471 C C . VAL A 1 181 ? -9.773 -2.985 2.975 1.00 93.69 181 VAL A C 1
ATOM 1473 O O . VAL A 1 181 ? -10.715 -2.226 3.219 1.00 93.69 181 VAL A O 1
ATOM 1476 N N . HIS A 1 182 ? -9.761 -3.787 1.916 1.00 89.62 182 HIS A N 1
ATOM 1477 C CA . HIS A 1 182 ? -10.937 -3.958 1.076 1.00 89.62 182 HIS A CA 1
ATOM 1478 C C . HIS A 1 182 ? -11.996 -4.802 1.791 1.00 89.62 182 HIS A C 1
ATOM 1480 O O . HIS A 1 182 ? -11.682 -5.796 2.449 1.00 89.62 182 HIS A O 1
ATOM 1486 N N . ILE A 1 183 ? -13.256 -4.374 1.680 1.00 84.56 183 ILE A N 1
ATOM 1487 C CA . ILE A 1 183 ? -14.410 -5.036 2.314 1.00 84.56 183 ILE A CA 1
ATOM 1488 C C . ILE A 1 183 ? -14.877 -6.233 1.481 1.00 84.56 183 ILE A C 1
ATOM 1490 O O . ILE A 1 183 ? -15.239 -7.271 2.037 1.00 84.56 183 ILE A O 1
ATOM 1494 N N . THR A 1 184 ? -14.829 -6.108 0.153 1.00 75.31 184 THR A N 1
ATOM 1495 C CA . THR A 1 184 ? -15.004 -7.231 -0.773 1.00 75.31 184 THR A CA 1
ATOM 1496 C C . THR A 1 184 ? -13.874 -8.228 -0.553 1.00 75.31 184 THR A C 1
ATOM 1498 O O . THR A 1 184 ? -12.705 -7.836 -0.578 1.00 75.31 184 THR A O 1
ATOM 1501 N N . GLY A 1 185 ? -14.203 -9.497 -0.312 1.00 60.94 185 GLY A N 1
ATOM 1502 C CA . GLY A 1 185 ? -13.168 -10.489 -0.046 1.00 60.94 185 GLY A CA 1
ATOM 1503 C C . GLY A 1 185 ? -12.351 -10.846 -1.280 1.00 60.94 185 GLY A C 1
ATOM 1504 O O . GLY A 1 185 ? -12.806 -10.720 -2.415 1.00 60.94 185 GLY A O 1
ATOM 1505 N N . SER A 1 186 ? -11.141 -11.344 -1.039 1.00 54.47 186 SER A N 1
ATOM 1506 C CA . SER A 1 186 ? -10.218 -11.835 -2.073 1.00 54.47 186 SER A CA 1
ATOM 1507 C C . SER A 1 186 ? -10.647 -13.169 -2.697 1.00 54.47 186 SER A C 1
ATOM 1509 O O . SER A 1 186 ? -10.116 -13.585 -3.723 1.00 54.47 186 SER A O 1
ATOM 1511 N N . SER A 1 187 ? -11.627 -13.842 -2.093 1.00 52.06 187 SER A N 1
ATOM 1512 C CA . SER A 1 187 ? -12.233 -15.071 -2.594 1.00 52.06 187 SER A CA 1
ATOM 1513 C C . SER A 1 187 ? -13.746 -14.886 -2.639 1.00 52.06 187 SER A C 1
ATOM 1515 O O . SER A 1 187 ? -14.321 -14.311 -1.715 1.00 52.06 187 SER A O 1
ATOM 1517 N N . GLY A 1 188 ? -14.409 -15.402 -3.678 1.00 52.59 188 GLY A N 1
ATOM 1518 C CA . GLY A 1 188 ? -15.868 -15.305 -3.870 1.00 52.59 188 GLY A CA 1
ATOM 1519 C C . GLY A 1 188 ? -16.735 -15.908 -2.747 1.00 52.59 188 GLY A C 1
ATOM 1520 O O . GLY A 1 188 ? -17.950 -15.979 -2.891 1.00 52.59 188 GLY A O 1
ATOM 1521 N N . LYS A 1 189 ? -16.125 -16.336 -1.631 1.00 54.16 189 LYS A N 1
ATOM 1522 C CA . LYS A 1 189 ? -16.774 -16.615 -0.344 1.00 54.16 189 LYS A CA 1
ATOM 1523 C C . LYS A 1 189 ? -17.424 -15.372 0.281 1.00 54.16 189 LYS A C 1
ATOM 1525 O O . LYS A 1 189 ? -18.368 -15.528 1.044 1.00 54.16 189 LYS A O 1
ATOM 1530 N N . PHE A 1 190 ? -16.927 -14.166 -0.002 1.00 60.34 190 PHE A N 1
ATOM 1531 C CA . PHE A 1 190 ? -17.381 -12.933 0.648 1.00 60.34 190 PHE A CA 1
ATOM 1532 C C . PHE A 1 190 ? -17.952 -11.945 -0.371 1.00 60.34 190 PHE A C 1
ATOM 1534 O O . PHE A 1 190 ? -17.240 -11.480 -1.260 1.00 60.34 190 PHE A O 1
ATOM 1541 N N . ASN A 1 191 ? -19.226 -11.588 -0.208 1.00 51.47 191 ASN A N 1
ATOM 1542 C CA . ASN A 1 191 ? -19.925 -10.628 -1.059 1.00 51.47 191 ASN A CA 1
ATOM 1543 C C . ASN A 1 191 ? -20.150 -9.326 -0.284 1.00 51.47 191 ASN A C 1
ATOM 1545 O O . ASN A 1 191 ? -20.731 -9.344 0.800 1.00 51.47 191 ASN A O 1
ATOM 1549 N N . ALA A 1 192 ? -19.721 -8.197 -0.850 1.00 52.44 192 ALA A N 1
ATOM 1550 C CA . ALA A 1 192 ? -20.018 -6.872 -0.317 1.00 52.44 192 ALA A CA 1
ATOM 1551 C C . ALA A 1 192 ? -20.627 -5.980 -1.403 1.00 52.44 192 ALA A C 1
ATOM 1553 O O . A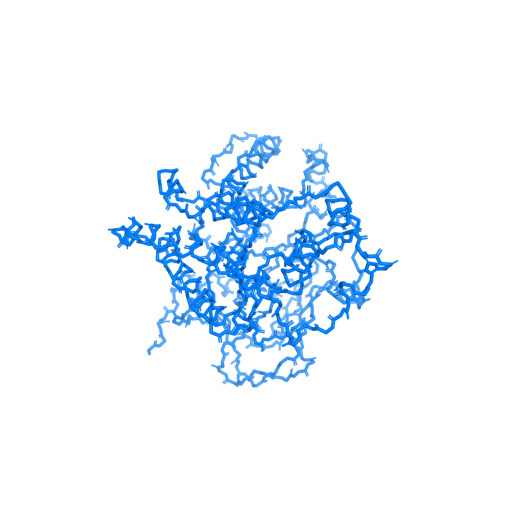LA A 1 192 ? -20.349 -6.146 -2.591 1.00 52.44 192 ALA A O 1
ATOM 1554 N N . ASP A 1 193 ? -21.474 -5.047 -0.976 1.00 52.88 193 ASP A N 1
ATOM 1555 C CA . ASP A 1 193 ? -22.137 -4.092 -1.858 1.00 52.88 193 ASP A CA 1
ATOM 1556 C C . ASP A 1 193 ? -21.131 -3.067 -2.421 1.00 52.88 193 ASP A C 1
ATOM 1558 O O . ASP A 1 193 ? -20.242 -2.587 -1.715 1.00 52.88 193 ASP A O 1
ATOM 1562 N N . SER A 1 194 ? -21.277 -2.717 -3.701 1.00 54.03 194 SER A N 1
ATOM 1563 C CA . SER A 1 194 ? -20.304 -1.936 -4.495 1.00 54.03 194 SER A CA 1
ATOM 1564 C C . SER A 1 194 ? -19.981 -0.548 -3.919 1.00 54.03 194 SER A C 1
ATOM 1566 O O . SER A 1 194 ? -18.929 0.027 -4.205 1.00 54.03 194 SER A O 1
ATOM 1568 N N . SER A 1 195 ? -20.880 -0.008 -3.092 1.00 58.66 195 SER A N 1
ATOM 1569 C CA . SER A 1 195 ? -20.746 1.306 -2.455 1.00 58.66 195 SER A CA 1
ATOM 1570 C C . SER A 1 195 ? -19.707 1.359 -1.326 1.00 58.66 195 SER A C 1
ATOM 1572 O O . SER A 1 195 ? -19.272 2.458 -0.954 1.00 58.66 195 SER A O 1
ATOM 1574 N N . ASP A 1 196 ? -19.287 0.201 -0.804 1.00 68.69 196 ASP A N 1
ATOM 1575 C CA . ASP A 1 196 ? -18.454 0.098 0.384 1.00 68.69 196 ASP A CA 1
ATOM 1576 C C . ASP A 1 196 ? -17.184 -0.718 0.138 1.00 68.69 196 ASP A C 1
ATOM 1578 O O . ASP A 1 196 ? -17.097 -1.906 0.437 1.00 68.69 196 ASP A O 1
ATOM 1582 N N . CYS A 1 197 ? -16.190 -0.065 -0.465 1.00 82.75 197 CYS A N 1
ATOM 1583 C CA . CYS A 1 197 ? -15.030 -0.759 -1.011 1.00 82.75 197 CYS A CA 1
ATOM 1584 C C . CYS A 1 197 ? -13.804 -0.799 -0.082 1.00 82.75 197 CYS A C 1
ATOM 1586 O O . CYS A 1 197 ? -12.883 -1.573 -0.341 1.00 82.75 197 CYS A O 1
ATOM 1588 N N . MET A 1 198 ? -13.781 0.002 0.994 1.00 91.06 198 MET A N 1
ATOM 1589 C CA . MET A 1 198 ? -12.656 0.097 1.939 1.00 91.06 198 MET A CA 1
ATOM 1590 C C . MET A 1 198 ? -13.123 0.357 3.377 1.00 91.06 198 MET A C 1
ATOM 1592 O O . MET A 1 198 ? -14.061 1.130 3.598 1.00 91.06 198 MET A O 1
ATOM 1596 N N . ALA A 1 199 ? -12.420 -0.232 4.348 1.00 95.12 199 ALA A N 1
ATOM 1597 C CA . ALA A 1 199 ? -12.653 -0.041 5.776 1.00 95.12 199 ALA A CA 1
ATOM 1598 C C . ALA A 1 199 ? -11.358 0.136 6.569 1.00 95.12 199 ALA A C 1
ATOM 1600 O O . ALA A 1 199 ? -10.379 -0.561 6.323 1.00 95.12 199 ALA A O 1
ATOM 1601 N N . LEU A 1 200 ? -11.400 0.978 7.603 1.00 98.06 200 LEU A N 1
ATOM 1602 C CA . LEU A 1 200 ? -10.512 0.835 8.752 1.00 98.06 200 LEU A CA 1
ATOM 1603 C C . LEU A 1 200 ? -11.167 -0.139 9.733 1.00 98.06 200 LEU A C 1
ATOM 1605 O O . LEU A 1 200 ? -12.321 0.047 10.133 1.00 98.06 200 LEU A O 1
ATOM 1609 N N . VAL A 1 201 ? -10.425 -1.175 10.110 1.00 97.25 201 VAL A N 1
ATOM 1610 C CA .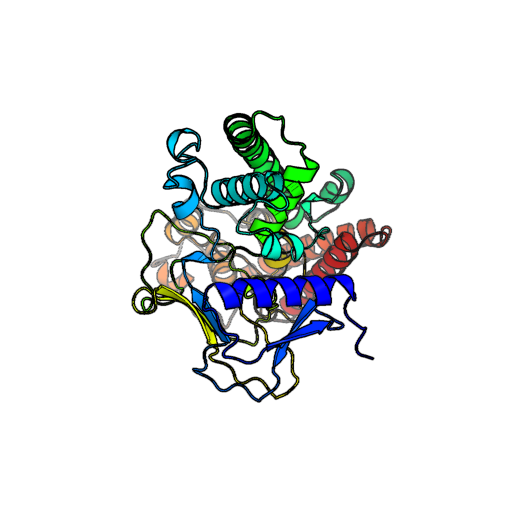 VAL A 1 201 ? -10.922 -2.273 10.940 1.00 97.25 201 VAL A CA 1
ATOM 1611 C C . VAL A 1 201 ? -10.111 -2.292 12.236 1.00 97.25 201 VAL A C 1
ATOM 1613 O O . VAL A 1 201 ? -8.974 -2.766 12.231 1.00 97.25 201 VAL A O 1
ATOM 1616 N N . PRO A 1 202 ? -10.659 -1.773 13.351 1.00 97.06 202 PRO A N 1
ATOM 1617 C CA . PRO A 1 202 ? -9.936 -1.728 14.614 1.00 97.06 202 PRO A CA 1
ATOM 1618 C C . PRO A 1 202 ? -9.439 -3.111 15.032 1.00 97.06 202 PRO A C 1
ATOM 1620 O O . PRO A 1 202 ? -10.140 -4.105 14.830 1.00 97.06 202 PRO A O 1
ATOM 1623 N N . PHE A 1 203 ? -8.254 -3.161 15.648 1.00 95.56 203 PHE A N 1
ATOM 1624 C CA . PHE A 1 203 ? -7.563 -4.375 16.111 1.00 95.56 203 PHE A CA 1
ATOM 1625 C C . PHE A 1 203 ? -6.942 -5.229 14.995 1.00 95.56 203 PHE A C 1
ATOM 1627 O O . PHE A 1 203 ? -5.889 -5.823 15.224 1.00 95.56 203 PHE A O 1
ATOM 1634 N N . LEU A 1 204 ? -7.548 -5.285 13.804 1.00 95.62 204 LEU A N 1
ATOM 1635 C CA . LEU A 1 204 ? -6.985 -5.983 12.641 1.00 95.62 204 LEU A CA 1
ATOM 1636 C C . LEU A 1 204 ? -5.672 -5.338 12.202 1.00 95.62 204 LEU A C 1
ATOM 1638 O O . LEU A 1 204 ? -4.689 -6.036 11.978 1.00 95.62 204 LEU A O 1
ATOM 1642 N N . ASP A 1 205 ? -5.648 -4.010 12.140 1.00 93.50 205 ASP A N 1
ATOM 1643 C CA . ASP A 1 205 ? -4.524 -3.200 11.665 1.00 93.50 205 ASP A CA 1
ATOM 1644 C C . ASP A 1 205 ? -3.258 -3.278 12.548 1.00 93.50 205 ASP A C 1
ATOM 1646 O O . ASP A 1 205 ? -2.227 -2.685 12.228 1.00 93.50 205 ASP A O 1
ATOM 1650 N N . LEU A 1 206 ? -3.312 -4.010 13.664 1.00 95.00 206 LEU A N 1
ATOM 1651 C CA . LEU A 1 206 ? -2.152 -4.352 14.492 1.00 95.00 206 LEU A CA 1
ATOM 1652 C C . LEU A 1 206 ? -1.379 -5.576 13.967 1.00 95.00 206 LEU A C 1
ATOM 1654 O O . LEU A 1 206 ? -0.319 -5.889 14.504 1.00 95.00 206 LEU A O 1
ATOM 1658 N N . LEU A 1 207 ? -1.912 -6.309 12.987 1.00 96.56 207 LEU A N 1
ATOM 1659 C CA . LEU A 1 207 ? -1.251 -7.457 12.363 1.00 96.56 207 LEU A CA 1
ATOM 1660 C C . LEU A 1 207 ? -0.312 -6.977 11.260 1.00 96.56 207 LEU A C 1
ATOM 1662 O O . LEU A 1 207 ? -0.757 -6.293 10.349 1.00 96.56 207 LEU A O 1
ATOM 1666 N N . ASN A 1 208 ? 0.958 -7.373 11.327 1.00 96.56 208 ASN A N 1
ATOM 1667 C CA . ASN A 1 208 ? 1.972 -6.976 10.352 1.00 96.56 208 ASN A CA 1
ATOM 1668 C C . ASN A 1 208 ? 1.943 -7.845 9.087 1.00 96.56 208 ASN A C 1
ATOM 1670 O O . ASN A 1 208 ? 1.339 -8.922 9.057 1.00 96.56 208 ASN A O 1
ATOM 1674 N N . HIS A 1 209 ? 2.649 -7.388 8.053 1.00 96.06 209 HIS A N 1
ATOM 1675 C CA . HIS A 1 209 ? 2.777 -8.085 6.778 1.00 96.06 209 HIS A CA 1
ATOM 1676 C C . HIS A 1 209 ? 3.900 -9.131 6.769 1.00 96.06 209 HIS A C 1
ATOM 1678 O O . HIS A 1 209 ? 5.001 -8.870 7.249 1.00 96.06 209 HIS A O 1
ATOM 1684 N N . THR A 1 210 ? 3.651 -10.275 6.131 1.00 95.00 210 THR A N 1
ATOM 1685 C CA . THR A 1 210 ? 4.702 -11.120 5.541 1.00 95.00 210 THR A CA 1
ATOM 1686 C C . THR A 1 210 ? 4.208 -11.774 4.249 1.00 95.00 210 THR A C 1
ATOM 1688 O O . THR A 1 210 ? 3.004 -11.992 4.081 1.00 95.00 210 THR A O 1
ATOM 1691 N N . HIS A 1 211 ? 5.136 -12.121 3.355 1.00 92.88 211 HIS A N 1
ATOM 1692 C CA . HIS A 1 211 ? 4.851 -12.918 2.159 1.00 92.88 211 HIS A CA 1
ATOM 1693 C C . HIS A 1 211 ? 4.719 -14.422 2.464 1.00 92.88 211 HIS A C 1
ATOM 1695 O O . HIS A 1 211 ? 4.089 -15.141 1.696 1.00 92.88 211 HIS A O 1
ATOM 1701 N N . ASP A 1 212 ? 5.247 -14.890 3.601 1.00 92.81 212 ASP A N 1
ATOM 1702 C CA . ASP A 1 212 ? 5.270 -16.312 3.998 1.00 92.81 212 ASP A CA 1
ATOM 1703 C C . ASP A 1 212 ? 3.925 -16.849 4.516 1.00 92.81 212 ASP A C 1
ATOM 1705 O O . ASP A 1 212 ? 3.791 -18.022 4.875 1.00 92.81 212 ASP A O 1
ATOM 1709 N N . THR A 1 213 ? 2.916 -15.986 4.620 1.00 92.12 213 THR A N 1
ATOM 1710 C CA . THR A 1 213 ? 1.600 -16.349 5.138 1.00 92.12 213 THR A CA 1
ATOM 1711 C C . THR A 1 213 ? 0.531 -16.159 4.080 1.00 92.12 213 THR A C 1
ATOM 1713 O O . THR A 1 213 ? 0.634 -15.318 3.186 1.00 92.12 213 THR A O 1
ATOM 1716 N N . SER A 1 214 ? -0.525 -16.951 4.197 1.00 92.06 214 SER A N 1
ATOM 1717 C CA . SER A 1 214 ? -1.722 -16.822 3.382 1.00 92.06 214 SER A CA 1
ATOM 1718 C C . SER A 1 214 ? -2.930 -16.723 4.295 1.00 92.06 214 SER A C 1
ATOM 1720 O O . SER A 1 214 ? -3.030 -17.422 5.304 1.00 92.06 214 SER A O 1
ATOM 1722 N N . CYS A 1 215 ? -3.862 -15.849 3.941 1.00 92.44 215 CYS A N 1
ATOM 1723 C CA . CYS A 1 215 ? -5.106 -15.679 4.669 1.00 92.44 215 CYS A CA 1
ATOM 1724 C C . CYS A 1 215 ? -6.254 -15.394 3.709 1.00 92.44 215 CYS A C 1
ATOM 1726 O O . CYS A 1 215 ? -6.067 -14.805 2.645 1.00 92.44 215 CYS A O 1
ATOM 1728 N N . ILE A 1 216 ? -7.450 -15.791 4.120 1.00 92.00 216 ILE A N 1
ATOM 1729 C CA . ILE A 1 216 ? -8.696 -15.419 3.464 1.00 92.00 216 ILE A CA 1
ATOM 1730 C C . ILE A 1 216 ? -9.317 -14.317 4.311 1.00 92.00 216 ILE A C 1
ATOM 1732 O O . ILE A 1 216 ? -9.570 -14.518 5.498 1.00 92.00 216 ILE A O 1
ATOM 1736 N N . SER A 1 217 ? -9.532 -13.149 3.716 1.00 91.94 217 SER A N 1
ATOM 1737 C CA . SER A 1 217 ? -10.123 -12.001 4.394 1.00 91.94 217 SER A CA 1
ATOM 1738 C C . SER A 1 217 ? -11.299 -11.438 3.612 1.00 91.94 217 SER A C 1
ATOM 1740 O O . SER A 1 217 ? -11.369 -11.554 2.384 1.00 91.94 217 SER A O 1
ATOM 1742 N N . GLY A 1 218 ? -12.241 -10.842 4.334 1.00 91.50 218 GLY A N 1
ATOM 1743 C CA . GLY A 1 218 ? -13.380 -10.162 3.739 1.00 91.50 218 GLY A CA 1
ATOM 1744 C C . GLY A 1 218 ? -14.557 -10.037 4.690 1.00 91.50 218 GLY A C 1
ATOM 1745 O O . GLY A 1 218 ? -14.537 -10.511 5.827 1.00 91.50 218 GLY A O 1
ATOM 1746 N N . PHE A 1 219 ? -15.594 -9.361 4.209 1.00 90.56 219 PHE A N 1
ATOM 1747 C CA . PHE A 1 219 ? -16.841 -9.225 4.939 1.00 90.56 219 PHE A CA 1
ATOM 1748 C C . PHE A 1 219 ? -17.741 -10.450 4.756 1.00 90.56 219 PHE A C 1
ATOM 1750 O O . PHE A 1 219 ? -18.134 -10.792 3.641 1.00 90.56 219 PHE A O 1
ATOM 1757 N N . ASN A 1 220 ? -18.096 -11.082 5.868 1.00 90.94 220 ASN A N 1
ATOM 1758 C CA . ASN A 1 220 ? -19.018 -12.200 5.929 1.00 90.94 220 ASN A CA 1
ATOM 1759 C C . ASN A 1 220 ? -20.440 -11.691 6.240 1.00 90.94 220 ASN A C 1
ATOM 1761 O O . ASN A 1 220 ? -20.686 -11.223 7.358 1.00 90.94 220 ASN A O 1
ATOM 1765 N N . PRO A 1 221 ? -21.386 -11.759 5.282 1.00 87.50 221 PRO A N 1
ATOM 1766 C CA . PRO A 1 221 ? -22.751 -11.286 5.495 1.00 87.50 221 PRO A CA 1
ATOM 1767 C C . PRO A 1 221 ? -23.539 -12.154 6.486 1.00 87.50 221 PRO A C 1
ATOM 1769 O O . PRO A 1 221 ? -24.397 -11.618 7.185 1.00 87.50 221 PRO A O 1
ATOM 1772 N N . ASP A 1 222 ? -23.223 -13.448 6.607 1.00 91.19 222 ASP A N 1
ATOM 1773 C CA . ASP A 1 222 ? -23.938 -14.375 7.496 1.00 91.19 222 ASP A CA 1
ATOM 1774 C C . ASP A 1 222 ? -23.651 -14.065 8.969 1.00 91.19 222 ASP A C 1
ATOM 1776 O O . ASP A 1 222 ? -24.544 -14.091 9.816 1.00 91.19 222 ASP A O 1
ATOM 1780 N N . THR A 1 223 ? -22.396 -13.732 9.282 1.00 92.44 223 THR A N 1
ATOM 1781 C CA . THR A 1 223 ? -21.973 -13.334 10.634 1.00 92.44 223 THR A CA 1
ATOM 1782 C C . THR A 1 223 ? -22.019 -11.819 10.847 1.00 92.44 223 THR A C 1
ATOM 1784 O O . THR A 1 223 ? -21.831 -11.354 11.973 1.00 92.44 223 THR A O 1
ATOM 1787 N N . ASN A 1 224 ? -22.273 -11.038 9.790 1.00 92.56 224 ASN A N 1
ATOM 1788 C CA . ASN A 1 224 ? -22.223 -9.573 9.774 1.00 92.56 224 ASN A CA 1
ATOM 1789 C C . ASN A 1 224 ? -20.891 -9.021 10.335 1.00 92.56 224 ASN A C 1
ATOM 1791 O O . ASN A 1 224 ? -20.859 -8.031 11.079 1.00 92.56 224 ASN A O 1
ATOM 1795 N N . CYS A 1 225 ? -19.785 -9.697 10.010 1.00 94.25 225 CYS A N 1
ATOM 1796 C CA . CYS A 1 225 ? -18.444 -9.406 10.515 1.00 94.25 225 CYS A CA 1
ATOM 1797 C C . CYS A 1 225 ? -17.415 -9.330 9.385 1.00 94.25 225 CYS A C 1
ATOM 1799 O O . CYS A 1 225 ? -17.524 -10.015 8.377 1.00 94.25 225 CYS A O 1
ATOM 1801 N N . TYR A 1 226 ? -16.362 -8.543 9.587 1.00 94.38 226 TYR A N 1
ATOM 1802 C CA . TYR A 1 226 ? -15.128 -8.689 8.824 1.00 94.38 226 TYR A CA 1
ATOM 1803 C C . TYR A 1 226 ? -14.271 -9.786 9.443 1.00 94.38 226 TYR A C 1
ATOM 1805 O O . TYR A 1 226 ? -13.986 -9.746 10.643 1.00 94.38 226 TYR A O 1
ATOM 1813 N N . GLU A 1 227 ? -13.858 -10.750 8.633 1.00 95.56 227 GLU A N 1
ATOM 1814 C CA . GLU A 1 227 ? -13.174 -11.954 9.087 1.00 95.56 227 GLU A CA 1
ATOM 1815 C C . GLU A 1 227 ? -11.804 -12.093 8.423 1.00 95.56 227 GLU A C 1
ATOM 1817 O O . GLU A 1 227 ? -11.614 -11.707 7.270 1.00 95.56 227 GLU A O 1
ATOM 1822 N N . ILE A 1 228 ? -10.842 -12.640 9.171 1.00 95.44 228 ILE A N 1
ATOM 1823 C CA . ILE A 1 228 ? -9.581 -13.152 8.630 1.00 95.44 228 ILE A CA 1
ATOM 1824 C C . ILE A 1 228 ? -9.421 -14.591 9.100 1.00 95.44 228 ILE A C 1
ATOM 1826 O O . ILE A 1 228 ? -9.297 -14.842 10.299 1.00 95.44 228 ILE A O 1
ATOM 1830 N N . GLU A 1 229 ? -9.365 -15.515 8.152 1.00 95.38 229 GLU A N 1
ATOM 1831 C CA . GLU A 1 229 ? -9.012 -16.919 8.344 1.00 95.38 229 GLU A CA 1
ATOM 1832 C C . GLU A 1 229 ? -7.549 -17.127 7.929 1.00 95.38 229 GLU A C 1
ATOM 1834 O O . GLU A 1 229 ? -7.165 -16.775 6.812 1.00 95.38 229 GLU A O 1
ATOM 1839 N N . THR A 1 230 ? -6.711 -17.678 8.813 1.00 95.31 230 THR A N 1
ATOM 1840 C CA . THR A 1 230 ? -5.329 -18.034 8.447 1.00 95.31 230 THR A CA 1
ATOM 1841 C C . THR A 1 230 ? -5.305 -19.355 7.692 1.00 95.31 230 THR A C 1
ATOM 1843 O O . THR A 1 230 ? -5.935 -20.319 8.112 1.00 95.31 230 THR A O 1
ATOM 1846 N N . LEU A 1 231 ? -4.536 -19.433 6.610 1.00 95.06 231 LEU A N 1
ATOM 1847 C CA . LEU A 1 231 ? -4.224 -20.687 5.915 1.00 95.06 231 LEU A CA 1
ATOM 1848 C C . LEU A 1 231 ? -2.865 -21.258 6.342 1.00 95.06 231 LEU A C 1
ATOM 1850 O O . LEU A 1 231 ? -2.492 -22.354 5.930 1.00 95.06 231 LEU A O 1
ATOM 1854 N N . SER A 1 232 ? -2.147 -20.535 7.201 1.00 93.06 232 SER A N 1
ATOM 1855 C CA . SER A 1 232 ? -0.834 -20.908 7.718 1.00 93.06 232 SER A CA 1
ATOM 1856 C C . SER A 1 232 ? -0.904 -21.277 9.196 1.00 93.06 232 SER A C 1
ATOM 1858 O O . SER A 1 232 ? -1.713 -20.741 9.960 1.00 93.06 232 SER A O 1
ATOM 1860 N N . LYS A 1 233 ? -0.009 -22.176 9.617 1.00 95.44 233 LYS A N 1
ATOM 1861 C CA . LYS A 1 233 ? 0.211 -22.473 11.035 1.00 95.44 233 LYS A CA 1
ATOM 1862 C C . LYS A 1 233 ? 1.091 -21.401 11.667 1.00 95.44 233 LYS A C 1
ATOM 1864 O O . LYS A 1 233 ? 2.039 -20.931 11.044 1.00 95.44 233 LYS A O 1
ATOM 1869 N N . THR A 1 234 ? 0.839 -21.069 12.930 1.00 95.06 234 THR A N 1
ATOM 1870 C CA . THR A 1 234 ? 1.693 -20.144 13.691 1.00 95.06 234 THR A CA 1
ATOM 1871 C C . THR A 1 234 ? 2.045 -20.747 15.046 1.00 95.06 234 THR A C 1
ATOM 1873 O O . THR A 1 234 ? 1.136 -21.097 15.805 1.00 95.06 234 THR A O 1
ATOM 1876 N N . PRO A 1 235 ? 3.337 -20.872 15.400 1.00 95.50 235 PRO A N 1
ATOM 1877 C CA . PRO A 1 235 ? 3.729 -21.401 16.698 1.00 95.50 235 PRO A CA 1
ATOM 1878 C C . PRO A 1 235 ? 3.239 -20.537 17.864 1.00 95.50 235 PRO A C 1
ATOM 1880 O O . PRO A 1 235 ? 3.022 -19.329 17.757 1.00 95.50 235 PRO A O 1
ATOM 1883 N N . LYS A 1 236 ? 3.096 -21.168 19.031 1.00 95.50 236 LYS A N 1
ATOM 1884 C CA . LYS A 1 236 ? 2.790 -20.465 20.279 1.00 95.50 236 LYS A CA 1
ATOM 1885 C C . LYS A 1 236 ? 3.869 -19.414 20.574 1.00 95.50 236 LYS A C 1
ATOM 1887 O O . LYS A 1 236 ? 5.053 -19.709 20.471 1.00 95.50 236 LYS A O 1
ATOM 1892 N N . CYS A 1 237 ? 3.454 -18.239 21.047 1.00 93.94 237 CYS A N 1
ATOM 1893 C CA . CYS A 1 237 ? 4.330 -17.112 21.383 1.00 93.94 237 CYS A CA 1
ATOM 1894 C C . CYS A 1 237 ? 5.082 -16.498 20.188 1.00 93.94 237 CYS A C 1
ATOM 1896 O O . CYS A 1 237 ? 5.990 -15.698 20.413 1.00 93.94 237 CYS A O 1
ATOM 1898 N N . SER A 1 238 ? 4.682 -16.800 18.951 1.00 94.81 238 SER A N 1
ATOM 1899 C CA . SER A 1 238 ? 5.193 -16.140 17.747 1.00 94.81 238 SER A CA 1
ATOM 1900 C C . SER A 1 238 ? 4.327 -14.948 17.340 1.00 94.81 238 SER A C 1
ATOM 1902 O O . SER A 1 238 ? 3.149 -14.859 17.710 1.00 94.81 238 SER A O 1
ATOM 1904 N N . GLU A 1 239 ? 4.932 -14.023 16.596 1.00 96.12 239 GLU A N 1
ATOM 1905 C CA . GLU A 1 239 ? 4.207 -12.963 15.897 1.00 96.12 239 GLU A CA 1
ATOM 1906 C C . GLU A 1 239 ? 3.210 -13.567 14.907 1.00 96.12 239 GLU A C 1
ATOM 1908 O O . GLU A 1 239 ? 3.486 -14.583 14.266 1.00 96.12 239 GLU A O 1
ATOM 1913 N N . VAL A 1 240 ? 2.032 -12.959 14.829 1.00 96.62 240 VAL A N 1
ATOM 1914 C CA . VAL A 1 240 ? 0.989 -13.314 13.875 1.00 96.62 240 VAL A CA 1
ATOM 1915 C C . VAL A 1 240 ? 1.010 -12.274 12.772 1.00 96.62 240 VAL A C 1
ATOM 1917 O O . VAL A 1 240 ? 0.794 -11.090 13.025 1.00 96.62 240 VAL A O 1
ATOM 1920 N N . PHE A 1 241 ? 1.250 -12.746 11.556 1.00 96.62 241 PHE A N 1
ATOM 1921 C CA . PHE A 1 241 ? 1.264 -11.928 10.356 1.00 96.62 241 PHE A CA 1
ATOM 1922 C C . PHE A 1 241 ? 0.053 -12.232 9.478 1.00 96.62 241 PHE A C 1
ATOM 1924 O O . PHE A 1 241 ? -0.505 -13.332 9.517 1.00 96.62 241 PHE A O 1
ATOM 1931 N N . ILE A 1 242 ? -0.297 -11.266 8.638 1.00 96.06 242 ILE A N 1
ATOM 1932 C CA . ILE A 1 242 ? -1.216 -11.430 7.512 1.00 96.06 242 ILE A CA 1
ATOM 1933 C C . ILE A 1 242 ? -0.504 -11.057 6.210 1.00 96.06 242 ILE A C 1
ATOM 1935 O O . ILE A 1 242 ? 0.595 -10.502 6.212 1.00 96.06 242 ILE A O 1
ATOM 1939 N N . ASN A 1 243 ? -1.128 -11.370 5.081 1.00 94.06 243 ASN A N 1
ATOM 1940 C CA . ASN A 1 243 ? -0.628 -10.967 3.777 1.00 94.06 243 ASN A CA 1
ATOM 1941 C C . ASN A 1 243 ? -1.438 -9.760 3.287 1.00 94.06 243 ASN A C 1
ATOM 1943 O O . ASN A 1 243 ? -2.662 -9.837 3.214 1.00 94.06 243 ASN A O 1
ATOM 1947 N N . TYR A 1 244 ? -0.768 -8.642 2.999 1.00 94.31 244 TYR A N 1
ATOM 1948 C CA . TYR A 1 244 ? -1.422 -7.417 2.524 1.00 94.31 244 TYR A CA 1
ATOM 1949 C C . TYR A 1 244 ? -1.730 -7.482 1.021 1.00 94.31 244 TYR A C 1
ATOM 1951 O O . TYR A 1 244 ? -2.554 -6.721 0.529 1.00 94.31 244 TYR A O 1
ATOM 1959 N N . GLY A 1 245 ? -1.100 -8.416 0.310 1.00 91.31 245 GLY A N 1
ATOM 1960 C CA . GLY A 1 245 ? -1.146 -8.563 -1.134 1.00 91.31 245 GLY A CA 1
ATOM 1961 C C . GLY A 1 245 ? 0.234 -8.945 -1.683 1.00 91.31 245 GLY A C 1
ATOM 1962 O O . GLY A 1 245 ? 1.239 -8.813 -0.978 1.00 91.31 245 GLY A O 1
ATOM 1963 N N . PRO A 1 246 ? 0.311 -9.405 -2.944 1.00 91.44 246 PRO A N 1
ATOM 1964 C CA . PRO A 1 246 ? 1.566 -9.744 -3.617 1.00 91.44 246 PRO A CA 1
ATOM 1965 C C . PRO A 1 246 ? 2.314 -8.471 -4.055 1.00 91.44 246 PRO A C 1
ATOM 1967 O O . PRO A 1 246 ? 2.472 -8.197 -5.241 1.00 91.44 246 PRO A O 1
ATOM 1970 N N . HIS A 1 247 ? 2.711 -7.644 -3.089 1.00 94.38 247 HIS A N 1
ATOM 1971 C CA . HIS A 1 247 ? 3.374 -6.368 -3.336 1.00 94.38 247 HIS A CA 1
ATOM 1972 C C . HIS A 1 247 ? 4.890 -6.535 -3.451 1.00 94.38 247 HIS A C 1
ATOM 1974 O O . HIS A 1 247 ? 5.522 -7.170 -2.604 1.00 94.38 247 HIS A O 1
ATOM 1980 N N . ASP A 1 248 ? 5.478 -5.903 -4.467 1.00 94.31 248 ASP A N 1
ATOM 1981 C CA . ASP A 1 248 ? 6.921 -5.675 -4.539 1.00 94.31 248 ASP A CA 1
ATOM 1982 C C . ASP A 1 248 ? 7.383 -4.678 -3.453 1.00 94.31 248 ASP A C 1
ATOM 1984 O O . ASP A 1 248 ? 6.570 -3.971 -2.846 1.00 94.31 248 ASP A O 1
ATOM 1988 N N . ASN A 1 249 ? 8.692 -4.608 -3.194 1.00 95.38 249 ASN A N 1
ATOM 1989 C CA . ASN A 1 249 ? 9.231 -3.757 -2.130 1.00 95.38 249 ASN A CA 1
ATOM 1990 C C . ASN A 1 249 ? 9.068 -2.252 -2.413 1.00 95.38 249 ASN A C 1
ATOM 1992 O O . ASN A 1 249 ? 8.863 -1.484 -1.475 1.00 95.38 249 ASN A O 1
ATOM 1996 N N . LEU A 1 250 ? 9.071 -1.815 -3.675 1.00 94.50 250 LEU A N 1
ATOM 1997 C CA . LEU A 1 250 ? 8.807 -0.415 -4.016 1.00 94.50 250 LEU A CA 1
ATOM 1998 C C . LEU A 1 250 ? 7.347 -0.041 -3.720 1.00 94.50 250 LEU A C 1
ATOM 2000 O O . LEU A 1 250 ? 7.074 1.032 -3.187 1.00 94.50 250 LEU A O 1
ATOM 2004 N N . SER A 1 251 ? 6.409 -0.935 -4.019 1.00 94.44 251 SER A N 1
ATOM 2005 C CA . SER A 1 251 ? 4.989 -0.786 -3.712 1.00 94.44 251 SER A CA 1
ATOM 2006 C C . SER A 1 251 ? 4.744 -0.804 -2.200 1.00 94.44 251 SER A C 1
ATOM 2008 O O . SER A 1 251 ? 4.053 0.079 -1.694 1.00 94.44 251 SER A O 1
ATOM 2010 N N . LEU A 1 252 ? 5.364 -1.732 -1.458 1.00 95.94 252 LEU A N 1
ATOM 2011 C CA . LEU A 1 252 ? 5.314 -1.735 0.011 1.00 95.94 252 LEU A CA 1
ATOM 2012 C C . LEU A 1 252 ? 5.844 -0.423 0.597 1.00 95.94 252 LEU A C 1
ATOM 2014 O O . LEU A 1 252 ? 5.246 0.134 1.516 1.00 95.94 252 LEU A O 1
ATOM 2018 N N . PHE A 1 253 ? 6.914 0.127 0.029 1.00 95.06 253 PHE A N 1
ATOM 2019 C CA . PHE A 1 253 ? 7.480 1.371 0.525 1.00 95.06 253 PHE A CA 1
ATOM 2020 C C . PHE A 1 253 ? 6.592 2.583 0.251 1.00 95.06 253 PHE A C 1
ATOM 2022 O O . PHE A 1 253 ? 6.328 3.375 1.154 1.00 95.06 253 PHE A O 1
ATOM 2029 N N . VAL A 1 254 ? 6.098 2.719 -0.982 1.00 94.44 254 VAL A N 1
ATOM 2030 C CA . VAL A 1 254 ? 5.240 3.840 -1.393 1.00 94.44 254 VAL A CA 1
ATOM 2031 C C . VAL A 1 254 ? 3.900 3.825 -0.665 1.00 94.44 254 VAL A C 1
ATOM 2033 O O . VAL A 1 254 ? 3.385 4.889 -0.317 1.00 94.44 254 VAL A O 1
ATOM 2036 N N . GLU A 1 255 ? 3.340 2.640 -0.422 1.00 94.69 255 GLU A N 1
ATOM 2037 C CA . GLU A 1 255 ? 2.000 2.506 0.144 1.00 94.69 255 GLU A CA 1
ATOM 2038 C C . GLU A 1 255 ? 1.993 2.309 1.666 1.00 94.69 255 GLU A C 1
ATOM 2040 O O . GLU A 1 255 ? 1.073 2.782 2.332 1.00 94.69 255 GLU A O 1
ATOM 2045 N N . TYR A 1 256 ? 3.026 1.691 2.243 1.00 95.25 256 TYR A N 1
ATOM 2046 C CA . TYR A 1 256 ? 3.061 1.344 3.668 1.00 95.25 256 TYR A CA 1
ATOM 2047 C C . TYR A 1 256 ? 4.270 1.890 4.438 1.00 95.25 256 TYR A C 1
ATOM 2049 O O . TYR A 1 256 ? 4.267 1.844 5.669 1.00 95.25 256 TYR A O 1
ATOM 2057 N N . GLY A 1 257 ? 5.288 2.416 3.753 1.00 93.62 257 GLY A N 1
ATOM 2058 C CA . GLY A 1 257 ? 6.462 3.013 4.394 1.00 93.62 257 GLY A CA 1
ATOM 2059 C C . GLY A 1 257 ? 7.477 2.006 4.942 1.00 93.62 257 GLY A C 1
ATOM 2060 O O . GLY A 1 257 ? 8.254 2.355 5.829 1.00 93.62 257 GLY A O 1
ATOM 2061 N N . PHE A 1 258 ? 7.488 0.760 4.451 1.00 93.50 258 PHE A N 1
ATOM 2062 C CA . PHE A 1 258 ? 8.480 -0.250 4.839 1.00 93.50 258 PHE A CA 1
ATOM 2063 C C . PHE A 1 258 ? 8.888 -1.159 3.672 1.00 93.50 258 PHE A C 1
ATOM 2065 O O . PHE A 1 258 ? 8.201 -1.237 2.657 1.00 93.50 258 PHE A O 1
ATOM 2072 N N . LEU A 1 259 ? 10.002 -1.870 3.853 1.00 93.75 259 LEU A N 1
ATOM 2073 C CA . LEU A 1 259 ? 10.477 -2.953 2.986 1.00 93.75 259 LEU A CA 1
ATOM 2074 C C . LEU A 1 259 ? 10.492 -4.257 3.781 1.00 93.75 259 LEU A C 1
ATOM 2076 O O . LEU A 1 259 ? 10.634 -4.219 5.006 1.00 93.75 259 LEU A O 1
ATOM 2080 N N . ILE A 1 260 ? 10.410 -5.402 3.102 1.00 93.62 260 ILE A N 1
ATOM 2081 C CA . ILE A 1 260 ? 10.649 -6.702 3.741 1.00 93.62 260 ILE A CA 1
ATOM 2082 C C . ILE A 1 260 ? 11.850 -7.399 3.096 1.00 93.62 260 ILE A C 1
ATOM 2084 O O . ILE A 1 260 ? 12.005 -7.354 1.873 1.00 93.62 260 ILE A O 1
ATOM 2088 N N . PRO A 1 261 ? 12.697 -8.071 3.893 1.00 90.75 261 PRO A N 1
ATOM 2089 C CA . PRO A 1 261 ? 13.846 -8.781 3.359 1.00 90.75 261 PRO A CA 1
ATOM 2090 C C . PRO 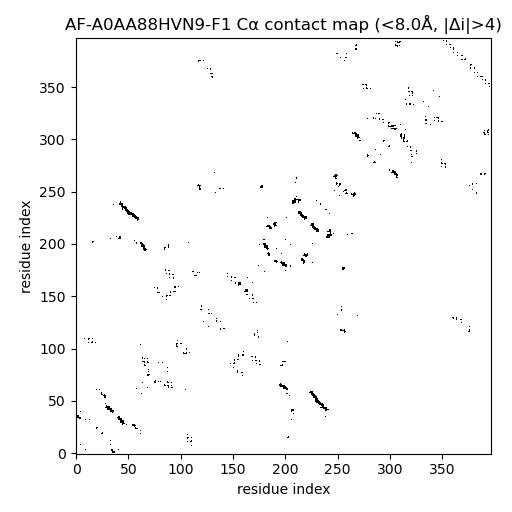A 1 261 ? 13.396 -9.996 2.546 1.00 90.75 261 PRO A C 1
ATOM 2092 O O . PRO A 1 261 ? 12.443 -10.682 2.921 1.00 90.75 261 PRO A O 1
ATOM 2095 N N . ARG A 1 262 ? 14.137 -10.306 1.475 1.00 89.06 262 ARG A N 1
ATOM 2096 C CA . ARG A 1 262 ? 13.901 -11.486 0.617 1.00 89.06 262 ARG A CA 1
ATOM 2097 C C . ARG A 1 262 ? 12.456 -11.582 0.107 1.00 89.06 262 ARG A C 1
ATOM 2099 O O . ARG A 1 262 ? 11.905 -12.674 0.033 1.00 89.06 262 ARG A O 1
ATOM 2106 N N . ASN A 1 263 ? 11.834 -10.451 -0.222 1.00 93.50 263 ASN A N 1
ATOM 2107 C CA . ASN A 1 263 ? 10.492 -10.442 -0.795 1.00 93.50 263 ASN A CA 1
ATOM 2108 C C . ASN A 1 263 ? 10.499 -11.144 -2.171 1.00 93.50 263 ASN A C 1
ATOM 2110 O O . ASN A 1 263 ? 11.144 -10.631 -3.088 1.00 93.50 263 ASN A O 1
ATOM 2114 N N . PRO A 1 264 ? 9.781 -12.268 -2.358 1.00 91.94 264 PRO A N 1
ATOM 2115 C CA . PRO A 1 264 ? 9.751 -12.991 -3.629 1.00 91.94 264 PRO A CA 1
ATOM 2116 C C . PRO A 1 264 ? 9.045 -12.201 -4.735 1.00 91.94 264 PRO A C 1
ATOM 2118 O O . PRO A 1 264 ? 9.253 -12.473 -5.910 1.00 91.94 264 PRO A O 1
ATOM 2121 N N . ASN A 1 265 ? 8.224 -11.212 -4.371 1.00 92.19 265 ASN A N 1
ATOM 2122 C CA . ASN A 1 265 ? 7.564 -10.331 -5.327 1.00 92.19 265 ASN A CA 1
ATOM 2123 C C . ASN A 1 265 ? 8.414 -9.099 -5.660 1.00 92.19 265 ASN A C 1
ATOM 2125 O O . ASN A 1 265 ? 7.963 -8.255 -6.431 1.00 92.19 265 ASN A O 1
ATOM 2129 N N . ASN A 1 266 ? 9.600 -8.939 -5.057 1.00 93.88 266 ASN A N 1
ATOM 2130 C CA . ASN A 1 266 ? 10.442 -7.797 -5.376 1.00 93.88 266 ASN A CA 1
ATOM 2131 C C . ASN A 1 266 ? 10.911 -7.865 -6.827 1.00 93.88 266 ASN A C 1
ATOM 2133 O O . ASN A 1 266 ? 11.296 -8.926 -7.318 1.00 93.88 266 ASN A O 1
ATOM 2137 N N . CYS A 1 267 ? 10.919 -6.715 -7.489 1.00 93.25 267 CYS A N 1
ATOM 2138 C CA . CYS A 1 267 ? 11.419 -6.606 -8.843 1.00 93.25 267 CYS A CA 1
ATOM 2139 C C . CYS A 1 267 ? 12.105 -5.264 -9.073 1.00 93.25 267 CYS A C 1
ATOM 2141 O O . CYS A 1 267 ? 11.741 -4.247 -8.480 1.00 93.25 267 CYS A O 1
ATOM 2143 N N . LEU A 1 268 ? 13.067 -5.270 -9.990 1.00 94.75 268 LEU A N 1
ATOM 2144 C CA . LEU A 1 268 ? 13.532 -4.070 -10.662 1.00 94.75 268 LEU A CA 1
ATOM 2145 C C . LEU A 1 268 ? 12.599 -3.817 -11.857 1.00 94.75 268 LEU A C 1
ATOM 2147 O O . LEU A 1 268 ? 12.651 -4.583 -12.826 1.00 94.75 268 LEU A O 1
ATOM 2151 N N . PRO A 1 269 ? 11.723 -2.798 -11.809 1.00 93.25 269 PRO A N 1
ATOM 2152 C CA . PRO A 1 269 ? 10.834 -2.498 -12.921 1.00 93.25 269 PRO A CA 1
ATOM 2153 C C . PRO A 1 269 ? 11.626 -1.978 -14.125 1.00 93.25 269 PRO A C 1
ATOM 2155 O O . PRO A 1 269 ? 12.569 -1.198 -13.979 1.00 93.25 269 PRO A O 1
ATOM 2158 N N . LEU A 1 270 ? 11.201 -2.396 -15.315 1.00 93.81 270 LEU A N 1
ATOM 2159 C CA . LEU A 1 270 ? 11.701 -1.904 -16.594 1.00 93.81 270 LEU A CA 1
ATOM 2160 C C . LEU A 1 270 ? 10.585 -1.166 -17.336 1.00 93.81 270 LEU A C 1
ATOM 2162 O O . LEU A 1 270 ? 9.406 -1.501 -17.221 1.00 93.81 270 LEU A O 1
ATOM 2166 N N . GLU A 1 271 ? 10.962 -0.182 -18.138 1.00 91.75 271 GLU A N 1
ATOM 2167 C CA . GLU A 1 271 ? 10.057 0.618 -18.957 1.00 91.75 271 GLU A CA 1
ATOM 2168 C C . GLU A 1 271 ? 10.358 0.430 -20.446 1.00 91.75 271 GLU A C 1
ATOM 2170 O O . GLU A 1 271 ? 11.459 0.044 -20.829 1.00 91.75 271 GLU A O 1
ATOM 2175 N N . MET A 1 272 ? 9.401 0.746 -21.330 1.00 91.44 272 MET A N 1
ATOM 2176 C CA . MET A 1 272 ? 9.629 0.642 -22.785 1.00 91.44 272 MET A CA 1
ATOM 2177 C C . MET A 1 272 ? 10.836 1.442 -23.259 1.00 91.44 272 MET A C 1
ATOM 2179 O O . MET A 1 272 ? 11.515 1.073 -24.212 1.00 91.44 272 MET A O 1
ATOM 2183 N N . THR A 1 273 ? 11.052 2.582 -22.615 1.00 92.50 273 THR A N 1
ATOM 2184 C CA . THR A 1 273 ? 12.150 3.508 -22.870 1.00 92.50 273 THR A CA 1
ATOM 2185 C C . THR A 1 273 ? 13.502 2.824 -22.704 1.00 92.50 273 THR A C 1
ATOM 2187 O O . THR A 1 273 ? 14.393 3.089 -23.509 1.00 92.50 273 THR A O 1
ATOM 2190 N N . ASP A 1 274 ? 13.630 1.880 -21.766 1.00 94.56 274 ASP A N 1
ATOM 2191 C CA . ASP A 1 274 ? 14.837 1.070 -21.586 1.00 94.56 274 ASP A CA 1
ATOM 2192 C C . ASP A 1 274 ? 15.106 0.209 -22.832 1.00 94.56 274 ASP A C 1
ATOM 2194 O O . ASP A 1 274 ? 16.205 0.226 -23.391 1.00 94.56 274 ASP A O 1
ATOM 2198 N N . PHE A 1 275 ? 14.074 -0.479 -23.331 1.00 95.06 275 PHE A N 1
ATOM 2199 C CA . PHE A 1 275 ? 14.169 -1.328 -24.523 1.00 95.06 275 PHE A CA 1
ATOM 2200 C C . PHE A 1 275 ? 14.433 -0.523 -25.796 1.00 95.06 275 PHE A C 1
ATOM 2202 O O . PHE A 1 275 ? 15.272 -0.913 -26.606 1.00 95.06 275 PHE A O 1
ATOM 2209 N N . ILE A 1 276 ? 13.752 0.612 -25.975 1.00 94.12 276 ILE A N 1
ATOM 2210 C CA . ILE A 1 276 ? 13.970 1.512 -27.118 1.00 94.12 276 ILE A CA 1
ATOM 2211 C C . ILE A 1 276 ? 15.403 2.054 -27.095 1.00 94.12 276 ILE A C 1
ATOM 2213 O O . ILE A 1 276 ? 16.070 2.075 -28.127 1.00 94.12 276 ILE A O 1
ATOM 2217 N N . SER A 1 277 ? 15.889 2.462 -25.919 1.00 94.69 277 SER A N 1
ATOM 2218 C CA . SER A 1 277 ? 17.257 2.948 -25.732 1.00 94.69 277 SER A CA 1
ATOM 2219 C C . SER A 1 277 ? 18.290 1.886 -26.115 1.00 94.69 277 SER A C 1
ATOM 2221 O O . SER A 1 277 ? 19.253 2.199 -26.813 1.00 94.69 277 SER A O 1
ATOM 2223 N N . ALA A 1 278 ? 18.075 0.627 -25.724 1.00 96.25 278 ALA A N 1
ATOM 2224 C CA . ALA A 1 278 ? 18.935 -0.484 -26.125 1.00 96.25 278 ALA A CA 1
ATOM 2225 C C . ALA A 1 278 ? 18.860 -0.778 -27.633 1.00 96.25 278 ALA A C 1
ATOM 2227 O O . ALA A 1 278 ? 19.891 -0.966 -28.273 1.00 96.25 278 ALA A O 1
ATOM 2228 N N . CYS A 1 279 ? 17.665 -0.755 -28.230 1.00 95.44 279 CYS A N 1
ATOM 2229 C CA . CYS A 1 279 ? 17.509 -0.973 -29.671 1.00 95.44 279 CYS A CA 1
ATOM 2230 C C . CYS A 1 279 ? 18.253 0.085 -30.494 1.00 95.44 279 CYS A C 1
ATOM 2232 O O . CYS A 1 279 ? 18.932 -0.260 -31.455 1.00 95.44 279 CYS A O 1
ATOM 2234 N N . ASN A 1 280 ? 18.170 1.356 -30.092 1.00 95.06 280 ASN A N 1
ATOM 2235 C CA . ASN A 1 280 ? 18.869 2.450 -30.768 1.00 95.06 280 ASN A CA 1
ATOM 2236 C C . ASN A 1 280 ? 20.396 2.306 -30.693 1.00 95.06 280 ASN A C 1
ATOM 2238 O O . ASN A 1 280 ? 21.088 2.639 -31.649 1.00 95.06 280 ASN A O 1
ATOM 2242 N N . GLU A 1 281 ? 20.922 1.814 -29.571 1.00 95.69 281 GLU A N 1
ATOM 2243 C CA . GLU A 1 281 ? 22.364 1.628 -29.368 1.00 95.69 281 GLU A CA 1
ATOM 2244 C C . GLU A 1 281 ? 22.947 0.511 -30.243 1.00 95.69 281 GLU A C 1
ATOM 2246 O O . GLU A 1 281 ? 24.077 0.623 -30.714 1.00 95.69 281 GLU A O 1
ATOM 2251 N N . TYR A 1 282 ? 22.156 -0.529 -30.512 1.00 93.25 282 TYR A N 1
ATOM 2252 C CA . TYR A 1 282 ? 22.561 -1.696 -31.303 1.00 93.25 282 TYR A CA 1
ATOM 2253 C C . TYR A 1 282 ? 21.948 -1.730 -32.715 1.00 93.25 282 TYR A C 1
ATOM 2255 O O . TYR A 1 282 ? 21.948 -2.780 -33.355 1.00 93.25 282 TYR A O 1
ATOM 2263 N N . ASP A 1 283 ? 21.431 -0.595 -33.202 1.00 91.88 283 ASP A N 1
ATOM 2264 C CA . ASP A 1 283 ? 20.809 -0.426 -34.531 1.00 91.88 283 ASP A CA 1
ATOM 2265 C C . ASP A 1 283 ? 19.709 -1.467 -34.851 1.00 91.88 283 ASP A C 1
ATOM 2267 O O . ASP A 1 283 ? 19.530 -1.926 -35.983 1.00 91.88 283 ASP A O 1
ATOM 2271 N N . VAL A 1 284 ? 18.934 -1.854 -33.832 1.00 90.75 284 VAL A N 1
ATOM 2272 C CA . VAL A 1 284 ? 17.775 -2.741 -33.985 1.00 90.75 284 VAL A CA 1
ATOM 2273 C C . VAL A 1 284 ? 16.582 -1.923 -34.473 1.00 90.75 284 VAL A C 1
ATOM 2275 O O . VAL A 1 284 ? 16.018 -1.094 -33.755 1.00 90.75 284 VAL A O 1
ATOM 2278 N N . LYS A 1 285 ? 16.168 -2.163 -35.721 1.00 87.69 285 LYS A N 1
ATOM 2279 C CA . LYS A 1 285 ? 15.082 -1.416 -36.367 1.00 87.69 285 LYS A CA 1
ATOM 2280 C C . LYS A 1 285 ? 13.706 -1.839 -35.859 1.00 87.69 285 LYS A C 1
ATOM 2282 O O . LYS A 1 285 ? 13.254 -2.958 -36.089 1.00 87.69 285 LYS A O 1
ATOM 2287 N N . LEU A 1 286 ? 12.986 -0.886 -35.272 1.00 88.88 286 LEU A N 1
ATOM 2288 C CA . LEU A 1 286 ? 11.602 -1.064 -34.834 1.00 88.88 286 LEU A CA 1
ATOM 2289 C C . LEU A 1 286 ? 10.637 -0.865 -36.011 1.00 88.88 286 LEU A C 1
ATOM 2291 O O . LEU A 1 286 ? 10.341 0.260 -36.409 1.00 88.88 286 LEU A O 1
ATOM 2295 N N . SER A 1 287 ? 10.144 -1.962 -36.587 1.00 87.25 287 SER A N 1
ATOM 2296 C CA . SER A 1 287 ? 9.128 -1.906 -37.644 1.00 87.25 287 SER A CA 1
ATOM 2297 C C . SER A 1 287 ? 7.742 -1.542 -37.085 1.00 87.25 287 SER A C 1
ATOM 2299 O O . SER A 1 287 ? 7.432 -1.802 -35.921 1.00 87.25 287 SER A O 1
ATOM 2301 N N . ASN A 1 288 ? 6.855 -1.000 -37.929 1.00 86.81 288 ASN A N 1
ATOM 2302 C CA . ASN A 1 288 ? 5.462 -0.742 -37.532 1.00 86.81 288 ASN A CA 1
ATOM 2303 C C . ASN A 1 288 ? 4.746 -2.021 -37.066 1.00 86.81 288 ASN A C 1
ATOM 2305 O O . ASN A 1 288 ? 3.957 -1.973 -36.125 1.00 86.81 288 ASN A O 1
ATOM 2309 N N . LEU A 1 289 ? 5.042 -3.160 -37.699 1.00 85.19 289 LEU A N 1
ATOM 2310 C CA . LEU A 1 289 ? 4.461 -4.453 -37.340 1.00 85.19 289 LEU A CA 1
ATOM 2311 C C . LEU A 1 289 ? 4.926 -4.917 -35.949 1.00 85.19 289 LEU A C 1
ATOM 2313 O O . LEU A 1 289 ? 4.118 -5.419 -35.168 1.00 85.19 289 LEU A O 1
ATOM 2317 N N . CYS A 1 290 ? 6.190 -4.659 -35.598 1.00 87.50 290 CYS A N 1
ATOM 2318 C CA . CYS A 1 290 ? 6.722 -4.893 -34.256 1.00 87.50 290 CYS A CA 1
ATOM 2319 C C . CYS A 1 290 ? 5.951 -4.098 -33.195 1.00 87.50 290 CYS A C 1
ATOM 2321 O O . CYS A 1 290 ? 5.415 -4.670 -32.246 1.00 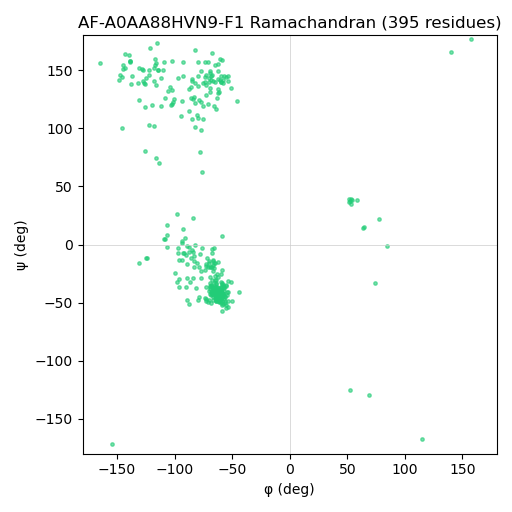87.50 290 CYS A O 1
ATOM 2323 N N . LEU A 1 291 ? 5.802 -2.787 -33.397 1.00 88.94 291 LEU A N 1
ATOM 2324 C CA . LEU A 1 291 ? 5.094 -1.914 -32.455 1.00 88.94 291 LEU A CA 1
ATOM 2325 C C . LEU A 1 291 ? 3.610 -2.288 -32.305 1.00 88.94 291 LEU A C 1
ATOM 2327 O O . LEU A 1 291 ? 3.084 -2.309 -31.190 1.00 88.94 291 LEU A O 1
ATOM 2331 N N . GLN A 1 292 ? 2.942 -2.633 -33.410 1.00 87.19 292 GLN A N 1
ATOM 2332 C CA . GLN A 1 292 ? 1.560 -3.121 -33.383 1.00 87.19 292 GLN A CA 1
ATOM 2333 C C . GLN A 1 292 ? 1.438 -4.413 -32.575 1.00 87.19 292 GLN A C 1
ATOM 2335 O O . GLN A 1 292 ? 0.529 -4.536 -31.759 1.00 87.19 292 GLN A O 1
ATOM 2340 N N . THR A 1 293 ? 2.378 -5.341 -32.740 1.00 86.25 293 THR A N 1
ATOM 2341 C CA . THR A 1 293 ? 2.410 -6.607 -31.997 1.00 86.25 293 THR A CA 1
ATOM 2342 C C . THR A 1 293 ? 2.540 -6.380 -30.500 1.00 86.25 293 THR A C 1
ATOM 2344 O O . THR A 1 293 ? 1.766 -6.931 -29.717 1.00 86.25 293 THR A O 1
ATOM 2347 N N . ILE A 1 294 ? 3.495 -5.538 -30.100 1.00 89.31 294 ILE A N 1
ATOM 2348 C CA . ILE A 1 294 ? 3.733 -5.190 -28.696 1.00 89.31 294 ILE A CA 1
ATOM 2349 C C . ILE A 1 294 ? 2.446 -4.659 -28.052 1.00 89.31 294 ILE A C 1
ATOM 2351 O O . ILE A 1 294 ? 2.087 -5.065 -26.942 1.00 89.31 294 ILE A O 1
ATOM 2355 N N . SER A 1 295 ? 1.726 -3.789 -28.768 1.00 89.00 295 SER A N 1
ATOM 2356 C CA . SER A 1 295 ? 0.455 -3.225 -28.313 1.00 89.00 295 SER A CA 1
ATOM 2357 C C . SER A 1 295 ? -0.668 -4.269 -28.256 1.00 89.00 295 SER A C 1
ATOM 2359 O O . SER A 1 295 ? -1.307 -4.408 -27.213 1.00 89.00 295 SER A O 1
ATOM 2361 N N . LEU A 1 296 ? -0.873 -5.040 -29.331 1.00 87.56 296 LEU A N 1
ATOM 2362 C CA . LEU A 1 296 ? -1.939 -6.046 -29.443 1.00 87.56 296 LEU A CA 1
ATOM 2363 C C . LEU A 1 296 ? -1.844 -7.120 -28.355 1.00 87.56 296 LEU A C 1
ATOM 2365 O O . LEU A 1 296 ? -2.853 -7.488 -27.754 1.00 87.56 296 LEU A O 1
ATOM 2369 N N . HIS A 1 297 ? -0.630 -7.583 -28.059 1.00 85.25 297 HIS A N 1
ATOM 2370 C CA . HIS A 1 297 ? -0.390 -8.628 -27.065 1.00 85.25 297 HIS A CA 1
ATOM 2371 C C . HIS A 1 297 ? -0.128 -8.086 -25.653 1.00 85.25 297 HIS A C 1
ATOM 2373 O O . HIS A 1 297 ? 0.154 -8.865 -24.747 1.00 85.25 297 HIS A O 1
ATOM 2379 N N . ASN A 1 298 ? -0.257 -6.771 -25.430 1.00 87.50 298 ASN A N 1
ATOM 2380 C CA . ASN A 1 298 ? -0.038 -6.126 -24.131 1.00 87.50 298 ASN A CA 1
ATOM 2381 C C . ASN A 1 298 ? 1.330 -6.450 -23.493 1.00 87.50 298 ASN A C 1
ATOM 2383 O O . ASN A 1 298 ? 1.440 -6.516 -22.266 1.00 87.50 298 ASN A O 1
ATOM 2387 N N . LEU A 1 299 ? 2.384 -6.601 -24.304 1.00 87.44 299 LEU A N 1
ATOM 2388 C CA . LEU A 1 299 ? 3.729 -6.974 -23.827 1.00 87.44 299 LEU A CA 1
ATOM 2389 C C . LEU A 1 299 ? 4.392 -5.886 -22.966 1.00 87.44 299 LEU A C 1
ATOM 2391 O O . LEU A 1 299 ? 5.426 -6.115 -22.352 1.00 87.44 299 LEU A O 1
ATOM 2395 N N . MET A 1 300 ? 3.764 -4.714 -22.881 1.00 88.12 300 MET A N 1
ATOM 2396 C CA . MET A 1 300 ? 4.194 -3.585 -22.061 1.00 88.12 300 MET A CA 1
ATOM 2397 C C . MET A 1 300 ? 3.871 -3.716 -20.573 1.00 88.12 300 MET A C 1
ATOM 2399 O O . MET A 1 300 ? 4.275 -2.871 -19.778 1.00 88.12 300 MET A O 1
ATOM 2403 N N . LYS A 1 301 ? 3.098 -4.733 -20.185 1.00 87.50 301 LYS A N 1
ATOM 2404 C CA . LYS A 1 301 ? 2.704 -4.951 -18.792 1.00 87.50 301 LYS A CA 1
ATOM 2405 C C . LYS A 1 301 ? 3.689 -5.884 -18.099 1.00 87.50 301 LYS A C 1
ATOM 2407 O O . LYS A 1 301 ? 4.149 -6.855 -18.694 1.00 87.50 301 LYS A O 1
ATOM 2412 N N . ASN A 1 302 ? 3.932 -5.636 -16.812 1.00 86.50 302 ASN A N 1
ATOM 2413 C CA . ASN A 1 302 ? 4.760 -6.485 -15.946 1.00 86.50 302 ASN A CA 1
ATOM 2414 C C . ASN A 1 302 ? 6.198 -6.666 -16.468 1.00 86.50 302 ASN A C 1
ATOM 2416 O O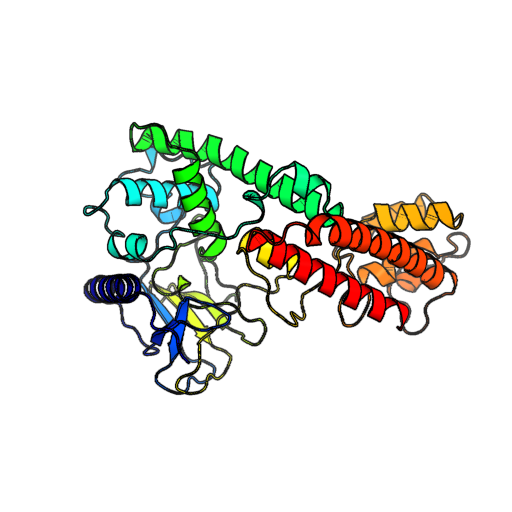 . ASN A 1 302 ? 6.768 -7.757 -16.404 1.00 86.50 302 ASN A O 1
ATOM 2420 N N . LEU A 1 303 ? 6.775 -5.597 -17.021 1.00 93.31 303 LEU A N 1
ATOM 2421 C CA . LEU A 1 303 ? 8.181 -5.544 -17.402 1.00 93.31 303 LEU A CA 1
ATOM 2422 C C . LEU A 1 303 ? 9.027 -5.377 -16.136 1.00 93.31 303 LEU A C 1
ATOM 2424 O O . LEU A 1 303 ? 9.014 -4.322 -15.505 1.00 93.31 303 LEU A O 1
ATOM 2428 N N . GLY A 1 304 ? 9.732 -6.431 -15.737 1.00 93.88 304 GLY A N 1
ATOM 2429 C CA . GLY A 1 304 ? 10.549 -6.404 -14.533 1.00 93.88 304 GLY A CA 1
ATOM 2430 C C . GLY A 1 304 ? 11.537 -7.557 -14.472 1.00 93.88 304 GLY A C 1
ATOM 2431 O O . GLY A 1 304 ? 11.341 -8.601 -15.103 1.00 93.88 304 GLY A O 1
ATOM 2432 N N . LEU A 1 305 ? 12.601 -7.338 -13.712 1.00 94.56 305 LEU A N 1
ATOM 2433 C CA . LEU A 1 305 ? 13.605 -8.337 -13.372 1.00 94.56 305 LEU A CA 1
ATOM 2434 C C . LEU A 1 305 ? 13.404 -8.755 -11.921 1.00 94.56 305 LEU A C 1
ATOM 2436 O O . LEU A 1 305 ? 13.264 -7.901 -11.046 1.00 94.56 305 LEU A O 1
ATOM 2440 N N . PHE A 1 306 ? 13.385 -10.056 -11.681 1.00 92.69 306 PHE A N 1
ATOM 2441 C CA . PHE A 1 306 ? 13.169 -10.669 -10.379 1.00 92.69 306 PHE A CA 1
ATOM 2442 C C . PHE A 1 306 ? 14.431 -11.416 -9.943 1.00 92.69 306 PHE A C 1
ATOM 2444 O O . PHE A 1 306 ? 15.391 -11.564 -10.702 1.00 92.69 306 PHE A O 1
ATOM 2451 N N . THR A 1 307 ? 14.435 -11.908 -8.708 1.00 87.12 307 THR A N 1
ATOM 2452 C CA . THR A 1 307 ? 15.544 -12.705 -8.164 1.00 87.12 307 THR A CA 1
ATOM 2453 C C . THR A 1 307 ? 15.711 -14.067 -8.840 1.00 87.12 307 THR A C 1
ATOM 2455 O O . THR A 1 307 ? 16.748 -14.696 -8.660 1.00 87.12 307 THR A O 1
ATOM 2458 N N . ASP A 1 308 ? 14.725 -14.518 -9.617 1.00 86.69 308 ASP A N 1
ATOM 2459 C CA . ASP A 1 308 ? 14.756 -15.720 -10.456 1.00 86.69 308 ASP A CA 1
ATOM 2460 C C . ASP A 1 308 ? 14.871 -15.404 -11.963 1.00 86.69 308 ASP A C 1
ATOM 2462 O O . ASP A 1 308 ? 14.822 -16.308 -12.800 1.00 86.69 308 ASP A O 1
ATOM 2466 N N . GLY A 1 309 ? 15.092 -14.131 -12.316 1.00 88.75 309 GLY A N 1
ATOM 2467 C CA . GLY A 1 309 ? 15.380 -13.673 -13.675 1.00 88.75 309 GLY A CA 1
ATOM 2468 C C . GLY A 1 309 ? 14.309 -12.756 -14.284 1.00 88.75 309 GLY A C 1
ATOM 2469 O O . GLY A 1 309 ? 13.448 -12.215 -13.586 1.00 88.75 309 GLY A O 1
ATOM 2470 N N . PRO A 1 310 ? 14.367 -12.510 -15.607 1.00 91.62 310 PRO A N 1
ATOM 2471 C CA . PRO A 1 310 ? 13.435 -11.612 -16.275 1.00 91.62 310 PRO A CA 1
ATOM 2472 C C . PRO A 1 310 ? 12.024 -12.192 -16.337 1.00 91.62 310 PRO A C 1
ATOM 2474 O O . PRO A 1 310 ? 11.832 -13.387 -16.591 1.00 91.62 310 PRO A O 1
ATOM 2477 N N . SER A 1 311 ? 11.027 -11.317 -16.196 1.00 92.19 311 SER A N 1
ATOM 2478 C CA . SER A 1 311 ? 9.627 -11.694 -16.371 1.00 92.19 311 SER A CA 1
ATOM 2479 C C . SER A 1 311 ? 9.367 -12.263 -17.767 1.00 92.19 311 SER A C 1
ATOM 2481 O O . SER A 1 311 ? 10.083 -11.984 -18.735 1.00 92.19 311 SER A O 1
ATOM 2483 N N . TRP A 1 312 ? 8.284 -13.030 -17.898 1.00 89.88 312 TRP A N 1
ATOM 2484 C CA . TRP A 1 312 ? 7.849 -13.526 -19.203 1.00 89.88 312 TRP A CA 1
ATOM 2485 C C . TRP A 1 312 ? 7.654 -12.387 -20.216 1.00 89.88 312 TRP A C 1
ATOM 2487 O O . TRP A 1 312 ? 8.086 -12.516 -21.358 1.00 89.88 312 TRP A O 1
ATOM 2497 N N . SER A 1 313 ? 7.084 -11.252 -19.793 1.00 91.56 313 SER A N 1
ATOM 2498 C CA . SER A 1 313 ? 6.889 -10.084 -20.660 1.00 91.56 313 SER A CA 1
ATOM 2499 C C . SER A 1 313 ? 8.212 -9.511 -21.163 1.00 91.56 313 SER A C 1
ATOM 2501 O O . SER A 1 313 ? 8.306 -9.168 -22.336 1.00 91.56 313 SER A O 1
ATOM 2503 N N . VAL A 1 314 ? 9.247 -9.454 -20.315 1.00 93.38 314 VAL A N 1
ATOM 2504 C CA . VAL A 1 314 ? 10.593 -9.017 -20.726 1.00 93.38 314 VAL A CA 1
ATOM 2505 C C . VAL A 1 314 ? 11.160 -9.971 -21.775 1.00 93.38 314 VAL A C 1
ATOM 2507 O O . VAL A 1 314 ? 11.595 -9.526 -22.834 1.00 93.38 314 VAL A O 1
ATOM 2510 N N . LYS A 1 315 ? 11.098 -11.285 -21.528 1.00 91.31 315 LYS A N 1
ATOM 2511 C CA . LYS A 1 315 ? 11.594 -12.300 -22.472 1.00 91.31 315 LYS A CA 1
ATOM 2512 C C . LYS A 1 315 ? 10.849 -12.245 -23.812 1.00 91.31 315 LYS A C 1
ATOM 2514 O O . LYS A 1 315 ? 11.473 -12.260 -24.871 1.00 91.31 315 LYS A O 1
ATOM 2519 N N . ALA A 1 316 ? 9.520 -12.153 -23.779 1.00 90.25 316 ALA A N 1
ATOM 2520 C CA . ALA A 1 316 ? 8.689 -12.043 -24.974 1.00 90.25 316 ALA A CA 1
ATOM 2521 C C . ALA A 1 316 ? 8.981 -10.749 -25.747 1.00 90.25 316 ALA A C 1
ATOM 2523 O O . ALA A 1 316 ? 9.107 -10.779 -26.970 1.00 90.25 316 ALA A O 1
ATOM 2524 N N . LEU A 1 317 ? 9.146 -9.624 -25.045 1.00 92.38 317 LEU A N 1
ATOM 2525 C CA . LEU A 1 317 ? 9.472 -8.343 -25.662 1.00 92.38 317 LEU A CA 1
ATOM 2526 C C . LEU A 1 317 ? 10.845 -8.383 -26.342 1.00 92.38 317 LEU A C 1
ATOM 2528 O O . LEU A 1 317 ? 10.943 -8.003 -27.504 1.00 92.38 317 LEU A O 1
ATOM 2532 N N . LEU A 1 318 ? 11.880 -8.915 -25.685 1.00 92.00 318 LEU A N 1
ATOM 2533 C CA . LEU A 1 318 ? 13.210 -9.078 -26.289 1.00 92.00 318 LEU A CA 1
ATOM 2534 C C . LEU A 1 318 ? 13.165 -9.926 -27.567 1.00 92.00 318 LEU A C 1
ATOM 2536 O O . LEU A 1 318 ? 13.784 -9.550 -28.562 1.00 92.00 318 LEU A O 1
ATOM 2540 N N . LYS A 1 319 ? 12.389 -11.019 -27.577 1.00 89.38 319 LYS A N 1
ATOM 2541 C CA . LYS A 1 319 ? 12.180 -11.859 -28.769 1.00 89.38 319 LYS A CA 1
ATOM 2542 C C . LYS A 1 319 ? 11.498 -11.104 -29.907 1.00 89.38 319 LYS A C 1
ATOM 2544 O O . LYS A 1 319 ? 11.939 -11.175 -31.049 1.00 89.38 319 LYS A O 1
ATOM 2549 N N . VAL A 1 320 ? 10.430 -10.368 -29.600 1.00 90.06 320 VAL A N 1
ATOM 2550 C CA . VAL A 1 320 ? 9.678 -9.563 -30.578 1.00 90.06 320 VAL A CA 1
ATOM 2551 C C . VAL A 1 320 ? 10.559 -8.452 -31.162 1.00 90.06 320 VAL A C 1
ATOM 2553 O O . VAL A 1 320 ? 10.535 -8.221 -32.371 1.00 90.06 320 VAL A O 1
ATOM 2556 N N . LEU A 1 321 ? 11.390 -7.814 -30.333 1.00 90.56 321 LEU A N 1
ATOM 2557 C CA . LEU A 1 321 ? 12.355 -6.796 -30.761 1.00 90.56 321 LEU A CA 1
ATOM 2558 C C . LEU A 1 321 ? 13.493 -7.381 -31.607 1.00 90.56 321 LEU A C 1
ATOM 2560 O O . LEU A 1 321 ? 13.945 -6.737 -32.548 1.00 90.56 321 LEU A O 1
ATOM 2564 N N . SER A 1 322 ? 13.922 -8.605 -31.303 1.00 87.75 322 SER A N 1
ATOM 2565 C CA . SER A 1 322 ? 15.024 -9.289 -31.994 1.00 87.75 322 SER A CA 1
ATOM 2566 C C . SER A 1 322 ? 14.585 -10.069 -33.238 1.00 87.75 322 SER A C 1
ATOM 2568 O O . SER A 1 322 ? 15.419 -10.677 -33.909 1.00 87.75 322 SER A O 1
ATOM 2570 N N . CYS A 1 323 ? 13.285 -10.097 -33.543 1.00 84.88 323 CYS A N 1
ATOM 2571 C CA . CYS A 1 323 ? 12.736 -10.892 -34.633 1.00 84.88 323 CYS A CA 1
ATOM 2572 C C . CYS A 1 323 ? 13.026 -10.282 -36.013 1.00 84.88 323 CYS A C 1
ATOM 2574 O O . CYS A 1 323 ? 12.859 -9.082 -36.237 1.00 84.88 323 CYS A O 1
ATOM 2576 N N . ASP A 1 324 ? 13.361 -11.145 -36.976 1.00 82.31 324 ASP A N 1
ATOM 2577 C CA . ASP A 1 324 ? 13.276 -10.809 -38.394 1.00 82.31 324 ASP A CA 1
ATOM 2578 C C . ASP A 1 324 ? 11.819 -10.865 -38.887 1.00 82.31 324 ASP A C 1
ATOM 2580 O O . ASP A 1 324 ? 11.272 -11.910 -39.240 1.00 82.31 324 ASP A O 1
ATOM 2584 N N . TRP A 1 325 ? 11.198 -9.692 -38.954 1.00 81.25 325 TRP A N 1
ATOM 2585 C CA . TRP A 1 325 ? 9.821 -9.519 -39.417 1.00 81.25 325 TRP A CA 1
ATOM 2586 C C . TRP A 1 325 ? 9.613 -9.826 -40.903 1.00 81.25 325 TRP A C 1
ATOM 2588 O O . TRP A 1 325 ? 8.468 -9.951 -41.331 1.00 81.25 325 TRP A O 1
ATOM 2598 N N . SER A 1 326 ? 10.683 -9.936 -41.699 1.00 78.75 326 SER A N 1
ATOM 2599 C CA . SER A 1 326 ? 10.570 -10.240 -43.129 1.00 78.75 326 SER A CA 1
ATOM 2600 C C . SER A 1 326 ? 10.286 -11.719 -43.408 1.00 78.75 326 SER A C 1
ATOM 2602 O O . SER A 1 326 ? 9.711 -12.048 -44.445 1.00 78.75 326 SER A O 1
ATOM 2604 N N . SER A 1 327 ? 10.634 -12.602 -42.469 1.00 70.81 327 SER A N 1
ATOM 2605 C CA . SER A 1 327 ? 10.496 -14.058 -42.584 1.00 70.81 327 SER A CA 1
ATOM 2606 C C . SER A 1 327 ? 9.402 -14.646 -41.681 1.00 70.81 327 SER A C 1
ATOM 2608 O O . SER A 1 327 ? 9.220 -15.866 -41.630 1.00 70.81 327 SER A O 1
ATOM 2610 N N . LEU A 1 328 ? 8.642 -13.797 -40.982 1.00 69.12 328 LEU A N 1
ATOM 2611 C CA . LEU A 1 328 ? 7.663 -14.234 -39.994 1.00 69.12 328 LEU A CA 1
ATOM 2612 C C . LEU A 1 328 ? 6.368 -14.767 -40.629 1.00 69.12 328 LEU A C 1
ATOM 2614 O O . LEU A 1 328 ? 5.658 -14.039 -41.320 1.00 69.12 328 LEU A O 1
ATOM 2618 N N . MET A 1 329 ? 6.011 -16.020 -40.319 1.00 63.44 329 MET A N 1
ATOM 2619 C CA . MET A 1 329 ? 4.743 -16.628 -40.754 1.00 63.44 329 MET A CA 1
ATOM 2620 C C . MET A 1 329 ? 3.618 -16.545 -39.708 1.00 63.44 329 MET A C 1
ATOM 2622 O O . MET A 1 329 ? 2.458 -16.389 -40.092 1.00 63.44 329 MET A O 1
ATOM 2626 N N . ARG A 1 330 ? 3.927 -16.669 -38.406 1.00 75.88 330 ARG A N 1
ATOM 2627 C CA . ARG A 1 330 ? 2.966 -16.593 -37.286 1.00 75.88 330 ARG A CA 1
ATOM 2628 C C . ARG A 1 330 ? 3.616 -16.001 -36.043 1.00 75.88 330 ARG A C 1
ATOM 2630 O O . ARG A 1 330 ? 4.768 -16.296 -35.746 1.00 75.88 330 ARG A O 1
ATOM 2637 N N . ILE A 1 331 ? 2.873 -15.180 -35.309 1.00 74.12 331 ILE A N 1
ATOM 2638 C CA . ILE A 1 331 ? 3.411 -14.402 -34.187 1.00 74.12 331 ILE A CA 1
ATOM 2639 C C . ILE A 1 331 ? 3.456 -15.198 -32.888 1.00 74.12 331 ILE A C 1
ATOM 2641 O O . ILE A 1 331 ? 4.341 -15.016 -32.051 1.00 74.12 331 ILE A O 1
ATOM 2645 N N . GLU A 1 332 ? 2.529 -16.143 -32.765 1.00 76.56 332 GLU A N 1
ATOM 2646 C CA . GLU A 1 332 ? 2.450 -17.111 -31.683 1.00 76.56 332 GLU A CA 1
ATOM 2647 C C . GLU A 1 332 ? 3.733 -17.948 -31.614 1.00 76.56 332 GLU A C 1
ATOM 2649 O O . GLU A 1 332 ? 4.204 -18.260 -30.522 1.00 76.56 332 GLU A O 1
ATOM 2654 N N . ASP A 1 333 ? 4.357 -18.213 -32.765 1.00 71.56 333 ASP A N 1
ATOM 2655 C CA . ASP A 1 333 ? 5.613 -18.959 -32.857 1.00 71.56 333 ASP A CA 1
ATOM 2656 C C . ASP A 1 333 ? 6.806 -18.188 -32.270 1.00 71.56 333 ASP A C 1
ATOM 2658 O O . ASP A 1 333 ? 7.818 -18.803 -31.950 1.00 71.56 333 ASP A O 1
ATOM 2662 N N . ILE A 1 334 ? 6.720 -16.862 -32.111 1.00 73.62 334 ILE A N 1
ATOM 2663 C CA . ILE A 1 334 ? 7.736 -16.056 -31.410 1.00 73.62 334 ILE A CA 1
ATOM 2664 C C . ILE A 1 334 ? 7.420 -16.014 -29.917 1.00 73.62 334 ILE A C 1
ATOM 2666 O O . ILE A 1 334 ? 8.285 -16.289 -29.086 1.00 73.62 334 ILE A O 1
ATOM 2670 N N . ILE A 1 335 ? 6.177 -15.655 -29.585 1.00 72.38 335 ILE A N 1
ATOM 2671 C CA . ILE A 1 335 ? 5.750 -15.353 -28.214 1.00 72.38 335 ILE A CA 1
ATOM 2672 C C . ILE A 1 335 ? 5.732 -16.615 -27.339 1.00 72.38 335 ILE A C 1
ATOM 2674 O O . ILE A 1 335 ? 6.071 -16.546 -26.159 1.00 72.38 335 ILE A O 1
ATOM 2678 N N . TYR A 1 336 ? 5.373 -17.767 -27.912 1.00 71.00 336 TYR A N 1
ATOM 2679 C CA . TYR A 1 336 ? 5.249 -19.040 -27.195 1.00 71.00 336 TYR A CA 1
ATOM 2680 C C . TYR A 1 336 ? 6.357 -20.044 -27.525 1.00 71.00 336 TYR A C 1
ATOM 2682 O O . TYR A 1 336 ? 6.315 -21.175 -27.041 1.00 71.00 336 TYR A O 1
ATOM 2690 N N . ARG A 1 337 ? 7.361 -19.658 -28.326 1.00 68.69 337 ARG A N 1
ATOM 2691 C CA . ARG A 1 337 ? 8.559 -20.487 -28.506 1.00 68.69 337 ARG A CA 1
ATOM 2692 C C . ARG A 1 337 ? 9.294 -20.644 -27.188 1.00 68.69 337 ARG A C 1
ATOM 2694 O O . ARG A 1 337 ? 9.343 -19.709 -26.388 1.00 68.69 337 ARG A O 1
ATOM 2701 N N . ASP A 1 338 ? 9.955 -21.784 -27.048 1.00 63.41 338 ASP A N 1
ATOM 2702 C CA . ASP A 1 338 ? 10.732 -22.122 -25.864 1.00 63.41 338 ASP A CA 1
ATOM 2703 C C . ASP A 1 338 ? 11.719 -21.005 -25.475 1.00 63.41 338 ASP A C 1
ATOM 2705 O O . ASP A 1 338 ? 12.364 -20.393 -26.336 1.00 63.41 338 ASP A O 1
ATOM 2709 N N . PHE A 1 339 ? 11.773 -20.672 -24.186 1.00 65.44 339 PHE A N 1
ATOM 2710 C CA . PHE A 1 339 ? 12.606 -19.593 -23.636 1.00 65.44 339 PHE A CA 1
ATOM 2711 C C . PHE A 1 339 ? 13.964 -20.095 -23.133 1.00 65.44 339 PHE A C 1
ATOM 2713 O O . PHE A 1 339 ? 14.746 -19.293 -22.630 1.00 65.44 339 PHE A O 1
ATOM 2720 N N . GLU A 1 340 ? 14.246 -21.394 -23.270 1.00 59.81 340 GLU A N 1
ATOM 2721 C CA . GLU A 1 340 ? 15.480 -22.019 -22.779 1.00 59.81 340 GLU A CA 1
ATOM 2722 C C . GLU A 1 340 ? 16.752 -21.558 -23.512 1.00 59.81 340 GLU A C 1
ATOM 2724 O O . GLU A 1 340 ? 17.831 -21.599 -22.930 1.00 59.81 340 GLU A O 1
ATOM 2729 N N . ASN A 1 341 ? 16.646 -21.053 -24.748 1.00 59.94 341 ASN A N 1
ATOM 2730 C CA . ASN A 1 341 ? 17.785 -20.520 -25.503 1.00 59.94 341 ASN A CA 1
ATOM 2731 C C . ASN A 1 341 ? 17.541 -19.058 -25.900 1.00 59.94 341 ASN A C 1
ATOM 2733 O O . ASN A 1 341 ? 16.808 -18.792 -26.854 1.00 59.94 341 ASN A O 1
ATOM 2737 N N . GLN A 1 342 ? 18.170 -18.116 -25.188 1.00 64.88 342 GLN A N 1
ATOM 2738 C CA . GLN A 1 342 ? 18.179 -16.704 -25.584 1.00 64.88 342 GLN A CA 1
ATOM 2739 C C . GLN A 1 342 ? 19.028 -16.505 -26.844 1.00 64.88 342 GLN A C 1
ATOM 2741 O O . GLN A 1 342 ? 20.176 -16.954 -26.920 1.00 64.88 342 GLN A O 1
ATOM 2746 N N . GLY A 1 343 ? 18.472 -15.798 -27.828 1.00 78.00 343 GLY A N 1
ATOM 2747 C CA . GLY A 1 343 ? 19.219 -15.371 -29.009 1.00 78.00 343 GLY A CA 1
ATOM 2748 C C . GLY A 1 343 ? 20.340 -14.384 -28.655 1.00 78.00 343 GLY A C 1
ATOM 2749 O O . GLY A 1 343 ? 20.255 -13.656 -27.666 1.00 78.00 343 GLY A O 1
ATOM 2750 N N . LEU A 1 344 ? 21.387 -14.310 -29.486 1.00 85.00 344 LEU A N 1
ATOM 2751 C CA . LEU A 1 344 ? 22.508 -13.383 -29.266 1.00 85.00 344 LEU A CA 1
ATOM 2752 C C . LEU A 1 344 ? 22.029 -11.925 -29.148 1.00 85.00 344 LEU A C 1
ATOM 2754 O O . LEU A 1 344 ? 22.435 -11.227 -28.226 1.00 85.00 344 LEU A O 1
ATOM 2758 N N . THR A 1 345 ? 21.115 -11.496 -30.026 1.00 86.69 345 THR A N 1
ATOM 2759 C CA . THR A 1 345 ? 20.525 -10.147 -29.997 1.00 86.69 345 THR A CA 1
ATOM 2760 C C . THR A 1 345 ? 19.723 -9.892 -28.720 1.00 86.69 345 THR A C 1
ATOM 2762 O O . THR A 1 345 ? 19.863 -8.829 -28.124 1.00 86.69 345 THR A O 1
ATOM 2765 N N . GLU A 1 346 ? 18.938 -10.869 -28.254 1.00 90.56 346 GLU A N 1
ATOM 2766 C CA . GLU A 1 346 ? 18.156 -10.755 -27.013 1.00 90.56 346 GLU A CA 1
ATOM 2767 C C . GLU A 1 346 ? 19.078 -10.513 -25.815 1.00 90.56 346 GLU A C 1
ATOM 2769 O O . GLU A 1 346 ? 18.848 -9.593 -25.030 1.00 90.56 346 GLU A O 1
ATOM 2774 N N . LYS A 1 347 ? 20.165 -11.291 -25.727 1.00 90.56 347 LYS A N 1
ATOM 2775 C CA . LYS A 1 347 ? 21.180 -11.155 -24.679 1.00 90.56 347 LYS A CA 1
ATOM 2776 C C . LYS A 1 347 ? 21.906 -9.812 -24.753 1.00 90.56 347 LYS A C 1
ATOM 2778 O O . LYS A 1 347 ? 22.135 -9.181 -23.726 1.00 90.56 347 LYS A O 1
ATOM 2783 N N . THR A 1 348 ? 22.254 -9.356 -25.955 1.00 93.62 348 THR A N 1
ATOM 2784 C CA . THR A 1 348 ? 22.890 -8.049 -26.165 1.00 93.62 348 THR A CA 1
ATOM 2785 C C . THR A 1 348 ? 21.988 -6.900 -25.712 1.00 93.62 348 THR A C 1
ATOM 2787 O O . THR A 1 348 ? 22.441 -6.022 -24.979 1.00 93.62 348 THR A O 1
ATOM 2790 N N . LEU A 1 349 ? 20.706 -6.925 -26.090 1.00 94.94 349 LEU A N 1
ATOM 2791 C CA . LEU A 1 349 ? 19.737 -5.912 -25.674 1.00 94.94 349 LEU A CA 1
ATOM 2792 C C . LEU A 1 349 ? 19.519 -5.929 -24.157 1.00 94.94 349 LEU A C 1
ATOM 2794 O O . LEU A 1 349 ? 19.524 -4.869 -23.535 1.00 94.94 349 LEU A O 1
ATOM 2798 N N . LEU A 1 350 ? 19.375 -7.113 -23.552 1.00 94.94 350 LEU A N 1
ATOM 2799 C CA . LEU A 1 350 ? 19.218 -7.239 -22.104 1.00 94.94 350 LEU A CA 1
ATOM 2800 C C . LEU A 1 350 ? 20.444 -6.702 -21.357 1.00 94.94 350 LEU A C 1
ATOM 2802 O O . LEU A 1 350 ? 20.281 -5.891 -20.452 1.00 94.94 350 LEU A O 1
ATOM 2806 N N . ASN A 1 351 ? 21.660 -7.074 -21.765 1.00 95.00 351 ASN A N 1
ATOM 2807 C CA . ASN A 1 351 ? 22.889 -6.579 -21.138 1.00 95.00 351 ASN A CA 1
ATOM 2808 C C . ASN A 1 351 ? 23.008 -5.052 -21.218 1.00 95.00 351 ASN A C 1
ATOM 2810 O O . ASN A 1 351 ? 23.356 -4.425 -20.224 1.00 95.00 351 ASN A O 1
ATOM 2814 N N . CYS A 1 352 ? 22.643 -4.445 -22.352 1.00 96.06 352 CYS A N 1
ATOM 2815 C CA . CYS A 1 352 ? 22.602 -2.987 -22.489 1.00 96.06 352 CYS A CA 1
ATOM 2816 C C . CYS A 1 352 ? 21.645 -2.333 -21.478 1.00 96.06 352 CYS A C 1
ATOM 2818 O O . CYS A 1 352 ? 21.977 -1.323 -20.856 1.00 96.06 352 CYS A O 1
ATOM 2820 N N . ILE A 1 353 ? 20.457 -2.920 -21.288 1.00 96.19 353 ILE A N 1
ATOM 2821 C CA . ILE A 1 353 ? 19.482 -2.450 -20.296 1.00 96.19 353 ILE A CA 1
ATOM 2822 C C . ILE A 1 353 ? 20.055 -2.589 -18.880 1.00 96.19 353 ILE A C 1
ATOM 2824 O O . ILE A 1 353 ? 19.967 -1.647 -18.091 1.00 96.19 353 ILE A O 1
ATOM 2828 N N . LEU A 1 354 ? 20.663 -3.737 -18.565 1.00 95.81 354 LEU A N 1
ATOM 2829 C CA . LEU A 1 354 ? 21.280 -3.995 -17.263 1.00 95.81 354 LEU A CA 1
ATOM 2830 C C . LEU A 1 354 ? 22.411 -3.004 -16.964 1.00 95.81 354 LEU A C 1
ATOM 2832 O O . LEU A 1 354 ? 22.439 -2.454 -15.865 1.00 95.81 354 LEU A O 1
ATOM 2836 N N . ASP A 1 355 ? 23.282 -2.715 -17.935 1.00 95.88 355 ASP A N 1
ATOM 2837 C CA . ASP A 1 355 ? 24.398 -1.774 -17.780 1.00 95.88 355 ASP A CA 1
ATOM 2838 C C . ASP A 1 355 ? 23.888 -0.367 -17.440 1.00 95.88 355 ASP A C 1
ATOM 2840 O O . ASP A 1 355 ? 24.367 0.270 -16.497 1.00 95.88 355 ASP A O 1
ATOM 2844 N N . LYS A 1 356 ? 22.857 0.098 -18.159 1.00 94.75 356 LYS A N 1
ATOM 2845 C CA . LYS A 1 356 ? 22.222 1.402 -17.916 1.00 94.75 356 LYS A CA 1
ATOM 2846 C C . LYS A 1 356 ? 21.559 1.464 -16.542 1.00 94.75 356 LYS A C 1
ATOM 2848 O O . LYS A 1 356 ? 21.831 2.391 -15.780 1.00 94.75 356 LYS A O 1
ATOM 2853 N N . LYS A 1 357 ? 20.757 0.454 -16.182 1.00 94.81 357 LYS A N 1
ATOM 2854 C CA . LYS A 1 357 ? 20.113 0.383 -14.859 1.00 94.81 357 LYS A CA 1
ATOM 2855 C C . LYS A 1 357 ? 21.129 0.305 -13.728 1.00 94.81 357 LYS A C 1
ATOM 2857 O O . LYS A 1 357 ? 20.937 0.943 -12.697 1.00 94.81 357 LYS A O 1
ATOM 2862 N N . LYS A 1 358 ? 22.223 -0.434 -13.917 1.00 95.56 358 LYS A N 1
ATOM 2863 C CA . LYS A 1 358 ? 23.314 -0.508 -12.944 1.00 95.56 358 LYS A CA 1
ATOM 2864 C C . LYS A 1 358 ? 23.935 0.865 -12.717 1.00 95.56 358 LYS A C 1
ATOM 2866 O O . LYS A 1 358 ? 24.110 1.248 -11.565 1.00 95.56 358 LYS A O 1
ATOM 2871 N N . GLY A 1 359 ? 24.216 1.603 -13.793 1.00 94.88 359 GLY A N 1
ATOM 2872 C CA . GLY A 1 359 ? 24.704 2.981 -13.726 1.00 94.88 359 GLY A CA 1
ATOM 2873 C C . GLY A 1 359 ? 23.769 3.886 -12.921 1.00 94.88 359 GLY A C 1
ATOM 2874 O O . GLY A 1 359 ? 24.194 4.449 -11.915 1.00 94.88 359 GLY A O 1
ATOM 2875 N N . GLU A 1 360 ? 22.483 3.932 -13.291 1.00 93.50 360 GLU A N 1
ATOM 2876 C CA . GLU A 1 360 ? 21.459 4.728 -12.590 1.00 93.50 360 GLU A CA 1
ATOM 2877 C C . GLU A 1 360 ? 21.411 4.419 -11.085 1.00 93.50 360 GLU A C 1
ATOM 2879 O O . GLU A 1 360 ? 21.434 5.322 -10.249 1.00 93.50 360 GLU A O 1
ATOM 2884 N N . VAL A 1 361 ? 21.376 3.133 -10.723 1.00 94.94 361 VAL A N 1
ATOM 2885 C CA . VAL A 1 361 ? 21.300 2.700 -9.323 1.00 94.94 361 VAL A CA 1
ATOM 2886 C C . VAL A 1 361 ? 22.583 3.043 -8.556 1.00 94.94 361 VAL A C 1
ATOM 2888 O O . VAL A 1 361 ? 22.502 3.527 -7.424 1.00 94.94 361 VAL A O 1
ATOM 2891 N N . CYS A 1 362 ? 23.763 2.830 -9.146 1.00 95.31 362 CYS A N 1
ATOM 2892 C CA . CYS A 1 362 ? 25.050 3.154 -8.525 1.00 95.31 362 CYS A CA 1
ATOM 2893 C C . CYS A 1 362 ? 25.239 4.662 -8.304 1.00 95.31 362 CYS A C 1
ATOM 2895 O O . CYS A 1 362 ? 25.736 5.068 -7.245 1.00 95.31 362 CYS A O 1
ATOM 2897 N N . ASP A 1 363 ? 24.824 5.487 -9.265 1.00 93.62 363 ASP A N 1
ATOM 2898 C CA . ASP A 1 363 ? 24.883 6.945 -9.161 1.00 93.62 363 ASP A CA 1
ATOM 2899 C C . ASP A 1 363 ? 23.976 7.441 -8.027 1.00 93.62 363 ASP A C 1
ATOM 2901 O O . ASP A 1 363 ? 24.423 8.183 -7.144 1.00 93.62 363 ASP A O 1
ATOM 2905 N N . SER A 1 364 ? 22.733 6.950 -7.975 1.00 93.38 364 SER A N 1
ATOM 2906 C CA . SER A 1 364 ? 21.792 7.264 -6.897 1.00 93.38 364 SER A CA 1
ATOM 2907 C C . SER A 1 364 ? 22.289 6.806 -5.528 1.00 93.38 364 SER A C 1
ATOM 2909 O O . SER A 1 364 ? 22.238 7.580 -4.572 1.00 93.38 364 SER A O 1
ATOM 2911 N N . LEU A 1 365 ? 22.826 5.587 -5.408 1.00 93.12 365 LEU A N 1
ATOM 2912 C CA . LEU A 1 365 ? 23.425 5.103 -4.158 1.00 93.12 365 LEU A CA 1
ATOM 2913 C C . LEU A 1 365 ? 24.562 6.015 -3.692 1.00 93.12 365 LEU A C 1
ATOM 2915 O O . LEU A 1 365 ? 24.615 6.386 -2.520 1.00 93.12 365 LEU A O 1
ATOM 2919 N N . SER A 1 366 ? 25.441 6.427 -4.605 1.00 90.81 366 SER A N 1
ATOM 2920 C CA . SER A 1 366 ? 26.577 7.303 -4.298 1.00 90.81 366 SER A CA 1
ATOM 2921 C C . SER A 1 366 ? 26.143 8.705 -3.854 1.00 90.81 366 SER A C 1
ATOM 2923 O O . SER A 1 366 ? 26.807 9.329 -3.017 1.00 90.81 366 SER A O 1
ATOM 2925 N N . ALA A 1 367 ? 25.032 9.206 -4.399 1.00 88.69 367 ALA A N 1
ATOM 2926 C CA . ALA A 1 367 ? 24.443 10.484 -4.017 1.00 88.69 367 ALA A CA 1
ATOM 2927 C C . ALA A 1 367 ? 23.754 10.409 -2.644 1.00 88.69 367 ALA A C 1
ATOM 2929 O O . ALA A 1 367 ? 23.986 11.258 -1.783 1.00 88.69 367 ALA A O 1
ATOM 2930 N N . ILE A 1 368 ? 22.956 9.363 -2.422 1.00 85.94 368 ILE A N 1
ATOM 2931 C CA . ILE A 1 368 ? 22.028 9.248 -1.292 1.00 85.94 368 ILE A CA 1
ATOM 2932 C C . ILE A 1 368 ? 22.697 8.666 -0.043 1.00 85.94 368 ILE A C 1
ATOM 2934 O O . ILE A 1 368 ? 22.372 9.067 1.072 1.00 85.94 368 ILE A O 1
ATOM 2938 N N . ALA A 1 369 ? 23.682 7.773 -0.187 1.00 76.75 369 ALA A N 1
ATOM 2939 C CA . ALA A 1 369 ? 24.362 7.147 0.952 1.00 76.75 369 ALA A CA 1
ATOM 2940 C C . ALA A 1 369 ? 25.112 8.145 1.853 1.00 76.75 369 ALA A C 1
ATOM 2942 O O . ALA A 1 369 ? 25.484 7.798 2.977 1.00 76.75 369 ALA A O 1
ATOM 2943 N N . LYS A 1 370 ? 25.327 9.377 1.374 1.00 73.50 370 LYS A N 1
ATOM 2944 C CA . LYS A 1 370 ? 25.901 10.486 2.146 1.00 73.50 370 LYS A CA 1
ATOM 2945 C C . LYS A 1 370 ? 24.920 11.058 3.172 1.00 73.50 370 LYS A C 1
ATOM 2947 O O . LYS A 1 370 ? 25.368 11.645 4.152 1.00 73.50 370 LYS A O 1
ATOM 2952 N N . ASP A 1 371 ? 23.619 10.850 2.982 1.00 69.62 371 ASP A N 1
ATOM 2953 C CA . ASP A 1 371 ? 22.559 11.362 3.847 1.00 69.62 371 ASP A CA 1
ATOM 2954 C C . ASP A 1 371 ? 21.786 10.224 4.531 1.00 69.62 371 ASP A C 1
ATOM 2956 O O . ASP A 1 371 ? 20.647 9.907 4.204 1.00 69.62 371 ASP A O 1
ATOM 2960 N N . LYS A 1 372 ? 22.404 9.592 5.534 1.00 64.19 372 LYS A N 1
ATOM 2961 C CA . LYS A 1 372 ? 21.742 8.564 6.364 1.00 64.19 372 LYS A CA 1
ATOM 2962 C C . LYS A 1 372 ? 20.924 9.156 7.518 1.00 64.19 372 LYS A C 1
ATOM 2964 O O . LYS A 1 372 ? 20.720 8.488 8.531 1.00 64.19 372 LYS A O 1
ATOM 2969 N N . SER A 1 373 ? 20.505 10.418 7.416 1.00 64.06 373 SER A N 1
ATOM 2970 C CA . SER A 1 373 ? 19.918 11.141 8.548 1.00 64.06 373 SER A CA 1
ATOM 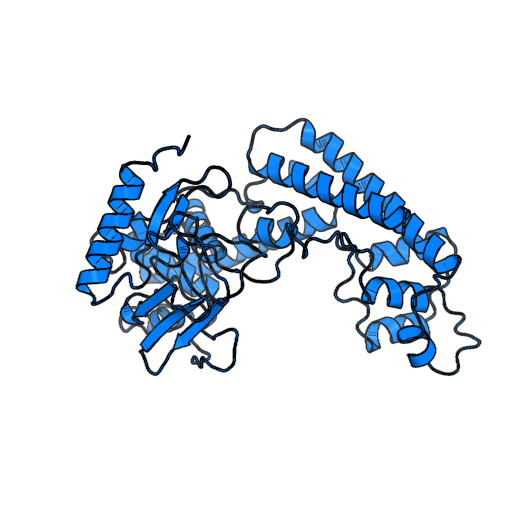2971 C C . SER A 1 373 ? 18.504 10.678 8.918 1.00 64.06 373 SER A C 1
ATOM 2973 O O . SER A 1 373 ? 18.077 10.912 10.049 1.00 64.06 373 SER A O 1
ATOM 2975 N N . CYS A 1 374 ? 17.784 9.985 8.022 1.00 74.88 374 CYS A N 1
ATOM 2976 C CA . CYS A 1 374 ? 16.412 9.544 8.275 1.00 74.88 374 CYS A CA 1
ATOM 2977 C C . CYS A 1 374 ? 16.103 8.117 7.777 1.00 74.88 374 CYS A C 1
ATOM 2979 O O . CYS A 1 374 ? 16.757 7.571 6.886 1.00 74.88 374 CYS A O 1
ATOM 2981 N N . LEU A 1 375 ? 15.076 7.500 8.377 1.00 83.50 375 LEU A N 1
ATOM 2982 C CA . LEU A 1 375 ? 14.649 6.121 8.098 1.00 83.50 375 LEU A CA 1
ATOM 2983 C C . LEU A 1 375 ? 14.239 5.911 6.630 1.00 83.50 375 LEU A C 1
ATOM 2985 O O . LEU A 1 375 ? 14.563 4.876 6.054 1.00 83.50 375 LEU A O 1
ATOM 2989 N N . VAL A 1 376 ? 13.602 6.913 6.015 1.00 88.25 376 VAL A N 1
ATOM 2990 C CA . VAL A 1 376 ? 13.195 6.888 4.599 1.00 88.25 376 VAL A CA 1
ATOM 2991 C C . VAL A 1 376 ? 14.414 6.688 3.697 1.00 88.25 376 VAL A C 1
ATOM 2993 O O . VAL A 1 376 ? 14.389 5.825 2.821 1.00 88.25 376 VAL A O 1
ATOM 2996 N N . THR A 1 377 ? 15.512 7.405 3.950 1.00 88.06 377 THR A N 1
ATOM 2997 C CA . THR A 1 377 ? 16.738 7.249 3.163 1.00 88.06 377 THR A CA 1
ATOM 2998 C C . THR A 1 377 ? 17.374 5.873 3.341 1.00 88.06 377 THR A C 1
ATOM 3000 O O . THR A 1 377 ? 17.827 5.275 2.368 1.00 88.06 377 THR A O 1
ATOM 3003 N N . ASN A 1 378 ? 17.355 5.318 4.556 1.00 88.56 378 ASN A N 1
ATOM 3004 C CA . ASN A 1 378 ? 17.860 3.963 4.792 1.00 88.56 378 ASN A CA 1
ATOM 3005 C C . ASN A 1 378 ? 17.048 2.904 4.030 1.00 88.56 378 ASN A C 1
ATOM 3007 O O . ASN A 1 378 ? 17.637 1.986 3.461 1.00 88.56 378 ASN A O 1
ATOM 3011 N N . CYS A 1 379 ? 15.719 3.047 3.964 1.00 90.44 379 CYS A N 1
ATOM 3012 C CA . CYS A 1 379 ? 14.880 2.188 3.128 1.00 90.44 379 CYS A CA 1
ATOM 3013 C C . CYS A 1 379 ? 15.256 2.323 1.647 1.00 90.44 379 CYS A C 1
ATOM 3015 O O . CYS A 1 379 ? 15.472 1.315 0.986 1.00 90.44 379 CYS A O 1
ATOM 3017 N N . ILE A 1 380 ? 15.418 3.544 1.133 1.00 92.06 380 ILE A N 1
ATOM 3018 C CA . ILE A 1 380 ? 15.830 3.764 -0.263 1.00 92.06 380 ILE A CA 1
ATOM 3019 C C . ILE A 1 380 ? 17.156 3.061 -0.567 1.00 92.06 380 ILE A C 1
ATOM 3021 O O . ILE A 1 380 ? 17.242 2.334 -1.551 1.00 92.06 380 ILE A O 1
ATOM 3025 N N . VAL A 1 381 ? 18.171 3.236 0.284 1.00 92.50 381 VAL A N 1
ATOM 3026 C CA . VAL A 1 381 ? 19.482 2.592 0.104 1.00 92.50 381 VAL A CA 1
ATOM 3027 C C . VAL A 1 381 ? 19.340 1.070 0.083 1.00 92.50 381 VAL A C 1
ATOM 3029 O O . VAL A 1 381 ? 19.818 0.437 -0.852 1.00 92.50 381 VAL A O 1
ATOM 3032 N N . SER A 1 382 ? 18.615 0.494 1.046 1.00 92.06 382 SER A N 1
ATOM 3033 C CA . SER A 1 382 ? 18.372 -0.952 1.099 1.00 92.06 382 SER A CA 1
ATOM 3034 C C . SER A 1 382 ? 17.655 -1.468 -0.154 1.00 92.06 382 SER A C 1
ATOM 3036 O O . SER A 1 382 ? 17.998 -2.531 -0.661 1.00 92.06 382 SER A O 1
ATOM 3038 N N . PHE A 1 383 ? 16.676 -0.726 -0.678 1.00 93.69 383 PHE A N 1
ATOM 3039 C CA . PHE A 1 383 ? 15.974 -1.104 -1.905 1.00 93.69 383 PHE A CA 1
ATOM 3040 C C . PHE A 1 383 ? 16.888 -1.040 -3.140 1.00 93.69 383 PHE A C 1
ATOM 3042 O O . PHE A 1 383 ? 16.842 -1.924 -3.995 1.00 93.69 383 PHE A O 1
ATOM 3049 N N . LEU A 1 384 ? 17.743 -0.019 -3.234 1.00 94.50 384 LEU A N 1
ATOM 3050 C CA . LEU A 1 384 ? 18.708 0.116 -4.327 1.00 94.50 384 LEU A CA 1
ATOM 3051 C C . LEU A 1 384 ? 19.775 -0.996 -4.291 1.00 94.50 384 LEU A C 1
ATOM 3053 O O . LEU A 1 384 ? 20.143 -1.519 -5.340 1.00 94.50 384 LEU A O 1
ATOM 3057 N N . GLU A 1 385 ? 20.228 -1.409 -3.105 1.00 93.94 385 GLU A N 1
ATOM 3058 C CA . GLU A 1 385 ? 21.126 -2.564 -2.926 1.00 93.94 385 GLU A CA 1
ATOM 3059 C C . GLU A 1 385 ? 20.467 -3.885 -3.374 1.00 93.94 385 GLU A C 1
ATOM 3061 O O . GLU A 1 385 ? 21.104 -4.714 -4.034 1.00 93.94 385 GLU A O 1
ATOM 3066 N N . GLU A 1 386 ? 19.173 -4.070 -3.092 1.00 93.44 386 GLU A N 1
ATOM 3067 C CA . GLU A 1 386 ? 18.404 -5.208 -3.617 1.00 93.44 386 GLU A CA 1
ATOM 3068 C C . GLU A 1 386 ? 18.286 -5.158 -5.150 1.00 93.44 386 GLU A C 1
ATOM 3070 O O . GLU A 1 386 ? 18.452 -6.186 -5.809 1.00 93.44 386 GLU A O 1
ATOM 3075 N N . CYS A 1 387 ? 18.076 -3.973 -5.736 1.00 94.56 387 CYS A N 1
ATOM 3076 C CA . CYS A 1 387 ? 18.057 -3.800 -7.191 1.00 94.56 387 CYS A CA 1
ATOM 3077 C C . CYS A 1 387 ? 19.400 -4.184 -7.831 1.00 94.56 387 CYS A C 1
ATOM 3079 O O . CYS A 1 387 ? 19.407 -4.871 -8.852 1.00 94.56 387 CYS A O 1
ATOM 3081 N N . LEU A 1 388 ? 20.533 -3.799 -7.228 1.00 94.44 388 LEU A N 1
ATOM 3082 C CA . LEU A 1 388 ? 21.856 -4.223 -7.703 1.00 94.44 388 LEU A CA 1
ATOM 3083 C C . LEU A 1 388 ? 22.012 -5.743 -7.665 1.00 94.44 388 LEU A C 1
ATOM 3085 O O . LEU A 1 388 ? 22.497 -6.325 -8.630 1.00 94.44 388 LEU A O 1
ATOM 3089 N N . SER A 1 389 ? 21.546 -6.387 -6.594 1.00 93.38 389 SER A N 1
ATOM 3090 C CA . SER A 1 389 ? 21.605 -7.848 -6.469 1.00 93.38 389 SER A CA 1
ATOM 3091 C C . SER A 1 389 ? 20.797 -8.550 -7.573 1.00 93.38 389 SER A C 1
ATOM 3093 O O . SER A 1 389 ? 21.253 -9.540 -8.142 1.00 93.38 389 SER A O 1
ATOM 3095 N N . ILE A 1 390 ? 19.619 -8.015 -7.923 1.00 94.25 390 ILE A N 1
ATOM 3096 C CA . ILE A 1 390 ? 18.793 -8.511 -9.041 1.00 94.25 390 ILE A CA 1
ATOM 3097 C C . ILE A 1 390 ? 19.516 -8.335 -10.383 1.00 94.25 390 ILE A C 1
ATOM 3099 O O . ILE A 1 390 ? 19.522 -9.250 -11.209 1.00 94.25 390 ILE A O 1
ATOM 3103 N N . ILE A 1 391 ? 20.140 -7.175 -10.605 1.00 94.50 391 ILE A N 1
ATOM 3104 C CA . ILE A 1 391 ? 20.913 -6.893 -11.822 1.00 94.50 391 ILE A CA 1
ATOM 3105 C C . ILE A 1 391 ? 22.080 -7.878 -11.954 1.00 94.50 391 ILE A C 1
ATOM 3107 O O . ILE A 1 391 ? 22.263 -8.477 -13.010 1.00 94.50 391 ILE A O 1
ATOM 3111 N N . GLU A 1 392 ? 22.850 -8.083 -10.884 1.00 91.88 392 GLU A N 1
ATOM 3112 C CA . GLU A 1 392 ? 23.993 -9.002 -10.868 1.00 91.88 392 GLU A CA 1
ATOM 3113 C C . GLU A 1 392 ? 23.577 -10.445 -11.153 1.00 91.88 392 GLU A C 1
ATOM 3115 O O . GLU A 1 392 ? 24.215 -11.122 -11.961 1.00 91.88 392 GLU A O 1
ATOM 3120 N N . PHE A 1 393 ? 22.468 -10.892 -10.561 1.00 89.06 393 PHE A N 1
ATOM 3121 C CA . PHE A 1 393 ? 21.897 -12.202 -10.855 1.00 89.06 393 PHE A CA 1
ATOM 3122 C C . PHE A 1 393 ? 21.451 -12.331 -12.322 1.00 89.06 393 PHE A C 1
ATOM 3124 O O . PHE A 1 393 ? 21.648 -13.383 -12.932 1.00 89.06 393 PHE A O 1
ATOM 3131 N N . SER A 1 394 ? 20.900 -11.259 -12.899 1.00 88.56 394 SER A N 1
ATOM 3132 C CA . SER A 1 394 ? 20.417 -11.222 -14.287 1.00 88.56 394 SER A CA 1
ATOM 3133 C C . SER A 1 394 ? 21.535 -11.238 -15.337 1.00 88.56 394 SER A C 1
ATOM 3135 O O . SER A 1 394 ? 21.266 -11.562 -16.483 1.00 88.56 394 SER A O 1
ATOM 3137 N N . TYR A 1 395 ? 22.784 -10.904 -14.990 1.00 85.19 395 TYR A N 1
ATOM 3138 C CA . TYR A 1 395 ? 23.920 -11.124 -15.900 1.00 85.19 395 TYR A CA 1
ATOM 3139 C C . TYR A 1 395 ? 24.360 -12.590 -15.950 1.00 85.19 395 TYR A C 1
ATOM 3141 O O . TYR A 1 395 ? 24.951 -13.031 -16.940 1.00 85.19 395 TYR A O 1
ATOM 3149 N N . ALA A 1 396 ? 24.159 -13.320 -14.850 1.00 76.06 396 ALA A N 1
ATOM 3150 C CA . ALA A 1 396 ? 24.658 -14.679 -14.681 1.00 76.06 396 ALA A CA 1
ATOM 3151 C C . ALA A 1 396 ? 23.753 -15.746 -15.322 1.00 76.06 396 ALA A C 1
ATOM 3153 O O . ALA A 1 396 ? 24.230 -16.855 -15.571 1.00 76.06 396 ALA A O 1
ATOM 3154 N N . ASN A 1 397 ? 22.486 -15.414 -15.591 1.00 65.88 397 ASN A N 1
ATOM 3155 C CA . ASN A 1 397 ? 21.435 -16.302 -16.103 1.00 65.88 397 ASN A CA 1
ATOM 3156 C C . ASN A 1 397 ? 20.726 -15.662 -17.295 1.00 65.88 397 ASN A C 1
ATOM 3158 O O . ASN A 1 397 ? 20.233 -16.420 -18.160 1.00 65.88 397 ASN A O 1
#

Mean predicted aligned error: 6.12 Å